Protein AF-0000000084346342 (afdb_homodimer)

Secondary structure (DSSP, 8-state):
------HHHHHHTTTTEEEEEHHHHS-TTTTTSSPPPPP-EE-GGGTSSSSSEEEE---HHHHTSSSS-SBTTBEEEEEEE-TT-EEEE--S-S-EEEEEEE-EEEEEETTEEEEEETT-EEEE-SSS-EEEEESS-EEEEEEE-HHHHHHHTEEE-S-SS--EEE-HHHHHHHHHHHHH-GGGGGSS-EEEEEEETT-TTTT-SSSS-EEEEEEE-TTEEEEEEE-SS-EEEEEEE--TTEEEEEES-B-TTSPBSSPEEEE--TT-EEEE-TT-EEEEEE-SSS-EEEEEEESHHHHHHTT----EE-/------HHHHHHTTTTEEEEEHHHHS-TTTTTSSPPPPP-EE-GGGTSSSSSEEEE---HHHHTSSSS-SBTTBEEEEEEE-TT-EEEE--S-S-EEEEEEE-EEEEEETTEEEEEETT-EEEE-SSS-EEEEESS-EEEEEEE-HHHHHHHTEEE-S-SS--EEE-HHHHHHHHHHHHH-GGGGGSS-EEEEEEETT-TTTT-SSSS-EEEEEEE-TTEEEEEEE-SS-EEEEEEE--TTEEEEEES-B-TTSPBSSPEEEE--TT-EEEE-TT-EEEEEE-SSS-EEEEEEESHHHHHHTT----EE-

Organism: NCBI:txid76758

pLDDT: mean 93.98, std 11.62, range [25.22, 98.94]

Structure (mmCIF, N/CA/C/O backbone):
data_AF-0000000084346342-model_v1
#
loop_
_entity.id
_entity.type
_entity.pdbx_description
1 polymer 'Gentisate 1,2-dioxygenase'
#
loop_
_atom_site.group_PDB
_atom_site.id
_atom_site.type_symbol
_atom_site.label_atom_id
_atom_site.label_alt_id
_atom_site.label_comp_id
_atom_site.label_asym_id
_atom_site.label_entity_id
_atom_site.label_seq_id
_atom_site.pdbx_PDB_ins_code
_atom_site.Cartn_x
_atom_site.Cartn_y
_atom_site.Cartn_z
_atom_site.occupancy
_atom_site.B_iso_or_equiv
_atom_site.auth_seq_id
_atom_site.auth_comp_id
_atom_site.auth_asym_id
_atom_site.auth_atom_id
_atom_site.pdbx_PDB_model_num
ATOM 1 N N . MET A 1 1 ? -26.484 33.062 28.266 1 26.25 1 MET A N 1
ATOM 2 C CA . MET A 1 1 ? -26.156 31.969 29.141 1 26.25 1 MET A CA 1
ATOM 3 C C . MET A 1 1 ? -25 31.141 28.578 1 26.25 1 MET A C 1
ATOM 5 O O . MET A 1 1 ? -25.156 30.516 27.516 1 26.25 1 MET A O 1
ATOM 9 N N . ASN A 1 2 ? -23.688 31.438 28.781 1 27.3 2 ASN A N 1
ATOM 10 C CA . ASN A 1 2 ? -22.391 31.016 28.234 1 27.3 2 ASN A CA 1
ATOM 11 C C . ASN A 1 2 ? -22.172 29.516 28.406 1 27.3 2 ASN A C 1
ATOM 13 O O . ASN A 1 2 ? -22.078 29.016 29.531 1 27.3 2 ASN A O 1
ATOM 17 N N . ARG A 1 3 ? -22.797 28.734 27.641 1 37.28 3 ARG A N 1
ATOM 18 C CA . ARG A 1 3 ? -22.719 27.281 27.812 1 37.28 3 ARG A CA 1
ATOM 19 C C . ARG A 1 3 ? -21.297 26.859 28.188 1 37.28 3 ARG A C 1
ATOM 21 O O . ARG A 1 3 ? -20.344 27.141 27.453 1 37.28 3 ARG A O 1
ATOM 28 N N . GLU A 1 4 ? -20.922 26.578 29.344 1 35.78 4 GLU A N 1
ATOM 29 C CA . GLU A 1 4 ? -19.734 26.141 30.062 1 35.78 4 GLU A CA 1
ATOM 30 C C . GLU A 1 4 ? -19.047 24.984 29.344 1 35.78 4 GLU A C 1
ATOM 32 O O . GLU A 1 4 ? -19.703 24.047 28.875 1 35.78 4 GLU A O 1
ATOM 37 N N . PHE A 1 5 ? -17.906 25.188 28.672 1 37.59 5 PHE A N 1
ATOM 38 C CA . PHE A 1 5 ? -16.922 24.234 28.188 1 37.59 5 PHE A CA 1
ATOM 39 C C . PHE A 1 5 ? -16.828 23.016 29.109 1 37.59 5 PHE A C 1
ATOM 41 O O . PHE A 1 5 ? -16.469 23.141 30.281 1 37.59 5 PHE A O 1
ATOM 48 N N . ASP A 1 6 ? -17.797 22.141 29.031 1 40.56 6 ASP A N 1
ATOM 49 C CA . ASP A 1 6 ? -17.703 20.953 29.891 1 40.56 6 ASP A CA 1
ATOM 50 C C . ASP A 1 6 ? -16.375 20.234 29.688 1 40.56 6 ASP A C 1
ATOM 52 O O . ASP A 1 6 ? -16.172 19.594 28.641 1 40.56 6 ASP A O 1
ATOM 56 N N . PRO A 1 7 ? -15.344 20.562 30.344 1 44.69 7 PRO A N 1
ATOM 57 C CA . PRO A 1 7 ? -14.031 19.922 30.266 1 44.69 7 PRO A CA 1
ATOM 58 C C . PRO A 1 7 ? -14.125 18.406 30.125 1 44.69 7 PRO A C 1
ATOM 60 O O . PRO A 1 7 ? -13.164 17.75 29.703 1 44.69 7 PRO A O 1
ATOM 63 N N . ALA A 1 8 ? -15.203 17.891 30.688 1 45.03 8 ALA A N 1
ATOM 64 C CA . ALA A 1 8 ? -15.391 16.438 30.703 1 45.03 8 ALA A CA 1
ATOM 65 C C . ALA A 1 8 ? -15.586 15.898 29.281 1 45.03 8 ALA A C 1
ATOM 67 O O . ALA A 1 8 ? -15.156 14.781 28.969 1 45.03 8 ALA A O 1
ATOM 68 N N . LEU A 1 9 ? -16.406 16.438 28.438 1 46.78 9 LEU A N 1
ATOM 69 C CA . LEU A 1 9 ? -16.703 16.031 27.062 1 46.78 9 LEU A CA 1
ATOM 70 C C . LEU A 1 9 ? -15.469 16.141 26.188 1 46.78 9 LEU A C 1
ATOM 72 O O . LEU A 1 9 ? -15.281 15.328 25.266 1 46.78 9 LEU A O 1
ATOM 76 N N . SER A 1 10 ? -14.648 17.297 26.375 1 51.69 10 SER A N 1
ATOM 77 C CA . SER A 1 10 ? -13.375 17.422 25.672 1 51.69 10 SER A CA 1
ATOM 78 C C . SER A 1 10 ? -12.453 16.25 25.969 1 51.69 10 SER A C 1
ATOM 80 O O . SER A 1 10 ? -11.703 15.805 25.094 1 51.69 10 SER A O 1
ATOM 82 N N . ALA A 1 11 ? -12.664 15.711 27.219 1 60.53 11 ALA A N 1
ATOM 83 C CA . ALA A 1 11 ? -11.805 14.633 27.688 1 60.53 11 ALA A CA 1
ATOM 84 C C . ALA A 1 11 ? -12.094 13.328 26.953 1 60.53 11 ALA A C 1
ATOM 86 O O . ALA A 1 11 ? -11.18 12.562 26.641 1 60.53 11 ALA A O 1
ATOM 87 N N . VAL A 1 12 ? -13.398 13.258 26.484 1 69.31 12 VAL A N 1
ATOM 88 C CA . VAL A 1 12 ? -13.789 11.977 25.906 1 69.31 12 VAL A CA 1
ATOM 89 C C . VAL A 1 12 ? -13.195 11.836 24.5 1 69.31 12 VAL A C 1
ATOM 91 O O . VAL A 1 12 ? -12.82 10.742 24.094 1 69.31 12 VAL A O 1
ATOM 94 N N . ASN A 1 13 ? -12.969 12.898 23.812 1 82.94 13 ASN A N 1
ATOM 95 C CA . ASN A 1 13 ? -12.461 12.836 22.438 1 82.94 13 ASN A CA 1
ATOM 96 C C . ASN A 1 13 ? -10.938 12.828 22.406 1 82.94 13 ASN A C 1
ATOM 98 O O . ASN A 1 13 ? -10.336 12.883 21.328 1 82.94 13 ASN A O 1
ATOM 102 N N . GLN A 1 14 ? -10.398 12.711 23.547 1 87.62 14 GLN A N 1
ATOM 103 C CA . GLN A 1 14 ? -8.938 12.734 23.594 1 87.62 14 GLN A CA 1
ATOM 104 C C . GLN A 1 14 ? -8.391 11.414 24.141 1 87.62 14 GLN A C 1
ATOM 106 O O . GLN A 1 14 ? -7.176 11.18 24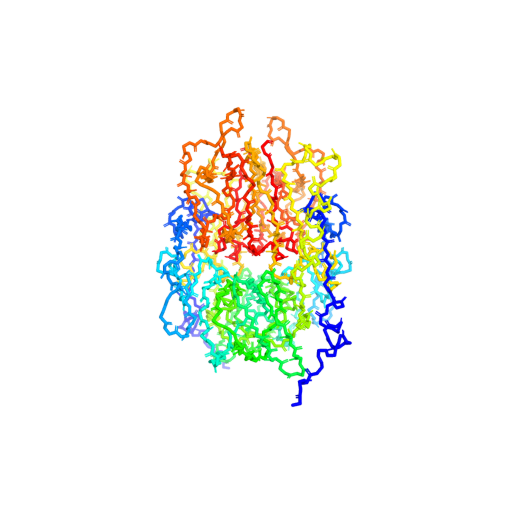.109 1 87.62 14 GLN A O 1
ATOM 111 N N . VAL A 1 15 ? -9.242 10.539 24.531 1 85.31 15 VAL A N 1
ATOM 112 C CA . VAL A 1 15 ? -8.836 9.359 25.281 1 85.31 15 VAL A CA 1
ATOM 113 C C . VAL A 1 15 ? -8 8.438 24.391 1 85.31 15 VAL A C 1
ATOM 115 O O . VAL A 1 15 ? -7.102 7.746 24.875 1 85.31 15 VAL A O 1
ATOM 118 N N . ASP A 1 16 ? -8.242 8.531 23.109 1 94.19 16 ASP A N 1
ATOM 119 C CA . ASP A 1 16 ? -7.559 7.605 22.219 1 94.19 16 ASP A CA 1
ATOM 120 C C . ASP A 1 16 ? -6.281 8.234 21.656 1 94.19 16 ASP A C 1
ATOM 122 O O . ASP A 1 16 ? -5.488 7.559 21 1 94.19 16 ASP A O 1
ATOM 126 N N . ALA A 1 17 ? -6.043 9.523 21.938 1 96.94 17 ALA A N 1
ATOM 127 C CA . ALA A 1 17 ? -4.895 10.227 21.375 1 96.94 17 ALA A CA 1
ATOM 128 C C . ALA A 1 17 ? -3.6 9.805 22.062 1 96.94 17 ALA A C 1
ATOM 130 O O . ALA A 1 17 ? -3.543 9.727 23.297 1 96.94 17 ALA A O 1
ATOM 131 N N . GLU A 1 18 ? -2.582 9.492 21.328 1 95.69 18 GLU A N 1
ATOM 132 C CA . GLU A 1 18 ? -1.242 9.188 21.812 1 95.69 18 GLU A CA 1
ATOM 133 C C . GLU A 1 18 ? -0.186 10.016 21.094 1 95.69 18 GLU A C 1
ATOM 135 O O . GLU A 1 18 ? -0.422 10.492 19.984 1 95.69 18 GLU A O 1
ATOM 140 N N . TYR A 1 19 ? 0.912 10.227 21.766 1 95.19 19 TYR A N 1
ATOM 141 C CA . TYR A 1 19 ? 2.039 10.977 21.219 1 95.19 19 TYR A CA 1
ATOM 142 C C . TYR A 1 19 ? 3.34 10.195 21.375 1 95.19 19 TYR A C 1
ATOM 144 O O . TYR A 1 19 ? 3.639 9.688 22.453 1 95.19 19 TYR A O 1
ATOM 152 N N . PHE A 1 20 ? 4.055 10.094 20.281 1 92.62 20 PHE A N 1
ATOM 153 C CA . PHE A 1 20 ? 5.32 9.367 20.328 1 92.62 20 PHE A CA 1
ATOM 154 C C . PHE A 1 20 ? 6.465 10.242 19.828 1 92.62 20 PHE A C 1
ATOM 156 O O . PHE A 1 20 ? 6.316 10.945 18.828 1 92.62 20 PHE A O 1
ATOM 163 N N . GLU A 1 21 ? 7.582 10.125 20.484 1 88 21 GLU A N 1
ATOM 164 C CA . GLU A 1 21 ? 8.789 10.703 19.906 1 88 21 GLU A CA 1
ATOM 165 C C . GLU A 1 21 ? 9.219 9.938 18.656 1 88 21 GLU A C 1
ATOM 167 O O . GLU A 1 21 ? 9.18 8.703 18.641 1 88 21 GLU A O 1
ATOM 172 N N . TYR A 1 22 ? 9.523 10.617 17.656 1 85.44 22 TYR A N 1
ATOM 173 C CA . TYR A 1 22 ? 9.695 10.102 16.297 1 85.44 22 TYR A CA 1
ATOM 174 C C . TYR A 1 22 ? 10.672 8.922 16.281 1 85.44 22 TYR A C 1
ATOM 176 O O . TYR A 1 22 ? 10.367 7.871 15.719 1 85.44 22 TYR A O 1
ATOM 184 N N . SER A 1 23 ? 11.82 9.031 16.859 1 79 23 SER A N 1
ATOM 185 C CA . SER A 1 23 ? 12.852 8 16.766 1 79 23 SER A CA 1
ATOM 186 C C . SER A 1 23 ? 12.383 6.68 17.359 1 79 23 SER A C 1
ATOM 188 O O . SER A 1 23 ? 12.891 5.617 17 1 79 23 SER A O 1
ATOM 190 N N . LYS A 1 24 ? 11.344 6.742 18.156 1 76.69 24 LYS A N 1
ATOM 191 C CA . LYS A 1 24 ? 10.844 5.547 18.812 1 76.69 24 LYS A CA 1
ATOM 192 C C . LYS A 1 24 ? 9.734 4.883 18 1 76.69 24 LYS A C 1
ATOM 194 O O . LYS A 1 24 ? 9.375 3.732 18.25 1 76.69 24 LYS A O 1
ATOM 199 N N . ALA A 1 25 ? 9.359 5.645 16.969 1 78.75 25 ALA A N 1
ATOM 200 C CA . ALA A 1 25 ? 8.125 5.156 16.359 1 78.75 25 ALA A CA 1
ATOM 201 C C . ALA A 1 25 ? 8.234 5.125 14.836 1 78.75 25 ALA A C 1
ATOM 203 O O . ALA A 1 25 ? 7.391 4.547 14.156 1 78.75 25 ALA A O 1
ATOM 204 N N . ALA A 1 26 ? 9.281 5.59 14.305 1 77.5 26 ALA A N 1
ATOM 205 C CA . ALA A 1 26 ? 9.359 5.805 12.859 1 77.5 26 ALA A CA 1
ATOM 206 C C . ALA A 1 26 ? 9.516 4.484 12.117 1 77.5 26 ALA A C 1
ATOM 208 O O . ALA A 1 26 ? 9.172 4.387 10.938 1 77.5 26 ALA A O 1
ATOM 209 N N . ASN A 1 27 ? 10.039 3.486 12.773 1 83.81 27 ASN A N 1
ATOM 210 C CA . ASN A 1 27 ? 10.211 2.162 12.188 1 83.81 27 ASN A CA 1
ATOM 211 C C . ASN A 1 27 ? 9.656 1.069 13.094 1 83.81 27 ASN A C 1
ATOM 213 O O . ASN A 1 27 ? 10.406 0.433 13.836 1 83.81 27 ASN A O 1
ATOM 217 N N . PRO A 1 28 ? 8.453 0.8 12.969 1 84.94 28 PRO A N 1
ATOM 218 C CA . PRO A 1 28 ? 7.809 -0.138 13.891 1 84.94 28 PRO A CA 1
ATOM 219 C C . PRO A 1 28 ? 8.367 -1.556 13.773 1 84.94 28 PRO A C 1
ATOM 221 O O . PRO A 1 28 ? 8.336 -2.314 14.742 1 84.94 28 PRO A O 1
ATOM 224 N N . ILE A 1 29 ? 8.836 -1.933 12.648 1 82.88 29 ILE A N 1
ATOM 225 C CA . ILE A 1 29 ? 9.398 -3.27 12.492 1 82.88 29 ILE A CA 1
ATOM 226 C C . ILE A 1 29 ? 10.688 -3.389 13.297 1 82.88 29 ILE A C 1
ATOM 228 O O . ILE A 1 29 ? 10.859 -4.344 14.062 1 82.88 29 ILE A O 1
ATOM 232 N N . SER A 1 30 ? 11.523 -2.389 13.133 1 81.94 30 SER A N 1
ATOM 233 C CA . SER A 1 30 ? 12.789 -2.393 13.859 1 81.94 30 SER A CA 1
ATOM 234 C C . SER A 1 30 ? 12.555 -2.312 15.367 1 81.94 30 SER A C 1
ATOM 236 O O . SER A 1 30 ? 13.328 -2.871 16.156 1 81.94 30 SER A O 1
ATOM 238 N N . ALA A 1 31 ? 11.469 -1.659 15.773 1 85.62 31 ALA A N 1
ATOM 239 C CA . ALA A 1 31 ? 11.148 -1.475 17.188 1 85.62 31 ALA A CA 1
ATOM 240 C C . ALA A 1 31 ? 10.367 -2.662 17.734 1 85.62 31 ALA A C 1
ATOM 242 O O . ALA A 1 31 ? 9.938 -2.654 18.891 1 85.62 31 ALA A O 1
ATOM 243 N N . ASN A 1 32 ? 10.102 -3.672 16.859 1 87.44 32 ASN A N 1
ATOM 244 C CA . ASN A 1 32 ? 9.367 -4.883 17.203 1 87.44 32 ASN A CA 1
ATOM 245 C C . ASN A 1 32 ? 7.953 -4.566 17.672 1 87.44 32 ASN A C 1
ATOM 247 O O . ASN A 1 32 ? 7.434 -5.219 18.578 1 87.44 32 ASN A O 1
ATOM 251 N N . LEU A 1 33 ? 7.445 -3.449 17.219 1 91.31 33 LEU A N 1
ATOM 252 C CA . LEU A 1 33 ? 6.07 -3.074 17.531 1 91.31 33 LEU A CA 1
ATOM 253 C C . LEU A 1 33 ? 5.09 -3.832 16.641 1 91.31 33 LEU A C 1
ATOM 255 O O . LEU A 1 33 ? 3.945 -4.07 17.047 1 91.31 33 LEU A O 1
ATOM 259 N N . ILE A 1 34 ? 5.508 -4.117 15.453 1 94.5 34 ILE A N 1
ATOM 260 C CA . ILE A 1 34 ? 4.727 -4.914 14.516 1 94.5 34 ILE A CA 1
ATOM 261 C C . ILE A 1 34 ? 5.539 -6.121 14.062 1 94.5 34 ILE A C 1
ATOM 263 O O . ILE A 1 34 ? 6.727 -6 13.75 1 94.5 34 ILE A O 1
ATOM 267 N N . PRO A 1 35 ? 4.93 -7.297 14.023 1 94.94 35 PRO A N 1
ATOM 268 C CA . PRO A 1 35 ? 5.703 -8.5 13.703 1 94.94 35 PRO A CA 1
ATOM 269 C C . PRO A 1 35 ? 6.133 -8.539 12.234 1 94.94 35 PRO A C 1
ATOM 271 O O . PRO A 1 35 ? 5.402 -8.07 11.359 1 94.94 35 PRO A O 1
ATOM 274 N N . ARG A 1 36 ? 7.254 -9.156 12.047 1 94.69 36 ARG A N 1
ATOM 275 C CA . ARG A 1 36 ? 7.676 -9.484 10.688 1 94.69 36 ARG A CA 1
ATOM 276 C C . ARG A 1 36 ? 6.809 -10.586 10.094 1 94.69 36 ARG A C 1
ATOM 278 O O . ARG A 1 36 ? 6.227 -11.391 10.828 1 94.69 36 ARG A O 1
ATOM 285 N N . ILE A 1 37 ? 6.703 -10.578 8.805 1 95.56 37 ILE A N 1
ATOM 286 C CA . ILE A 1 37 ? 6.027 -11.68 8.141 1 95.56 37 ILE A CA 1
ATOM 287 C C . ILE A 1 37 ? 6.906 -12.93 8.188 1 95.56 37 ILE A C 1
ATOM 289 O O . ILE A 1 37 ? 8.062 -12.898 7.758 1 95.56 37 ILE A O 1
ATOM 293 N N . PRO A 1 38 ? 6.43 -13.984 8.664 1 93.62 38 PRO A N 1
ATOM 294 C CA . PRO A 1 38 ? 7.262 -15.18 8.812 1 93.62 38 PRO A CA 1
ATOM 295 C C . PRO A 1 38 ? 7.52 -15.891 7.484 1 93.62 38 PRO A C 1
ATOM 297 O O . PRO A 1 38 ? 6.676 -15.852 6.586 1 93.62 38 PRO A O 1
ATOM 300 N N . TYR A 1 39 ? 8.656 -16.516 7.5 1 91.19 39 TYR A N 1
ATOM 301 C CA . TYR A 1 39 ? 8.844 -17.516 6.465 1 91.19 39 TYR A CA 1
ATOM 302 C C . TYR A 1 39 ? 7.98 -18.75 6.734 1 91.19 39 TYR A C 1
ATOM 304 O O . TYR A 1 39 ? 7.91 -19.234 7.867 1 91.19 39 TYR A O 1
ATOM 312 N N . HIS A 1 40 ? 7.289 -19.125 5.793 1 93.5 40 HIS A N 1
ATOM 313 C CA . HIS A 1 40 ? 6.457 -20.312 5.977 1 93.5 40 HIS A CA 1
ATOM 314 C C . HIS A 1 40 ? 6.18 -21 4.645 1 93.5 40 HIS A C 1
ATOM 316 O O . HIS A 1 40 ? 6.043 -20.344 3.615 1 93.5 40 HIS A O 1
ATOM 322 N N . SER A 1 41 ? 6.133 -22.312 4.719 1 97 41 SER A N 1
ATOM 323 C CA . SER A 1 41 ? 5.77 -23.109 3.559 1 97 41 SER A CA 1
ATOM 324 C C . SER A 1 41 ? 4.508 -23.922 3.824 1 97 41 SER A C 1
ATOM 326 O O . SER A 1 41 ? 4.27 -24.359 4.949 1 97 41 SER A O 1
ATOM 328 N N . PHE A 1 42 ? 3.748 -24.125 2.834 1 98.56 42 PHE A N 1
ATOM 329 C CA . PHE A 1 42 ? 2.52 -24.906 2.865 1 98.56 42 PHE A CA 1
ATOM 330 C C . PHE A 1 42 ? 2.584 -26.047 1.861 1 98.56 42 PHE A C 1
ATOM 332 O O . PHE A 1 42 ? 2.594 -25.828 0.65 1 98.56 42 PHE A O 1
ATOM 339 N N . PRO A 1 43 ? 2.578 -27.281 2.312 1 98.31 43 PRO A N 1
ATOM 340 C CA . PRO A 1 43 ? 2.781 -28.422 1.413 1 98.31 43 PRO A CA 1
ATOM 341 C C . PRO A 1 43 ? 1.504 -28.828 0.687 1 98.31 43 PRO A C 1
ATOM 343 O O . PRO A 1 43 ? 0.403 -28.469 1.111 1 98.31 43 PRO A O 1
ATOM 346 N N . ALA A 1 44 ? 1.681 -29.625 -0.367 1 98 44 ALA A N 1
ATOM 347 C CA . ALA A 1 44 ? 0.578 -30.109 -1.191 1 98 44 ALA A CA 1
ATOM 348 C C . ALA A 1 44 ? -0.343 -31.016 -0.389 1 98 44 ALA A C 1
ATOM 350 O O . ALA A 1 44 ? -1.503 -31.219 -0.758 1 98 44 ALA A O 1
ATOM 351 N N . SER A 1 45 ? 0.101 -31.578 0.699 1 98.19 45 SER A N 1
ATOM 352 C CA . SER A 1 45 ? -0.694 -32.5 1.511 1 98.19 45 SER A CA 1
ATOM 353 C C . SER A 1 45 ? -1.919 -31.797 2.092 1 98.19 45 SER A C 1
ATOM 355 O O . SER A 1 45 ? -2.879 -32.438 2.502 1 98.19 45 SER A O 1
ATOM 357 N N . LEU A 1 46 ? -1.922 -30.516 2.133 1 97.94 46 LEU A N 1
ATOM 358 C CA . LEU A 1 46 ? -3.031 -29.75 2.684 1 97.94 46 LEU A CA 1
ATOM 359 C C . LEU A 1 46 ? -4.273 -29.875 1.809 1 97.94 46 LEU A C 1
ATOM 361 O O . LEU A 1 46 ? -5.391 -29.625 2.266 1 97.94 46 LEU A O 1
ATOM 365 N N . TYR A 1 47 ? -4.105 -30.312 0.518 1 97.88 47 TYR A N 1
ATOM 366 C CA . TYR A 1 47 ? -5.266 -30.266 -0.369 1 97.88 47 TYR A CA 1
ATOM 367 C C . TYR A 1 47 ? -5.289 -31.453 -1.313 1 97.88 47 TYR A C 1
ATOM 369 O O . TYR A 1 47 ? -6.184 -31.562 -2.154 1 97.88 47 TYR A O 1
ATOM 377 N N . ASP A 1 48 ? -4.359 -32.344 -1.279 1 96.31 48 ASP A N 1
ATOM 378 C CA . ASP A 1 48 ? -4.211 -33.438 -2.242 1 96.31 48 ASP A CA 1
ATOM 379 C C . ASP A 1 48 ? -5.289 -34.5 -2.037 1 96.31 48 ASP A C 1
ATOM 381 O O . ASP A 1 48 ? -5.551 -35.281 -2.932 1 96.31 48 ASP A O 1
ATOM 385 N N . SER A 1 49 ? -5.883 -34.531 -0.82 1 96.38 49 SER A N 1
ATOM 386 C CA . SER A 1 49 ? -6.914 -35.531 -0.532 1 96.38 49 SER A CA 1
ATOM 387 C C . SER A 1 49 ? -8 -34.969 0.371 1 96.38 49 SER A C 1
ATOM 389 O O . SER A 1 49 ? -7.902 -33.812 0.816 1 96.38 49 SER A O 1
ATOM 391 N N . GLY A 1 50 ? -9.078 -35.75 0.461 1 97.5 50 GLY A N 1
ATOM 392 C CA . GLY A 1 50 ? -10.141 -35.344 1.364 1 97.5 50 GLY A CA 1
ATOM 393 C C . GLY A 1 50 ? -11.32 -34.719 0.649 1 97.5 50 GLY A C 1
ATOM 394 O O . GLY A 1 50 ? -11.422 -34.781 -0.578 1 97.5 50 GLY A O 1
ATOM 395 N N . PRO A 1 51 ? -12.242 -34.156 1.404 1 98.38 51 PRO A N 1
ATOM 396 C CA . PRO A 1 51 ? -13.461 -33.594 0.822 1 98.38 51 PRO A CA 1
ATOM 397 C C . PRO A 1 51 ? -13.219 -32.25 0.15 1 98.38 51 PRO A C 1
ATOM 399 O O . PRO A 1 51 ? -12.18 -31.625 0.371 1 98.38 51 PRO A O 1
ATOM 402 N N . SER A 1 52 ? -14.156 -31.859 -0.678 1 98.81 52 SER A N 1
ATOM 403 C CA . SER A 1 52 ? -14.133 -30.531 -1.274 1 98.81 52 SER A CA 1
ATOM 404 C C . SER A 1 52 ? -14.117 -29.438 -0.203 1 98.81 52 SER A C 1
ATOM 406 O O . SER A 1 52 ? -14.914 -29.469 0.733 1 98.81 52 SER A O 1
ATOM 408 N N . ARG A 1 53 ? -13.156 -28.5 -0.34 1 98.62 53 ARG A N 1
ATOM 409 C CA . ARG A 1 53 ? -13 -27.438 0.647 1 98.62 53 ARG A CA 1
ATOM 410 C C . ARG A 1 53 ? -12.016 -26.375 0.161 1 98.62 53 ARG A C 1
ATOM 412 O O . ARG A 1 53 ? -11.258 -26.609 -0.786 1 98.62 53 ARG A O 1
ATOM 419 N N . VAL A 1 54 ? -12.125 -25.297 0.757 1 98.62 54 VAL A N 1
ATOM 420 C CA . VAL A 1 54 ? -11.094 -24.266 0.652 1 98.62 54 VAL A CA 1
ATOM 421 C C . VAL A 1 54 ? -10.203 -24.297 1.895 1 98.62 54 VAL A C 1
ATOM 423 O O . VAL A 1 54 ? -10.703 -24.328 3.021 1 98.62 54 VAL A O 1
ATOM 426 N N . VAL A 1 55 ? -8.914 -24.344 1.724 1 98.69 55 VAL A N 1
ATOM 427 C CA . VAL A 1 55 ? -7.945 -24.359 2.816 1 98.69 55 VAL A CA 1
ATOM 428 C C . VAL A 1 55 ? -7.16 -23.047 2.83 1 98.69 55 VAL A C 1
ATOM 430 O O . VAL A 1 55 ? -6.188 -22.891 2.088 1 98.69 55 VAL A O 1
ATOM 433 N N . PRO A 1 56 ? -7.516 -22.094 3.75 1 98.81 56 PRO A N 1
ATOM 434 C CA . PRO A 1 56 ? -6.719 -20.875 3.836 1 98.81 56 PRO A CA 1
ATOM 435 C C . PRO A 1 56 ? -5.301 -21.125 4.344 1 98.81 56 PRO A C 1
ATOM 437 O O . PRO A 1 56 ? -5.105 -21.922 5.266 1 98.81 56 PRO A O 1
ATOM 440 N N . LEU A 1 57 ? -4.375 -20.562 3.693 1 98.81 57 LEU A N 1
ATOM 441 C CA . LEU A 1 57 ? -3 -20.578 4.184 1 98.81 57 LEU A CA 1
ATOM 442 C C . LEU A 1 57 ? -2.787 -19.484 5.234 1 98.81 57 LEU A C 1
ATOM 444 O O . LEU A 1 57 ? -2.115 -18.484 4.977 1 98.81 57 LEU A O 1
ATOM 448 N N . ASP A 1 58 ? -3.283 -19.75 6.441 1 98.69 58 ASP A N 1
ATOM 449 C CA . ASP A 1 58 ? -3.523 -18.734 7.457 1 98.69 58 ASP A CA 1
ATOM 450 C C . ASP A 1 58 ? -2.289 -18.516 8.328 1 98.69 58 ASP A C 1
ATOM 452 O O . ASP A 1 58 ? -1.822 -19.453 8.992 1 98.69 58 ASP A O 1
ATOM 456 N N . LEU A 1 59 ? -1.78 -17.328 8.312 1 98.56 59 LEU A N 1
ATOM 457 C CA . LEU A 1 59 ? -0.68 -16.906 9.18 1 98.56 59 LEU A CA 1
ATOM 458 C C . LEU A 1 59 ? -1.093 -15.727 10.047 1 98.56 59 LEU A C 1
ATOM 460 O O . LEU A 1 59 ? -0.24 -14.969 10.523 1 98.56 59 LEU A O 1
ATOM 464 N N . SER A 1 60 ? -2.389 -15.492 10.242 1 98.19 60 SER A N 1
ATOM 465 C CA . SER A 1 60 ? -2.912 -14.297 10.906 1 98.19 60 SER A CA 1
ATOM 466 C C . SER A 1 60 ? -2.424 -14.211 12.344 1 98.19 60 SER A C 1
ATOM 468 O O . SER A 1 60 ? -2.154 -13.125 12.852 1 98.19 60 SER A O 1
ATOM 470 N N . ASP A 1 61 ? -2.242 -15.367 13.031 1 97.88 61 ASP A N 1
ATOM 471 C CA . ASP A 1 61 ? -1.744 -15.359 14.398 1 97.88 61 ASP A CA 1
ATOM 472 C C . ASP A 1 61 ? -0.331 -14.781 14.469 1 97.88 61 ASP A C 1
ATOM 474 O O . ASP A 1 61 ? -0.047 -13.914 15.297 1 97.88 61 ASP A O 1
ATOM 478 N N . ALA A 1 62 ? 0.494 -15.219 13.625 1 97 62 ALA A N 1
ATOM 479 C CA . ALA A 1 62 ? 1.875 -14.742 13.594 1 97 62 ALA A CA 1
ATOM 480 C C . ALA A 1 62 ? 1.943 -13.281 13.172 1 97 62 ALA A C 1
ATOM 482 O O . ALA A 1 62 ? 2.82 -12.539 13.617 1 97 62 ALA A O 1
ATOM 483 N N . LEU A 1 63 ? 1.014 -12.844 12.367 1 97.19 63 LEU A N 1
ATOM 484 C CA . LEU A 1 63 ? 0.987 -11.484 11.828 1 97.19 63 LEU A CA 1
ATOM 485 C C . LEU A 1 63 ? 0.373 -10.523 12.836 1 97.19 63 LEU A C 1
ATOM 487 O O . LEU A 1 63 ? 0.507 -9.305 12.695 1 97.19 63 LEU A O 1
ATOM 491 N N . GLY A 1 64 ? -0.31 -11.055 13.844 1 96.06 64 GLY A N 1
ATOM 492 C CA . GLY A 1 64 ? -1.009 -10.203 14.789 1 96.06 64 GLY A CA 1
ATOM 493 C C . GLY A 1 64 ? -2.199 -9.484 14.188 1 96.06 64 GLY A C 1
ATOM 494 O O . GLY A 1 64 ? -2.402 -8.297 14.43 1 96.06 64 GLY A O 1
ATOM 495 N N . CYS A 1 65 ? -2.943 -10.141 13.336 1 95.94 65 CYS A N 1
ATOM 496 C CA . CYS A 1 65 ? -4.129 -9.547 12.734 1 95.94 65 CYS A CA 1
ATOM 497 C C . CYS A 1 65 ? -5.285 -10.539 12.711 1 95.94 65 CYS A C 1
ATOM 499 O O . CYS A 1 65 ? -5.105 -11.719 13.023 1 95.94 65 CYS A O 1
ATOM 501 N N . GLU A 1 66 ? -6.496 -10.008 12.352 1 95.69 66 GLU A N 1
ATOM 502 C CA . GLU A 1 66 ? -7.645 -10.883 12.148 1 95.69 66 GLU A CA 1
ATOM 503 C C . GLU A 1 66 ? -7.469 -11.734 10.898 1 95.69 66 GLU A C 1
ATOM 505 O O . GLU A 1 66 ? -6.957 -11.258 9.883 1 95.69 66 GLU A O 1
ATOM 510 N N . GLY A 1 67 ? -7.914 -13 10.953 1 94.25 67 GLY A N 1
ATOM 511 C CA . GLY A 1 67 ? -7.676 -13.914 9.844 1 94.25 67 GLY A CA 1
ATOM 512 C C . GLY A 1 67 ? -8.953 -14.453 9.227 1 94.25 67 GLY A C 1
ATOM 513 O O . GLY A 1 67 ? -10.055 -14.125 9.68 1 94.25 67 GLY A O 1
ATOM 514 N N . PRO A 1 68 ? -8.766 -15.258 8.195 1 98.44 68 PRO A N 1
ATOM 515 C CA . PRO A 1 68 ? -7.496 -15.797 7.715 1 98.44 68 PRO A CA 1
ATOM 516 C C . PRO A 1 68 ? -6.715 -14.797 6.859 1 98.44 68 PRO A C 1
ATOM 518 O O . PRO A 1 68 ? -7.316 -13.953 6.188 1 98.44 68 PRO A O 1
ATOM 521 N N . ALA A 1 69 ? -5.387 -14.789 6.949 1 98.81 69 ALA A N 1
ATOM 522 C CA . ALA A 1 69 ? -4.465 -13.977 6.16 1 98.81 69 ALA A CA 1
ATOM 523 C C . ALA A 1 69 ? -3.119 -14.672 5.996 1 98.81 69 ALA A C 1
ATOM 525 O O . ALA A 1 69 ? -2.564 -15.203 6.961 1 98.81 69 ALA A O 1
ATOM 526 N N . THR A 1 70 ? -2.609 -14.766 4.754 1 98.81 70 THR A N 1
ATOM 527 C CA . THR A 1 70 ? -1.26 -15.258 4.508 1 98.81 70 THR A CA 1
ATOM 528 C C . THR A 1 70 ? -0.238 -14.133 4.641 1 98.81 70 THR A C 1
ATOM 530 O O . THR A 1 70 ? 0.893 -14.367 5.074 1 98.81 70 THR A O 1
ATOM 533 N N . GLY A 1 71 ? -0.537 -13 4.156 1 98.12 71 GLY A N 1
ATOM 534 C CA . GLY A 1 71 ? 0.089 -11.703 4.371 1 98.12 71 GLY A CA 1
ATOM 535 C C . GLY A 1 71 ? -0.889 -10.641 4.824 1 98.12 71 GLY A C 1
ATOM 536 O O . GLY A 1 71 ? -2.102 -10.859 4.82 1 98.12 71 GLY A O 1
ATOM 537 N N . PRO A 1 72 ? -0.364 -9.477 5.184 1 97.44 72 PRO A N 1
ATOM 538 C CA . PRO A 1 72 ? -1.268 -8.484 5.766 1 97.44 72 PRO A CA 1
ATOM 539 C C . PRO A 1 72 ? -2.379 -8.062 4.805 1 97.44 72 PRO A C 1
ATOM 541 O O . PRO A 1 72 ? -3.471 -7.691 5.246 1 97.44 72 PRO A O 1
ATOM 544 N N . GLY A 1 73 ? -2.133 -8.109 3.527 1 98.62 73 GLY A N 1
ATOM 545 C CA . GLY A 1 73 ? -3.135 -7.645 2.584 1 98.62 73 GLY A CA 1
ATOM 546 C C . GLY A 1 73 ? -3.709 -8.75 1.723 1 98.62 73 GLY A C 1
ATOM 547 O O . GLY A 1 73 ? -4.598 -8.508 0.902 1 98.62 73 GLY A O 1
ATOM 548 N N . LEU A 1 74 ? -3.234 -10.008 1.891 1 98.88 74 LEU A N 1
ATOM 549 C CA . LEU A 1 74 ? -3.637 -11.086 0.99 1 98.88 74 LEU A CA 1
ATOM 550 C C . LEU A 1 74 ? -3.904 -12.375 1.764 1 98.88 74 LEU A C 1
ATOM 552 O O . LEU A 1 74 ? -3.326 -12.594 2.83 1 98.88 74 LEU A O 1
ATOM 556 N N . CYS A 1 75 ? -4.711 -13.18 1.165 1 98.94 75 CYS A N 1
ATOM 557 C CA . CYS A 1 75 ? -4.926 -14.539 1.637 1 98.94 75 CYS A CA 1
ATOM 558 C C . CYS A 1 75 ? -4.82 -15.539 0.489 1 98.94 75 CYS A C 1
ATOM 560 O O . CYS A 1 75 ? -5.613 -15.492 -0.453 1 98.94 75 CYS A O 1
ATOM 562 N N . ALA A 1 76 ? -3.857 -16.328 0.548 1 98.94 76 ALA A N 1
ATOM 563 C CA . ALA A 1 76 ? -3.736 -17.469 -0.363 1 98.94 76 ALA A CA 1
ATOM 564 C C . ALA A 1 76 ? -4.48 -18.688 0.177 1 98.94 76 ALA A C 1
ATOM 566 O O . ALA A 1 76 ? -4.605 -18.844 1.392 1 98.94 76 ALA A O 1
ATOM 567 N N . ASN A 1 77 ? -4.957 -19.469 -0.745 1 98.88 77 ASN A N 1
ATOM 568 C CA . ASN A 1 77 ? -5.727 -20.672 -0.424 1 98.88 77 ASN A CA 1
ATOM 569 C C . ASN A 1 77 ? -5.41 -21.812 -1.378 1 98.88 77 ASN A C 1
ATOM 571 O O . ASN A 1 77 ? -5.051 -21.594 -2.535 1 98.88 77 ASN A O 1
ATOM 575 N N . PHE A 1 78 ? -5.555 -22.984 -0.799 1 98.88 78 PHE A N 1
ATOM 576 C CA . PHE A 1 78 ? -5.762 -24.141 -1.662 1 98.88 78 PHE A CA 1
ATOM 577 C C . PHE A 1 78 ? -7.238 -24.516 -1.723 1 98.88 78 PHE A C 1
ATOM 579 O O . PHE A 1 78 ? -7.988 -24.266 -0.775 1 98.88 78 PHE A O 1
ATOM 586 N N . MET A 1 79 ? -7.629 -25.031 -2.867 1 98.69 79 MET A N 1
ATOM 587 C CA . MET A 1 79 ? -8.992 -25.516 -3.057 1 98.69 79 MET A CA 1
ATOM 588 C C . MET A 1 79 ? -8.992 -26.969 -3.549 1 98.69 79 MET A C 1
ATOM 590 O O . MET A 1 79 ? -8.32 -27.281 -4.527 1 98.69 79 MET A O 1
ATOM 594 N N . ARG A 1 80 ? -9.609 -27.766 -2.854 1 98.75 80 ARG A N 1
ATOM 595 C CA . ARG A 1 80 ? -9.953 -29.094 -3.361 1 98.75 80 ARG A CA 1
ATOM 596 C C . ARG A 1 80 ? -11.414 -29.172 -3.77 1 98.75 80 ARG A C 1
ATOM 598 O O . ARG A 1 80 ? -12.297 -28.766 -3.01 1 98.75 80 ARG A O 1
ATOM 605 N N . LEU A 1 81 ? -11.656 -29.578 -4.926 1 98.75 81 LEU A N 1
ATOM 606 C CA . LEU A 1 81 ? -13.008 -29.719 -5.457 1 98.75 81 LEU A CA 1
ATOM 607 C C . LEU A 1 81 ? -13.195 -31.062 -6.141 1 98.75 81 LEU A C 1
ATOM 609 O O . LEU A 1 81 ? -12.727 -31.266 -7.262 1 98.75 81 LEU A O 1
ATOM 613 N N . ASN A 1 82 ? -13.867 -31.969 -5.496 1 98.75 82 ASN A N 1
ATOM 614 C CA . ASN A 1 82 ? -14.055 -33.312 -6.023 1 98.75 82 ASN A CA 1
ATOM 615 C C . ASN A 1 82 ? -15.055 -33.344 -7.176 1 98.75 82 ASN A C 1
ATOM 617 O O . ASN A 1 82 ? -15.945 -32.5 -7.25 1 98.75 82 ASN A O 1
ATOM 621 N N . ARG A 1 83 ? -14.859 -34.375 -8.023 1 98.62 83 ARG A N 1
ATOM 622 C CA . ARG A 1 83 ? -15.758 -34.531 -9.156 1 98.62 83 ARG A CA 1
ATOM 623 C C . ARG A 1 83 ? -17.219 -34.5 -8.711 1 98.62 83 ARG A C 1
ATOM 625 O O . ARG A 1 83 ? -17.594 -35.219 -7.773 1 98.62 83 ARG A O 1
ATOM 632 N N . GLY A 1 84 ? -17.969 -33.656 -9.383 1 98.56 84 GLY A N 1
ATOM 633 C CA . GLY A 1 84 ? -19.406 -33.594 -9.117 1 98.56 84 GLY A CA 1
ATOM 634 C C . GLY A 1 84 ? -19.766 -32.594 -8.023 1 98.56 84 GLY A C 1
ATOM 635 O O . GLY A 1 84 ? -20.938 -32.219 -7.875 1 98.56 84 GLY A O 1
ATOM 636 N N . ASP A 1 85 ? -18.797 -32.125 -7.254 1 98.75 85 ASP A N 1
ATOM 637 C CA . ASP A 1 85 ? -19.062 -31.188 -6.156 1 98.75 85 ASP A CA 1
ATOM 638 C C . ASP A 1 85 ? -19.094 -29.75 -6.652 1 98.75 85 ASP A C 1
ATOM 640 O O . ASP A 1 85 ? -18.703 -29.469 -7.785 1 98.75 85 ASP A O 1
ATOM 644 N N . THR A 1 86 ? -19.656 -28.906 -5.82 1 98.56 86 THR A N 1
ATOM 645 C CA . THR A 1 86 ? -19.703 -27.453 -6.035 1 98.56 86 THR A CA 1
ATOM 646 C C . THR A 1 86 ? -19.203 -26.719 -4.801 1 98.56 86 THR A C 1
ATOM 648 O O . THR A 1 86 ? -19.438 -27.141 -3.67 1 98.56 86 THR A O 1
ATOM 651 N N . LEU A 1 87 ? -18.469 -25.672 -4.984 1 98.56 87 LEU A N 1
ATOM 652 C CA . LEU A 1 87 ? -18.062 -24.75 -3.922 1 98.56 87 LEU A CA 1
ATOM 653 C C . LEU A 1 87 ? -18.469 -23.312 -4.262 1 98.56 87 LEU A C 1
ATOM 655 O O . LEU A 1 87 ? -18.297 -22.875 -5.398 1 98.56 87 LEU A O 1
ATOM 659 N N . ASN A 1 88 ? -19.031 -22.641 -3.316 1 98.25 88 ASN A N 1
ATOM 660 C CA . ASN A 1 88 ? -19.391 -21.234 -3.445 1 98.25 88 ASN A CA 1
ATOM 661 C C . ASN A 1 88 ? -18.406 -20.328 -2.705 1 98.25 88 ASN A C 1
ATOM 663 O O . ASN A 1 88 ? -18.172 -20.516 -1.51 1 98.25 88 ASN A O 1
ATOM 667 N N . LEU A 1 89 ? -17.828 -19.406 -3.449 1 98.19 89 LEU A N 1
ATOM 668 C CA . LEU A 1 89 ? -16.906 -18.438 -2.869 1 98.19 89 LEU A CA 1
ATOM 669 C C . LEU A 1 89 ? -17.516 -17.031 -2.857 1 98.19 89 LEU A C 1
ATOM 671 O O . LEU A 1 89 ? -18.062 -16.578 -3.865 1 98.19 89 LEU A O 1
ATOM 675 N N . ARG A 1 90 ? -17.438 -16.297 -1.738 1 96.62 90 ARG A N 1
ATOM 676 C CA . ARG A 1 90 ? -17.891 -14.906 -1.652 1 96.62 90 ARG A CA 1
ATOM 677 C C . ARG A 1 90 ? -17.047 -14.117 -0.647 1 96.62 90 ARG A C 1
ATOM 679 O O . ARG A 1 90 ? -17.594 -13.523 0.287 1 96.62 90 ARG A O 1
ATOM 686 N N . PRO A 1 91 ? -15.781 -14.102 -0.884 1 98.12 91 PRO A N 1
ATOM 687 C CA . PRO A 1 91 ? -14.977 -13.242 -0.009 1 98.12 91 PRO A CA 1
ATOM 688 C C . PRO A 1 91 ? -15.281 -11.766 -0.194 1 98.12 91 PRO A C 1
ATOM 690 O O . PRO A 1 91 ? -15.703 -11.344 -1.276 1 98.12 91 PRO A O 1
ATOM 693 N N . ASN A 1 92 ? -15.18 -10.938 0.873 1 98.5 92 ASN A N 1
ATOM 694 C CA . ASN A 1 92 ? -15.148 -9.492 0.683 1 98.5 92 ASN A CA 1
ATOM 695 C C . ASN A 1 92 ? -13.82 -9.031 0.085 1 98.5 92 ASN A C 1
ATOM 697 O O . ASN A 1 92 ? -12.969 -8.5 0.797 1 98.5 92 ASN A O 1
ATOM 701 N N . ALA A 1 93 ? -13.664 -9.242 -1.226 1 98.75 93 ALA A N 1
ATOM 702 C CA . ALA A 1 93 ? -12.445 -8.953 -1.976 1 98.75 93 ALA A CA 1
ATOM 703 C C . ALA A 1 93 ? -12.758 -8.156 -3.242 1 98.75 93 ALA A C 1
ATOM 705 O O . ALA A 1 93 ? -13.914 -8.102 -3.676 1 98.75 93 ALA A O 1
ATOM 706 N N . THR A 1 94 ? -11.781 -7.488 -3.744 1 98.81 94 THR A N 1
ATOM 707 C CA . THR A 1 94 ? -11.922 -6.816 -5.031 1 98.81 94 THR A CA 1
ATOM 708 C C . THR A 1 94 ? -11.203 -7.598 -6.129 1 98.81 94 THR A C 1
ATOM 710 O O . THR A 1 94 ? -11.469 -7.398 -7.316 1 98.81 94 THR A O 1
ATOM 713 N N . SER A 1 95 ? -10.273 -8.453 -5.711 1 98.69 95 SER A N 1
ATOM 714 C CA . SER A 1 95 ? -9.391 -9.164 -6.625 1 98.69 95 SER A CA 1
ATOM 715 C C . SER A 1 95 ? -9.219 -10.617 -6.207 1 98.69 95 SER A C 1
ATOM 717 O O . SER A 1 95 ? -8.891 -10.906 -5.055 1 98.69 95 SER A O 1
ATOM 719 N N . GLN A 1 96 ? -9.438 -11.5 -7.133 1 98.81 96 GLN A N 1
ATOM 720 C CA . GLN A 1 96 ? -9.203 -12.93 -6.957 1 98.81 96 GLN A CA 1
ATOM 721 C C . GLN A 1 96 ? -8.484 -13.523 -8.156 1 98.81 96 GLN A C 1
ATOM 723 O O . GLN A 1 96 ? -8.836 -13.242 -9.305 1 98.81 96 GLN A O 1
ATOM 728 N N . VAL A 1 97 ? -7.477 -14.297 -7.914 1 98.94 97 VAL A N 1
ATOM 729 C CA . VAL A 1 97 ? -6.758 -14.984 -8.984 1 98.94 97 VAL A CA 1
ATOM 730 C C . VAL A 1 97 ? -6.629 -16.469 -8.648 1 98.94 97 VAL A C 1
ATOM 732 O O . VAL A 1 97 ? -6.301 -16.828 -7.516 1 98.94 97 VAL A O 1
ATOM 735 N N . PHE A 1 98 ? -6.93 -17.281 -9.648 1 98.88 98 PHE A N 1
ATOM 736 C CA . PHE A 1 98 ? -6.875 -18.734 -9.5 1 98.88 98 PHE A CA 1
ATOM 737 C C . PHE A 1 98 ? -5.906 -19.344 -10.5 1 98.88 98 PHE A C 1
ATOM 739 O O . PHE A 1 98 ? -5.816 -18.891 -11.648 1 98.88 98 PHE A O 1
ATOM 746 N N . TYR A 1 99 ? -5.227 -20.312 -10.078 1 98.94 99 TYR A N 1
ATOM 747 C CA . TYR A 1 99 ? -4.516 -21.234 -10.945 1 98.94 99 TYR A CA 1
ATOM 748 C C . TYR A 1 99 ? -5.055 -22.656 -10.789 1 98.94 99 TYR A C 1
ATOM 750 O O . TYR A 1 99 ? -5.133 -23.172 -9.672 1 98.94 99 TYR A O 1
ATOM 758 N N . VAL A 1 100 ? -5.387 -23.281 -11.891 1 98.88 100 VAL A N 1
ATOM 759 C CA . VAL A 1 100 ? -5.91 -24.641 -11.836 1 98.88 100 VAL A CA 1
ATOM 760 C C . VAL A 1 100 ? -4.754 -25.641 -11.875 1 98.88 100 VAL A C 1
ATOM 762 O O . VAL A 1 100 ? -4.152 -25.859 -12.93 1 98.88 100 VAL A O 1
ATOM 765 N N . ILE A 1 101 ? -4.547 -26.25 -10.766 1 98.88 101 ILE A N 1
ATOM 766 C CA . ILE A 1 101 ? -3.432 -27.188 -10.625 1 98.88 101 ILE A CA 1
ATOM 767 C C . ILE A 1 101 ? -3.744 -28.469 -11.367 1 98.88 101 ILE A C 1
ATOM 769 O O . ILE A 1 101 ? -2.887 -29.016 -12.07 1 98.88 101 ILE A O 1
ATOM 773 N N . ALA A 1 102 ? -4.93 -28.953 -11.211 1 98.62 102 ALA A N 1
ATOM 774 C CA . ALA A 1 102 ? -5.418 -30.172 -11.828 1 98.62 102 ALA A CA 1
ATOM 775 C C . ALA A 1 102 ? -6.938 -30.156 -11.953 1 98.62 102 ALA A C 1
ATOM 777 O O . ALA A 1 102 ? -7.625 -29.5 -11.18 1 98.62 102 ALA A O 1
ATOM 778 N N . GLY A 1 103 ? -7.395 -30.875 -12.961 1 98.5 103 GLY A N 1
ATOM 779 C CA . GLY A 1 103 ? -8.828 -31.078 -13.109 1 98.5 103 GLY A CA 1
ATOM 780 C C . GLY A 1 103 ? -9.461 -30.141 -14.102 1 98.5 103 GLY A C 1
ATOM 781 O O . GLY A 1 103 ? -8.766 -29.484 -14.883 1 98.5 103 GLY A O 1
ATOM 782 N N . GLU A 1 104 ? -10.789 -30.234 -14.172 1 98.44 104 GLU A N 1
ATOM 783 C CA . GLU A 1 104 ? -11.617 -29.453 -15.086 1 98.44 104 GLU A CA 1
ATOM 784 C C . GLU A 1 104 ? -12.977 -29.141 -14.469 1 98.44 104 GLU A C 1
ATOM 786 O O . GLU A 1 104 ? -13.469 -29.875 -13.617 1 98.44 104 GLU A O 1
ATOM 791 N N . GLY A 1 105 ? -13.523 -27.984 -14.922 1 98.44 105 GLY A N 1
ATOM 792 C CA . GLY A 1 105 ? -14.836 -27.594 -14.422 1 98.44 105 GLY A CA 1
ATOM 793 C C . GLY A 1 105 ? -15.328 -26.281 -14.977 1 98.44 105 GLY A C 1
ATOM 794 O O . GLY A 1 105 ? -15.055 -25.953 -16.141 1 98.44 105 GLY A O 1
ATOM 795 N N . ARG A 1 106 ? -16.188 -25.719 -14.188 1 98.62 106 ARG A N 1
ATOM 796 C CA . ARG A 1 106 ? -16.812 -24.453 -14.586 1 98.62 106 ARG A CA 1
ATOM 797 C C . ARG A 1 106 ? -17 -23.547 -13.383 1 98.62 106 ARG A C 1
ATOM 799 O O . ARG A 1 106 ? -17.281 -24 -12.281 1 98.62 106 ARG A O 1
ATOM 806 N N . VAL A 1 107 ? -16.859 -22.266 -13.641 1 98.69 107 VAL A N 1
ATOM 807 C CA . VAL A 1 107 ? -17.219 -21.281 -12.617 1 98.69 107 VAL A CA 1
ATOM 808 C C . VAL A 1 107 ? -18.234 -20.281 -13.18 1 98.69 107 VAL A C 1
ATOM 810 O O . VAL A 1 107 ? -18.125 -19.859 -14.336 1 98.69 107 VAL A O 1
ATOM 813 N N . VAL A 1 108 ? -19.219 -20 -12.391 1 98.56 108 VAL A N 1
ATOM 814 C CA . VAL A 1 108 ? -20.25 -19.031 -12.742 1 98.56 108 VAL A CA 1
ATOM 815 C C . VAL A 1 108 ? -20.219 -17.859 -11.758 1 98.56 108 VAL A C 1
ATOM 817 O O . VAL A 1 108 ? -20.219 -18.062 -10.539 1 98.56 108 VAL A O 1
ATOM 820 N N . GLN A 1 109 ? -20.141 -16.688 -12.297 1 97.81 109 GLN A N 1
ATOM 821 C CA . GLN A 1 109 ? -20.25 -15.461 -11.523 1 97.81 109 GLN A CA 1
ATOM 822 C C . GLN A 1 109 ? -21.172 -14.461 -12.219 1 97.81 109 GLN A C 1
ATOM 824 O O . GLN A 1 109 ? -20.797 -13.852 -13.219 1 97.81 109 GLN A O 1
ATOM 829 N N . GLY A 1 110 ? -22.344 -14.281 -11.617 1 95.94 110 GLY A N 1
ATOM 830 C CA . GLY A 1 110 ? -23.344 -13.477 -12.305 1 95.94 110 GLY A CA 1
ATOM 831 C C . GLY A 1 110 ? -23.688 -14 -13.688 1 95.94 110 GLY A C 1
ATOM 832 O O . GLY A 1 110 ? -24.062 -15.164 -13.844 1 95.94 110 GLY A O 1
ATOM 833 N N . GLN A 1 111 ? -23.438 -13.148 -14.727 1 95.75 111 GLN A N 1
ATOM 834 C CA . GLN A 1 111 ? -23.766 -13.523 -16.094 1 95.75 111 GLN A CA 1
ATOM 835 C C . GLN A 1 111 ? -22.609 -14.234 -16.781 1 95.75 111 GLN A C 1
ATOM 837 O O . GLN A 1 111 ? -22.734 -14.703 -17.906 1 95.75 111 GLN A O 1
ATOM 842 N N . PHE A 1 112 ? -21.547 -14.328 -16.109 1 96.31 112 PHE A N 1
ATOM 843 C CA . PHE A 1 112 ? -20.359 -14.891 -16.734 1 96.31 112 PHE A CA 1
ATOM 844 C C . PHE A 1 112 ? -20.219 -16.359 -16.375 1 96.31 112 PHE A C 1
ATOM 846 O O . PHE A 1 112 ? -20.5 -16.766 -15.242 1 96.31 112 PHE A O 1
ATOM 853 N N . SER A 1 113 ? -19.797 -17.125 -17.312 1 97.75 113 SER A N 1
ATOM 854 C CA . SER A 1 113 ? -19.484 -18.547 -17.156 1 97.75 113 SER A CA 1
ATOM 855 C C . SER A 1 113 ? -18.156 -18.891 -17.828 1 97.75 113 SER A C 1
ATOM 857 O O . SER A 1 113 ? -17.984 -18.641 -19.016 1 97.75 113 SER A O 1
ATOM 859 N N . ILE A 1 114 ? -17.219 -19.469 -17.078 1 97.88 114 ILE A N 1
ATOM 860 C CA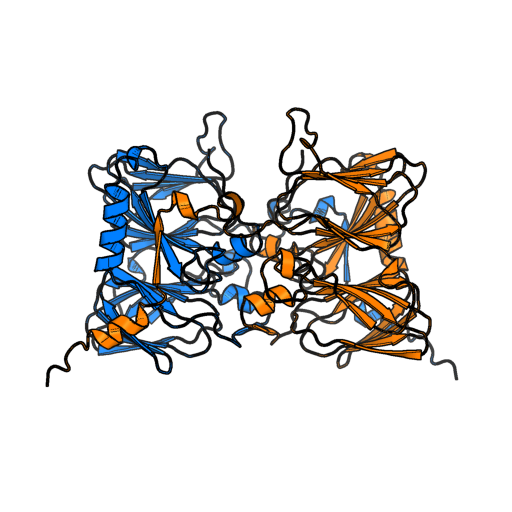 . ILE A 1 114 ? -15.906 -19.812 -17.609 1 97.88 114 ILE A CA 1
ATOM 861 C C . ILE A 1 114 ? -15.641 -21.297 -17.422 1 97.88 114 ILE A C 1
ATOM 863 O O . ILE A 1 114 ? -15.703 -21.812 -16.297 1 97.88 114 ILE A O 1
ATOM 867 N N . GLU A 1 115 ? -15.375 -21.969 -18.516 1 98 115 GLU A N 1
ATOM 868 C CA . GLU A 1 115 ? -14.844 -23.312 -18.422 1 98 115 GLU A CA 1
ATOM 869 C C . GLU A 1 115 ? -13.336 -23.297 -18.156 1 98 115 GLU A C 1
ATOM 871 O O . GLU A 1 115 ? -12.594 -22.562 -18.812 1 98 115 GLU A O 1
ATOM 876 N N . TRP A 1 116 ? -12.969 -24.062 -17.156 1 97.81 116 TRP A N 1
ATOM 877 C CA . TRP A 1 116 ? -11.555 -24.047 -16.797 1 97.81 116 TRP A CA 1
ATOM 878 C C . TRP A 1 116 ? -10.984 -25.469 -16.797 1 97.81 116 TRP A C 1
ATOM 880 O O . TRP A 1 116 ? -11.719 -26.438 -16.641 1 97.81 116 TRP A O 1
ATOM 890 N N . SER A 1 117 ? -9.703 -25.594 -17.031 1 98.19 117 SER A N 1
ATOM 891 C CA . SER A 1 117 ? -8.969 -26.859 -17.016 1 98.19 117 SER A CA 1
ATOM 892 C C . SER A 1 117 ? -7.547 -26.656 -16.5 1 98.19 117 SER A C 1
ATOM 894 O O . SER A 1 117 ? -7.105 -25.516 -16.297 1 98.19 117 SER A O 1
ATOM 896 N N . LYS A 1 118 ? -6.91 -27.75 -16.281 1 98.62 118 LYS A N 1
ATOM 897 C CA . LYS A 1 118 ? -5.555 -27.75 -15.727 1 98.62 118 LYS A CA 1
ATOM 898 C C . LYS A 1 118 ? -4.676 -26.719 -16.453 1 98.62 118 LYS A C 1
ATOM 900 O O . LYS A 1 118 ? -4.629 -26.703 -17.672 1 98.62 118 LYS A O 1
ATOM 905 N N . GLY A 1 119 ? -4.078 -25.891 -15.648 1 98.62 119 GLY A N 1
ATOM 906 C CA . GLY A 1 119 ? -3.041 -25.016 -16.172 1 98.62 119 GLY A CA 1
ATOM 907 C C . GLY A 1 119 ? -3.543 -23.609 -16.484 1 98.62 119 GLY A C 1
ATOM 908 O O . GLY A 1 119 ? -2.748 -22.703 -16.719 1 98.62 119 GLY A O 1
ATOM 909 N N . CYS A 1 120 ? -4.82 -23.422 -16.562 1 98.31 120 CYS A N 1
ATOM 910 C CA . CYS A 1 120 ? -5.309 -22.094 -16.875 1 98.31 120 CYS A CA 1
ATOM 911 C C . CYS A 1 120 ? -5.312 -21.203 -15.633 1 98.31 120 CYS A C 1
ATOM 913 O O . CYS A 1 120 ? -5.172 -21.688 -14.516 1 98.31 120 CYS A O 1
ATOM 915 N N . PHE A 1 121 ? -5.391 -19.891 -15.844 1 98.81 121 PHE A N 1
ATOM 916 C CA . PHE A 1 121 ? -5.598 -18.891 -14.805 1 98.81 121 PHE A CA 1
ATOM 917 C C . PHE A 1 121 ? -6.965 -18.234 -14.953 1 98.81 121 PHE A C 1
ATOM 919 O O . PHE A 1 121 ? -7.496 -18.141 -16.062 1 98.81 121 PHE A O 1
ATOM 926 N N . ILE A 1 122 ? -7.512 -17.844 -13.836 1 98.81 122 ILE A N 1
ATOM 927 C CA . ILE A 1 122 ? -8.773 -17.109 -13.812 1 98.81 122 ILE A CA 1
ATOM 928 C C . ILE A 1 122 ? -8.656 -15.914 -12.883 1 98.81 122 ILE A C 1
ATOM 930 O O . ILE A 1 122 ? -8.141 -16.031 -11.766 1 98.81 122 ILE A O 1
ATOM 934 N N . ALA A 1 123 ? -9.031 -14.797 -13.344 1 98.81 123 ALA A N 1
ATOM 935 C CA . ALA A 1 123 ? -9.203 -13.617 -12.492 1 98.81 123 ALA A CA 1
ATOM 936 C C . ALA A 1 123 ? -10.68 -13.281 -12.305 1 98.81 123 ALA A C 1
ATOM 938 O O . ALA A 1 123 ? -11.43 -13.195 -13.273 1 98.81 123 ALA A O 1
ATOM 939 N N . LEU A 1 124 ? -11.125 -13.148 -11.062 1 98.75 124 LEU A N 1
ATOM 940 C CA . LEU A 1 124 ? -12.5 -12.789 -10.758 1 98.75 124 LEU A CA 1
ATOM 941 C C . LEU A 1 124 ? -12.555 -11.531 -9.898 1 98.75 124 LEU A C 1
ATOM 943 O O . LEU A 1 124 ? -11.758 -11.367 -8.969 1 98.75 124 LEU A O 1
ATOM 947 N N . PRO A 1 125 ? -13.523 -10.633 -10.195 1 98.19 125 PRO A N 1
ATOM 948 C CA . PRO A 1 125 ? -13.789 -9.523 -9.266 1 98.19 125 PRO A CA 1
ATOM 949 C C . PRO A 1 125 ? -14.547 -9.969 -8.023 1 98.19 125 PRO A C 1
ATOM 951 O O . PRO A 1 125 ? -14.695 -11.172 -7.777 1 98.19 125 PRO A O 1
ATOM 954 N N . GLY A 1 126 ? -14.984 -9.023 -7.148 1 96.44 126 GLY A N 1
ATOM 955 C CA . GLY A 1 126 ? -15.391 -9.445 -5.816 1 96.44 126 GLY A CA 1
ATOM 956 C C . GLY A 1 126 ? -16.859 -9.18 -5.523 1 96.44 126 GLY A C 1
ATOM 957 O O . GLY A 1 126 ? -17.375 -9.648 -4.516 1 96.44 126 GLY A O 1
ATOM 958 N N . LEU A 1 127 ? -17.609 -8.539 -6.383 1 96.56 127 LEU A N 1
ATOM 959 C CA . LEU A 1 127 ? -18.953 -8.094 -6.031 1 96.56 127 LEU A CA 1
ATOM 960 C C . LEU A 1 127 ? -19.906 -9.273 -5.918 1 96.56 127 LEU A C 1
ATOM 962 O O . LEU A 1 127 ? -20.766 -9.305 -5.031 1 96.56 127 LEU A O 1
ATOM 966 N N . GLN A 1 128 ? -19.766 -10.211 -6.805 1 97.25 128 GLN A N 1
ATOM 967 C CA . GLN A 1 128 ? -20.688 -11.344 -6.832 1 97.25 128 GLN A CA 1
ATOM 968 C C . GLN A 1 128 ? -19.984 -12.633 -6.395 1 97.25 128 GLN A C 1
ATOM 970 O O . GLN A 1 128 ? -18.781 -12.789 -6.586 1 97.25 128 GLN A O 1
ATOM 975 N N . ALA A 1 129 ? -20.781 -13.492 -5.895 1 98.12 129 ALA A N 1
ATOM 976 C CA . ALA A 1 129 ? -20.266 -14.812 -5.539 1 98.12 129 ALA A CA 1
ATOM 977 C C . ALA A 1 129 ? -19.891 -15.609 -6.785 1 98.12 129 ALA A C 1
ATOM 979 O O . ALA A 1 129 ? -20.453 -15.383 -7.863 1 98.12 129 ALA A O 1
ATOM 980 N N . ALA A 1 130 ? -18.969 -16.422 -6.613 1 98.62 130 ALA A N 1
ATOM 981 C CA . ALA A 1 130 ? -18.578 -17.344 -7.68 1 98.62 130 ALA A CA 1
ATOM 982 C C . ALA A 1 130 ? -18.859 -18.797 -7.301 1 98.62 130 ALA A C 1
ATOM 984 O O . ALA A 1 130 ? -18.547 -19.234 -6.195 1 98.62 130 ALA A O 1
ATOM 985 N N . GLN A 1 131 ? -19.484 -19.484 -8.156 1 98.81 131 GLN A N 1
ATOM 986 C CA . GLN A 1 131 ? -19.766 -20.891 -7.938 1 98.81 131 GLN A CA 1
ATOM 987 C C . GLN A 1 131 ? -18.906 -21.781 -8.82 1 98.81 131 GLN A C 1
ATOM 989 O O . GLN A 1 131 ? -19.031 -21.75 -10.047 1 98.81 131 GLN A O 1
ATOM 994 N N . PHE A 1 132 ? -18.047 -22.562 -8.211 1 98.88 132 PHE A N 1
ATOM 995 C CA . PHE A 1 132 ? -17.188 -23.5 -8.922 1 98.88 132 PHE A CA 1
ATOM 996 C C . PHE A 1 132 ? -17.812 -24.906 -8.938 1 98.88 132 PHE A C 1
ATOM 998 O O . PHE A 1 132 ? -18.328 -25.359 -7.922 1 98.88 132 PHE A O 1
ATOM 1005 N N . SER A 1 133 ? -17.781 -25.531 -10.031 1 98.81 133 SER A N 1
ATOM 1006 C CA . SER A 1 133 ? -18.156 -26.922 -10.188 1 98.81 133 SER A CA 1
ATOM 1007 C C . SER A 1 133 ? -17.062 -27.703 -10.922 1 98.81 133 SER A C 1
ATOM 1009 O O . SER A 1 133 ? -16.406 -27.172 -11.805 1 98.81 133 SER A O 1
ATOM 1011 N N . ALA A 1 134 ? -16.922 -28.969 -10.531 1 98.62 134 ALA A N 1
ATOM 1012 C CA . ALA A 1 134 ? -15.836 -29.766 -11.109 1 98.62 134 ALA A CA 1
ATOM 1013 C C . ALA A 1 134 ? -16.391 -30.969 -11.867 1 98.62 134 ALA A C 1
ATOM 1015 O O . ALA A 1 134 ? -17.266 -31.672 -11.367 1 98.62 134 ALA A O 1
ATOM 1016 N N . SER A 1 135 ? -15.945 -31.203 -13.055 1 98.56 135 SER A N 1
ATOM 1017 C CA . SER A 1 135 ? -16.266 -32.406 -13.812 1 98.56 135 SER A CA 1
ATOM 1018 C C . SER A 1 135 ? -15.234 -33.5 -13.562 1 98.56 135 SER A C 1
ATOM 1020 O O . SER A 1 135 ? -15.469 -34.656 -13.883 1 98.56 135 SER A O 1
ATOM 1022 N N . GLU A 1 136 ? -14.094 -33.156 -13.055 1 98.38 136 GLU A N 1
ATOM 1023 C CA . GLU A 1 136 ? -13.023 -34 -12.555 1 98.38 136 GLU A CA 1
ATOM 1024 C C . GLU A 1 136 ? -12.531 -33.531 -11.188 1 98.38 136 GLU A C 1
ATOM 1026 O O . GLU A 1 136 ? -12.695 -32.344 -10.836 1 98.38 136 GLU A O 1
ATOM 1031 N N . ASP A 1 137 ? -11.922 -34.5 -10.422 1 98.56 137 ASP A N 1
ATOM 1032 C CA . ASP A 1 137 ? -11.273 -34.031 -9.203 1 98.56 137 ASP A CA 1
ATOM 1033 C C . ASP A 1 137 ? -10.281 -32.906 -9.508 1 98.56 137 ASP A C 1
ATOM 1035 O O . ASP A 1 137 ? -9.445 -33.031 -10.398 1 98.56 137 ASP A O 1
ATOM 1039 N N . ALA A 1 138 ? -10.477 -31.844 -8.742 1 98.75 138 ALA A N 1
ATOM 1040 C CA . ALA A 1 138 ? -9.703 -30.656 -9.094 1 98.75 138 ALA A CA 1
ATOM 1041 C C . ALA A 1 138 ? -9 -30.078 -7.871 1 98.75 138 ALA A C 1
ATOM 1043 O O . ALA A 1 138 ? -9.422 -30.312 -6.734 1 98.75 138 ALA A O 1
ATOM 1044 N N . ARG A 1 139 ? -7.93 -29.438 -8.109 1 98.81 139 ARG A N 1
ATOM 1045 C CA . ARG A 1 139 ? -7.152 -28.656 -7.152 1 98.81 139 ARG A CA 1
ATOM 1046 C C . ARG A 1 139 ? -6.781 -27.297 -7.73 1 98.81 139 ARG A C 1
ATOM 1048 O O . ARG A 1 139 ? -6.379 -27.203 -8.891 1 98.81 139 ARG A O 1
ATOM 1055 N N . LEU A 1 140 ? -6.992 -26.234 -6.957 1 98.88 140 LEU A N 1
ATOM 1056 C CA . LEU A 1 140 ? -6.66 -24.891 -7.395 1 98.88 140 LEU A CA 1
ATOM 1057 C C . LEU A 1 140 ? -5.844 -24.156 -6.332 1 98.88 140 LEU A C 1
ATOM 1059 O O . LEU A 1 140 ? -5.969 -24.453 -5.137 1 98.88 140 LEU A O 1
ATOM 1063 N N . TYR A 1 141 ? -4.949 -23.312 -6.777 1 98.94 141 TYR A N 1
ATOM 1064 C CA . TYR A 1 141 ? -4.328 -22.281 -5.961 1 98.94 141 TYR A CA 1
ATOM 1065 C C . TYR A 1 141 ? -5.027 -20.938 -6.152 1 98.94 141 TYR A C 1
ATOM 1067 O O . TYR A 1 141 ? -5.277 -20.516 -7.285 1 98.94 141 TYR A O 1
ATOM 1075 N N . TYR A 1 142 ? -5.352 -20.266 -5.098 1 97.56 142 TYR A N 1
ATOM 1076 C CA . TYR A 1 142 ? -6.305 -19.172 -5.094 1 97.56 142 TYR A CA 1
ATOM 1077 C C . TYR A 1 142 ? -5.855 -18.062 -4.148 1 97.56 142 TYR A C 1
ATOM 1079 O O . TYR A 1 142 ? -5.551 -18.312 -2.98 1 97.56 142 TYR A O 1
ATOM 1087 N N . VAL A 1 143 ? -5.707 -16.781 -4.652 1 98.94 143 VAL A N 1
ATOM 1088 C CA . VAL A 1 143 ? -5.293 -15.656 -3.822 1 98.94 143 VAL A CA 1
ATOM 1089 C C . VAL A 1 143 ? -6.305 -14.523 -3.953 1 98.94 143 VAL A C 1
ATOM 1091 O O . VAL A 1 143 ? -6.766 -14.219 -5.055 1 98.94 143 VAL A O 1
ATOM 1094 N N . HIS A 1 144 ? -6.668 -13.898 -2.824 1 98.94 144 HIS A N 1
ATOM 1095 C CA . HIS A 1 144 ? -7.539 -12.727 -2.867 1 98.94 144 HIS A CA 1
ATOM 1096 C C . HIS A 1 144 ? -7.098 -11.68 -1.856 1 98.94 144 HIS A C 1
ATOM 1098 O O . HIS A 1 144 ? -6.223 -11.938 -1.027 1 98.94 144 HIS A O 1
ATOM 1104 N N . ASP A 1 145 ? -7.688 -10.477 -1.921 1 98.94 145 ASP A N 1
ATOM 1105 C CA . ASP A 1 145 ? -7.219 -9.344 -1.129 1 98.94 145 ASP A CA 1
ATOM 1106 C C . ASP A 1 145 ? -8.18 -9.031 0.016 1 98.94 145 ASP A C 1
ATOM 1108 O O . ASP A 1 145 ? -8.227 -7.906 0.509 1 98.94 145 ASP A O 1
ATOM 1112 N N . GLU A 1 146 ? -8.93 -9.977 0.514 1 98.88 146 GLU A N 1
ATOM 1113 C CA . GLU A 1 146 ? -9.875 -9.758 1.604 1 98.88 146 GLU A CA 1
ATOM 1114 C C . GLU A 1 146 ? -9.172 -9.211 2.844 1 98.88 146 GLU A C 1
ATOM 1116 O O . GLU A 1 146 ? -9.703 -8.328 3.523 1 98.88 146 GLU A O 1
ATOM 1121 N N . PRO A 1 147 ? -7.992 -9.719 3.26 1 98.94 147 PRO A N 1
ATOM 1122 C CA . PRO A 1 147 ? -7.355 -9.164 4.457 1 98.94 147 PRO A CA 1
ATOM 1123 C C . PRO A 1 147 ? -7.152 -7.656 4.375 1 98.94 147 PRO A C 1
ATOM 1125 O O . PRO A 1 147 ? -7.262 -6.957 5.383 1 98.94 147 PRO A O 1
ATOM 1128 N N . LEU A 1 148 ? -6.848 -7.16 3.178 1 98.88 148 LEU A N 1
ATOM 1129 C CA . LEU A 1 148 ? -6.684 -5.719 2.996 1 98.88 148 LEU A CA 1
ATOM 1130 C C . LEU A 1 148 ? -7.992 -4.984 3.277 1 98.88 148 LEU A C 1
ATOM 1132 O O . LEU A 1 148 ? -8 -3.98 3.99 1 98.88 148 LEU A O 1
ATOM 1136 N N . LEU A 1 149 ? -9.086 -5.492 2.709 1 98.88 149 LEU A N 1
ATOM 1137 C CA . LEU A 1 149 ? -10.383 -4.852 2.906 1 98.88 149 LEU A CA 1
ATOM 1138 C C . LEU A 1 149 ? -10.797 -4.906 4.375 1 98.88 149 LEU A C 1
ATOM 1140 O O . LEU A 1 149 ? -11.344 -3.938 4.906 1 98.88 149 LEU A O 1
ATOM 1144 N N . ARG A 1 150 ? -10.516 -6.027 4.98 1 98.75 150 ARG A N 1
ATOM 1145 C CA . ARG A 1 150 ? -10.805 -6.172 6.402 1 98.75 150 ARG A CA 1
ATOM 1146 C C . ARG A 1 150 ? -10.039 -5.148 7.227 1 98.75 150 ARG A C 1
ATOM 1148 O O . ARG A 1 150 ? -10.609 -4.48 8.094 1 98.75 150 ARG A O 1
ATOM 1155 N N . TYR A 1 151 ? -8.805 -4.977 6.98 1 98.75 151 TYR A N 1
ATOM 1156 C CA . TYR A 1 151 ? -7.98 -4.012 7.703 1 98.75 151 TYR A CA 1
ATOM 1157 C C . TYR A 1 151 ? -8.531 -2.6 7.539 1 98.75 151 TYR A C 1
ATOM 1159 O O . TYR A 1 151 ? -8.641 -1.854 8.516 1 98.75 151 TYR A O 1
ATOM 1167 N N . LEU A 1 152 ? -8.938 -2.248 6.301 1 98.75 152 LEU A N 1
ATOM 1168 C CA . LEU A 1 152 ? -9.383 -0.894 5.988 1 98.75 152 LEU A CA 1
ATOM 1169 C C . LEU A 1 152 ? -10.781 -0.639 6.551 1 98.75 152 LEU A C 1
ATOM 1171 O O . LEU A 1 152 ? -11.148 0.508 6.812 1 98.75 152 LEU A O 1
ATOM 1175 N N . GLY A 1 153 ? -11.562 -1.67 6.781 1 98.62 153 GLY A N 1
ATOM 1176 C CA . GLY A 1 153 ? -12.961 -1.511 7.148 1 98.62 153 GLY A CA 1
ATOM 1177 C C . GLY A 1 153 ? -13.844 -1.137 5.977 1 98.62 153 GLY A C 1
ATOM 1178 O O . GLY A 1 153 ? -14.68 -0.234 6.082 1 98.62 153 GLY A O 1
ATOM 1179 N N . VAL A 1 154 ? -13.648 -1.849 4.832 1 98.81 154 VAL A N 1
ATOM 1180 C CA . VAL A 1 154 ? -14.375 -1.481 3.617 1 98.81 154 VAL A CA 1
ATOM 1181 C C . VAL A 1 154 ? -15.031 -2.719 3.014 1 98.81 154 VAL A C 1
ATOM 1183 O O . VAL A 1 154 ? -14.672 -3.85 3.354 1 98.81 154 VAL A O 1
ATOM 1186 N N . THR A 1 155 ? -15.992 -2.514 2.125 1 98.75 155 THR A N 1
ATOM 1187 C CA . THR A 1 155 ? -16.672 -3.559 1.364 1 98.75 155 THR A CA 1
ATOM 1188 C C . THR A 1 155 ? -16.609 -3.268 -0.132 1 98.75 155 THR A C 1
ATOM 1190 O O . THR A 1 155 ? -16.766 -2.121 -0.555 1 98.75 155 THR A O 1
ATOM 1193 N N . ALA A 1 156 ? -16.359 -4.305 -0.869 1 98.69 156 ALA A N 1
ATOM 1194 C CA . ALA A 1 156 ? -16.359 -4.148 -2.32 1 98.69 156 ALA A CA 1
ATOM 1195 C C . ALA A 1 156 ? -17.703 -3.588 -2.801 1 98.69 156 ALA A C 1
ATOM 1197 O O . ALA A 1 156 ? -18.766 -4.078 -2.41 1 98.69 156 ALA A O 1
ATOM 1198 N N . SER A 1 157 ? -17.656 -2.562 -3.686 1 98.5 157 SER A N 1
ATOM 1199 C CA . SER A 1 157 ? -18.891 -1.908 -4.098 1 98.5 157 SER A CA 1
ATOM 1200 C C . SER A 1 157 ? -18.922 -1.699 -5.609 1 98.5 157 SER A C 1
ATOM 1202 O O . SER A 1 157 ? -19.984 -1.401 -6.176 1 98.5 157 SER A O 1
ATOM 1204 N N . ALA A 1 158 ? -17.797 -1.85 -6.289 1 98.12 158 ALA A N 1
ATOM 1205 C CA . ALA A 1 158 ? -17.719 -1.751 -7.742 1 98.12 158 ALA A CA 1
ATOM 1206 C C . ALA A 1 158 ? -16.625 -2.658 -8.297 1 98.12 158 ALA A C 1
ATOM 1208 O O . ALA A 1 158 ? -15.492 -2.645 -7.809 1 98.12 158 ALA A O 1
ATOM 1209 N N . ASP A 1 159 ? -16.953 -3.418 -9.32 1 98.19 159 ASP A N 1
ATOM 1210 C CA . ASP A 1 159 ? -15.945 -4.234 -9.992 1 98.19 159 ASP A CA 1
ATOM 1211 C C . ASP A 1 159 ? -15.07 -3.381 -10.906 1 98.19 159 ASP A C 1
ATOM 1213 O O . ASP A 1 159 ? -15.57 -2.494 -11.602 1 98.19 159 ASP A O 1
ATOM 1217 N N . ARG A 1 160 ? -13.805 -3.656 -10.898 1 98.12 160 ARG A N 1
ATOM 1218 C CA . ARG A 1 160 ? -12.883 -2.902 -11.742 1 98.12 160 ARG A CA 1
ATOM 1219 C C . ARG A 1 160 ? -12.578 -3.652 -13.031 1 98.12 160 ARG A C 1
ATOM 1221 O O . ARG A 1 160 ? -11.898 -3.131 -13.914 1 98.12 160 ARG A O 1
ATOM 1228 N N . PHE A 1 161 ? -13.016 -4.844 -13.148 1 98.12 161 PHE A N 1
ATOM 1229 C CA . PHE A 1 161 ? -12.836 -5.695 -14.312 1 98.12 161 PHE A CA 1
ATOM 1230 C C . PHE A 1 161 ? -13.883 -6.805 -14.344 1 98.12 161 PHE A C 1
ATOM 1232 O O . PHE A 1 161 ? -14.703 -6.914 -13.43 1 98.12 161 PHE A O 1
ATOM 1239 N N . THR A 1 162 ? -13.906 -7.633 -15.398 1 97.5 162 THR A N 1
ATOM 1240 C CA . THR A 1 162 ? -14.828 -8.75 -15.539 1 97.5 162 THR A CA 1
ATOM 1241 C C . THR A 1 162 ? -14.086 -10.078 -15.445 1 97.5 162 THR A C 1
ATOM 1243 O O . THR A 1 162 ? -12.867 -10.133 -15.617 1 97.5 162 THR A O 1
ATOM 1246 N N . PRO A 1 163 ? -14.836 -11.109 -15.078 1 98.38 163 PRO A N 1
ATOM 1247 C CA . PRO A 1 163 ? -14.18 -12.414 -15.062 1 98.38 163 PRO A CA 1
ATOM 1248 C C . PRO A 1 163 ? -13.375 -12.688 -16.344 1 98.38 163 PRO A C 1
ATOM 1250 O O . PRO A 1 163 ? -13.883 -12.5 -17.438 1 98.38 163 PRO A O 1
ATOM 1253 N N . THR A 1 164 ? -12.117 -13.102 -16.125 1 98.56 164 THR A N 1
ATOM 1254 C CA . THR A 1 164 ? -11.195 -13.227 -17.25 1 98.56 164 THR A CA 1
ATOM 1255 C C . THR A 1 164 ? -10.461 -14.562 -17.203 1 98.56 164 THR A C 1
ATOM 1257 O O . THR A 1 164 ? -9.891 -14.922 -16.156 1 98.56 164 THR A O 1
ATOM 1260 N N . LEU A 1 165 ? -10.469 -15.273 -18.297 1 98.56 165 LEU A N 1
ATOM 1261 C CA . LEU A 1 165 ? -9.773 -16.547 -18.438 1 98.56 165 LEU A CA 1
ATOM 1262 C C . LEU A 1 165 ? -8.445 -16.375 -19.172 1 98.56 165 LEU A C 1
ATOM 1264 O O . LEU A 1 165 ? -8.383 -15.656 -20.172 1 98.56 165 LEU A O 1
ATOM 1268 N N . TYR A 1 166 ? -7.43 -16.906 -18.656 1 98.62 166 TYR A N 1
ATOM 1269 C CA . TYR A 1 166 ? -6.152 -17.109 -19.328 1 98.62 166 TYR A CA 1
ATOM 1270 C C . TYR A 1 166 ? -5.926 -18.578 -19.641 1 98.62 166 TYR A C 1
ATOM 1272 O O . TYR A 1 166 ? -5.43 -19.328 -18.781 1 98.62 166 TYR A O 1
ATOM 1280 N N . PRO A 1 167 ? -6.238 -18.984 -20.812 1 97.88 167 PRO A N 1
ATOM 1281 C CA . PRO A 1 167 ? -6.195 -20.422 -21.125 1 97.88 167 PRO A CA 1
ATOM 1282 C C . PRO A 1 167 ? -4.797 -21.016 -20.984 1 97.88 167 PRO A C 1
ATOM 1284 O O . PRO A 1 167 ? -3.809 -20.359 -21.328 1 97.88 167 PRO A O 1
ATOM 1287 N N . ALA A 1 168 ? -4.773 -22.266 -20.594 1 97.75 168 ALA A N 1
ATOM 1288 C CA . ALA A 1 168 ? -3.508 -22.969 -20.375 1 97.75 168 ALA A CA 1
ATOM 1289 C C . ALA A 1 168 ? -2.664 -22.969 -21.641 1 97.75 168 ALA A C 1
ATOM 1291 O O . ALA A 1 168 ? -1.467 -22.672 -21.609 1 97.75 168 ALA A O 1
ATOM 1292 N N . ALA A 1 169 ? -3.268 -23.281 -22.703 1 97.12 169 ALA A N 1
ATOM 1293 C CA . ALA A 1 169 ? -2.541 -23.406 -23.969 1 97.12 169 ALA A CA 1
ATOM 1294 C C . ALA A 1 169 ? -1.884 -22.094 -24.359 1 97.12 169 ALA A C 1
ATOM 1296 O O . ALA A 1 169 ? -0.719 -22.062 -24.766 1 97.12 169 ALA A O 1
ATOM 1297 N N . LEU A 1 170 ? -2.643 -21 -24.25 1 96.81 170 LEU A N 1
ATOM 1298 C CA . LEU A 1 170 ? -2.117 -19.703 -24.641 1 96.81 170 LEU A CA 1
ATOM 1299 C C . LEU A 1 170 ? -1.037 -19.234 -23.656 1 96.81 170 LEU A C 1
ATOM 1301 O O . LEU A 1 170 ? 0.001 -18.719 -24.078 1 96.81 170 LEU A O 1
ATOM 1305 N N . ALA A 1 171 ? -1.254 -19.391 -22.391 1 97.06 171 ALA A N 1
ATOM 1306 C CA . ALA A 1 171 ? -0.247 -19.031 -21.391 1 97.06 171 ALA A CA 1
ATOM 1307 C C . ALA A 1 171 ? 1.056 -19.797 -21.641 1 97.06 171 ALA A C 1
ATOM 1309 O O . ALA A 1 171 ? 2.139 -19.203 -21.594 1 97.06 171 ALA A O 1
ATOM 1310 N N . ASN A 1 172 ? 0.926 -21.094 -21.875 1 97.19 172 ASN A N 1
ATOM 1311 C CA . ASN A 1 172 ? 2.105 -21.906 -22.141 1 97.19 172 ASN A CA 1
ATOM 1312 C C . ASN A 1 172 ? 2.82 -21.453 -23.406 1 97.19 172 ASN A C 1
ATOM 1314 O O . ASN A 1 172 ? 4.051 -21.422 -23.453 1 97.19 172 ASN A O 1
ATOM 1318 N N . ALA A 1 173 ? 2.02 -21.172 -24.406 1 97.12 173 ALA A N 1
ATOM 1319 C CA . ALA A 1 173 ? 2.619 -20.734 -25.656 1 97.12 173 ALA A CA 1
ATOM 1320 C C . ALA A 1 173 ? 3.404 -19.438 -25.453 1 97.12 173 ALA A C 1
ATOM 1322 O O . ALA A 1 173 ? 4.516 -19.281 -25.969 1 97.12 173 ALA A O 1
ATOM 1323 N N . LYS A 1 174 ? 2.826 -18.453 -24.75 1 96.06 174 LYS A N 1
ATOM 1324 C CA . LYS A 1 174 ? 3.494 -17.188 -24.484 1 96.06 174 LYS A CA 1
ATOM 1325 C C . LYS A 1 174 ? 4.754 -17.391 -23.641 1 96.06 174 LYS A C 1
ATOM 1327 O O . LYS A 1 174 ? 5.766 -16.719 -23.859 1 96.06 174 LYS A O 1
ATOM 1332 N N . LEU A 1 175 ? 4.691 -18.297 -22.703 1 96.06 175 LEU A N 1
ATOM 1333 C CA . LEU A 1 175 ? 5.852 -18.609 -21.875 1 96.06 175 LEU A CA 1
ATOM 1334 C C . LEU A 1 175 ? 6.977 -19.203 -22.703 1 96.06 175 LEU A C 1
ATOM 1336 O O . LEU A 1 175 ? 8.141 -18.828 -22.562 1 96.06 175 LEU A O 1
ATOM 1340 N N . ARG A 1 176 ? 6.641 -20.125 -23.578 1 95.5 176 ARG A N 1
ATOM 1341 C CA . ARG A 1 176 ? 7.637 -20.75 -24.438 1 95.5 176 ARG A CA 1
ATOM 1342 C C . ARG A 1 176 ? 8.242 -19.734 -25.391 1 95.5 176 ARG A C 1
ATOM 1344 O O . ARG A 1 176 ? 9.438 -19.797 -25.703 1 95.5 176 ARG A O 1
ATOM 1351 N N . GLU A 1 177 ? 7.395 -18.828 -25.875 1 93.81 177 GLU A N 1
ATOM 1352 C CA . GLU A 1 177 ? 7.918 -17.734 -26.688 1 93.81 177 GLU A CA 1
ATOM 1353 C C . GLU A 1 177 ? 8.977 -16.938 -25.938 1 93.81 177 GLU A C 1
ATOM 1355 O O . GLU A 1 177 ? 10.008 -16.578 -26.5 1 93.81 177 GLU A O 1
ATOM 1360 N N . ALA A 1 178 ? 8.727 -16.672 -24.719 1 91.12 178 ALA A N 1
ATOM 1361 C CA . ALA A 1 178 ? 9.68 -15.938 -23.875 1 91.12 178 ALA A CA 1
ATOM 1362 C C . ALA A 1 178 ? 10.953 -16.734 -23.672 1 91.12 178 ALA A C 1
ATOM 1364 O O . ALA A 1 178 ? 12.055 -16.188 -23.672 1 91.12 178 ALA A O 1
ATOM 1365 N N . ALA A 1 179 ? 10.805 -18.047 -23.516 1 90.69 179 ALA A N 1
ATOM 1366 C CA . ALA A 1 179 ? 11.938 -18.922 -23.266 1 90.69 179 ALA A CA 1
ATOM 1367 C C . ALA A 1 179 ? 12.805 -19.078 -24.516 1 90.69 179 ALA A C 1
ATOM 1369 O O . ALA A 1 179 ? 14.023 -19.266 -24.406 1 90.69 179 ALA A O 1
ATOM 1370 N N . ASP A 1 180 ? 12.164 -18.969 -25.641 1 90.38 180 ASP A N 1
ATOM 1371 C CA . ASP A 1 180 ? 12.859 -19.219 -26.891 1 90.38 180 ASP A CA 1
ATOM 1372 C C . ASP A 1 180 ? 13.453 -17.938 -27.453 1 90.38 180 ASP A C 1
ATOM 1374 O O . ASP A 1 180 ? 14.18 -17.969 -28.453 1 90.38 180 ASP A O 1
ATOM 1378 N N . ASP A 1 181 ? 13.07 -16.859 -26.828 1 86.44 181 ASP A N 1
ATOM 1379 C CA . ASP A 1 181 ? 13.68 -15.609 -27.25 1 86.44 181 ASP A CA 1
ATOM 1380 C C . ASP A 1 181 ? 15.203 -15.68 -27.156 1 86.44 181 ASP A C 1
ATOM 1382 O O . ASP A 1 181 ? 15.75 -16.094 -26.125 1 86.44 181 ASP A O 1
ATOM 1386 N N . PRO A 1 182 ? 15.938 -15.305 -28.188 1 79.75 182 PRO A N 1
ATOM 1387 C CA . PRO A 1 182 ? 17.406 -15.367 -28.188 1 79.75 182 PRO A CA 1
ATOM 1388 C C . PRO A 1 182 ? 18.016 -14.562 -27.047 1 79.75 182 PRO A C 1
ATOM 1390 O O . PRO A 1 182 ? 19.141 -14.859 -26.609 1 79.75 182 PRO A O 1
ATOM 1393 N N . ARG A 1 183 ? 17.344 -13.617 -26.625 1 78.69 183 ARG A N 1
ATOM 1394 C CA . ARG A 1 183 ? 17.891 -12.773 -25.562 1 78.69 183 ARG A CA 1
ATOM 1395 C C . ARG A 1 183 ? 17.5 -13.305 -24.188 1 78.69 183 ARG A C 1
ATOM 1397 O O . ARG A 1 183 ? 17.766 -12.672 -23.172 1 78.69 183 ARG A O 1
ATOM 1404 N N . ALA A 1 184 ? 16.891 -14.367 -24.141 1 75.44 184 ALA A N 1
ATOM 1405 C CA . ALA A 1 184 ? 16.375 -14.93 -22.891 1 75.44 184 ALA A CA 1
ATOM 1406 C C . ALA A 1 184 ? 17.516 -15.273 -21.938 1 75.44 184 ALA A C 1
ATOM 1408 O O . ALA A 1 184 ? 17.375 -15.148 -20.719 1 75.44 184 ALA A O 1
ATOM 1409 N N . GLN A 1 185 ? 18.609 -15.695 -22.453 1 67.38 185 GLN A N 1
ATOM 1410 C CA . GLN A 1 185 ? 19.75 -16.094 -21.641 1 67.38 185 GLN A CA 1
ATOM 1411 C C . GLN A 1 185 ? 20.297 -14.914 -20.844 1 67.38 185 GLN A C 1
ATOM 1413 O O . GLN A 1 185 ? 20.938 -15.102 -19.812 1 67.38 185 GLN A O 1
ATOM 1418 N N . ASP A 1 186 ? 19.969 -13.75 -21.328 1 69.5 186 ASP A N 1
ATOM 1419 C CA . ASP A 1 186 ? 20.5 -12.539 -20.703 1 69.5 186 ASP A CA 1
ATOM 1420 C C . ASP A 1 186 ? 19.516 -12 -19.656 1 69.5 186 ASP A C 1
ATOM 1422 O O . ASP A 1 186 ? 19.844 -11.062 -18.922 1 69.5 186 ASP A O 1
ATOM 1426 N N . ARG A 1 187 ? 18.453 -12.664 -19.672 1 73.69 187 ARG A N 1
ATOM 1427 C CA . ARG A 1 187 ? 17.438 -12.156 -18.75 1 73.69 187 ARG A CA 1
ATOM 1428 C C . ARG A 1 187 ? 17.562 -12.797 -17.375 1 73.69 187 ARG A C 1
ATOM 1430 O O . ARG A 1 187 ? 18.031 -13.93 -17.25 1 73.69 187 ARG A O 1
ATOM 1437 N N . SER A 1 188 ? 17.219 -11.992 -16.406 1 69.69 188 SER A N 1
ATOM 1438 C CA . SER A 1 188 ? 17.266 -12.461 -15.023 1 69.69 188 SER A CA 1
ATOM 1439 C C . SER A 1 188 ? 16.219 -13.539 -14.773 1 69.69 188 SER A C 1
ATOM 1441 O O . SER A 1 188 ? 16.375 -14.344 -13.852 1 69.69 188 SER A O 1
ATOM 1443 N N . ARG A 1 189 ? 15.188 -13.484 -15.594 1 81.56 189 ARG A N 1
ATOM 1444 C CA . ARG A 1 189 ? 14.117 -14.461 -15.406 1 81.56 189 ARG A CA 1
ATOM 1445 C C . ARG A 1 189 ? 13.375 -14.727 -16.703 1 81.56 189 ARG A C 1
ATOM 1447 O O . ARG A 1 189 ? 13.258 -13.836 -17.562 1 81.56 189 ARG A O 1
ATOM 1454 N N . ILE A 1 190 ? 12.969 -15.93 -16.906 1 90.62 190 ILE A N 1
ATOM 1455 C CA . ILE A 1 190 ? 12.102 -16.312 -18.016 1 90.62 190 ILE A CA 1
ATOM 1456 C C . ILE A 1 190 ? 10.664 -16.469 -17.516 1 90.62 190 ILE A C 1
ATOM 1458 O O . ILE A 1 190 ? 10.312 -17.484 -16.922 1 90.62 190 ILE A O 1
ATOM 1462 N N . SER A 1 191 ? 9.867 -15.453 -17.766 1 94.31 191 SER A N 1
ATOM 1463 C CA . SER A 1 191 ? 8.492 -15.461 -17.266 1 94.31 191 SER A CA 1
ATOM 1464 C C . SER A 1 191 ? 7.594 -14.555 -18.094 1 94.31 191 SER A C 1
ATOM 1466 O O . SER A 1 191 ? 8.086 -13.727 -18.875 1 94.31 191 SER A O 1
ATOM 1468 N N . ILE A 1 192 ? 6.359 -14.758 -17.969 1 96 192 ILE A N 1
ATOM 1469 C CA . ILE A 1 192 ? 5.359 -13.828 -18.5 1 96 192 ILE A CA 1
ATOM 1470 C C . ILE A 1 192 ? 4.508 -13.289 -17.359 1 96 192 ILE A C 1
ATOM 1472 O O . ILE A 1 192 ? 4.254 -13.992 -16.375 1 96 192 ILE A O 1
ATOM 1476 N N . LEU A 1 193 ? 4.129 -12.062 -17.547 1 96.62 193 LEU A N 1
ATOM 1477 C CA . LEU A 1 193 ? 3.168 -11.43 -16.656 1 96.62 193 LEU A CA 1
ATOM 1478 C C . LEU A 1 193 ? 1.762 -11.484 -17.234 1 96.62 193 LEU A C 1
ATOM 1480 O O . LEU A 1 193 ? 1.56 -11.164 -18.406 1 96.62 193 LEU A O 1
ATOM 1484 N N . LEU A 1 194 ? 0.837 -12.039 -16.438 1 97.94 194 LEU A N 1
ATOM 1485 C CA . LEU A 1 194 ? -0.563 -11.945 -16.828 1 97.94 194 LEU A CA 1
ATOM 1486 C C . LEU A 1 194 ? -1.092 -10.531 -16.609 1 97.94 194 LEU A C 1
ATOM 1488 O O . LEU A 1 194 ? -0.936 -9.961 -15.531 1 97.94 194 LEU A O 1
ATOM 1492 N N . GLY A 1 195 ? -1.647 -9.945 -17.688 1 97.5 195 GLY A N 1
ATOM 1493 C CA . GLY A 1 195 ? -2.203 -8.602 -17.625 1 97.5 195 GLY A CA 1
ATOM 1494 C C . GLY A 1 195 ? -3.686 -8.555 -17.953 1 97.5 195 GLY A C 1
ATOM 1495 O O . GLY A 1 195 ? -4.273 -9.562 -18.344 1 97.5 195 GLY A O 1
ATOM 1496 N N . ASN A 1 196 ? -4.293 -7.508 -17.75 1 97.94 196 ASN A N 1
ATOM 1497 C CA . ASN A 1 196 ? -5.672 -7.18 -18.078 1 97.94 196 ASN A CA 1
ATOM 1498 C C . ASN A 1 196 ? -5.777 -5.812 -18.75 1 97.94 196 ASN A C 1
ATOM 1500 O O . ASN A 1 196 ? -5.168 -4.844 -18.281 1 97.94 196 ASN A O 1
ATOM 1504 N N . ARG A 1 197 ? -6.496 -5.688 -19.766 1 96.94 197 ARG A N 1
ATOM 1505 C CA . ARG A 1 197 ? -6.582 -4.473 -20.578 1 96.94 197 ARG A CA 1
ATOM 1506 C C . ARG A 1 197 ? -7.062 -3.293 -19.75 1 96.94 197 ARG A C 1
ATOM 1508 O O . ARG A 1 197 ? -6.793 -2.137 -20.078 1 96.94 197 ARG A O 1
ATOM 1515 N N . HIS A 1 198 ? -7.723 -3.525 -18.703 1 97.25 198 HIS A N 1
ATOM 1516 C CA . HIS A 1 198 ? -8.258 -2.473 -17.859 1 97.25 198 HIS A CA 1
ATOM 1517 C C . HIS A 1 198 ? -7.172 -1.865 -16.969 1 97.25 198 HIS A C 1
ATOM 1519 O O . HIS A 1 198 ? -7.398 -0.853 -16.312 1 97.25 198 HIS A O 1
ATOM 1525 N N . PHE A 1 199 ? -6.023 -2.441 -16.984 1 97.19 199 PHE A N 1
ATOM 1526 C CA . PHE A 1 199 ? -4.965 -1.95 -16.109 1 97.19 199 PHE A CA 1
ATOM 1527 C C . PHE A 1 199 ? -3.684 -1.703 -16.906 1 97.19 199 PHE A C 1
ATOM 1529 O O . PHE A 1 199 ? -2.631 -2.256 -16.578 1 97.19 199 PHE A O 1
ATOM 1536 N N . PRO A 1 200 ? -3.721 -0.811 -17.844 1 95.25 200 PRO A N 1
ATOM 1537 C CA . PRO A 1 200 ? -2.57 -0.563 -18.719 1 95.25 200 PRO A CA 1
ATOM 1538 C C . PRO A 1 200 ? -1.408 0.105 -17.984 1 95.25 200 PRO A C 1
ATOM 1540 O O . PRO A 1 200 ? -0.25 -0.056 -18.391 1 95.25 200 PRO A O 1
ATOM 1543 N N . GLN A 1 201 ? -1.642 0.815 -16.938 1 95.75 201 GLN A N 1
ATOM 1544 C CA . GLN A 1 201 ? -0.593 1.545 -16.219 1 95.75 201 GLN A CA 1
ATOM 1545 C C . GLN A 1 201 ? 0.298 0.596 -15.43 1 95.75 201 GLN A C 1
ATOM 1547 O O . GLN A 1 201 ? 1.511 0.799 -15.344 1 95.75 201 GLN A O 1
ATOM 1552 N N . THR A 1 202 ? -0.362 -0.453 -14.844 1 96.31 202 THR A N 1
ATOM 1553 C CA . THR A 1 202 ? 0.403 -1.356 -13.992 1 96.31 202 THR A CA 1
ATOM 1554 C C . THR A 1 202 ? 0.734 -2.648 -14.727 1 96.31 202 THR A C 1
ATOM 1556 O O . THR A 1 202 ? 1.628 -3.393 -14.32 1 96.31 202 THR A O 1
ATOM 1559 N N . ARG A 1 203 ? -0.006 -2.992 -15.773 1 96.62 203 ARG A N 1
ATOM 1560 C CA . ARG A 1 203 ? 0.124 -4.215 -16.562 1 96.62 203 ARG A CA 1
ATOM 1561 C C . ARG A 1 203 ? 0.005 -5.449 -15.672 1 96.62 203 ARG A C 1
ATOM 1563 O O . ARG A 1 203 ? 0.802 -6.383 -15.781 1 96.62 203 ARG A O 1
ATOM 1570 N N . THR A 1 204 ? -0.947 -5.406 -14.781 1 97.75 204 THR A N 1
ATOM 1571 C CA . THR A 1 204 ? -1.15 -6.484 -13.82 1 97.75 204 THR A CA 1
ATOM 1572 C C . THR A 1 204 ? -2.443 -7.238 -14.117 1 97.75 204 THR A C 1
ATOM 1574 O O . THR A 1 204 ? -3.285 -6.758 -14.883 1 97.75 204 THR A O 1
ATOM 1577 N N . VAL A 1 205 ? -2.562 -8.43 -13.562 1 98.44 205 VAL A N 1
ATOM 1578 C CA . VAL A 1 205 ? -3.703 -9.305 -13.812 1 98.44 205 VAL A CA 1
ATOM 1579 C C . VAL A 1 205 ? -4.969 -8.68 -13.234 1 98.44 205 VAL A C 1
ATOM 1581 O O . VAL A 1 205 ? -6.059 -8.836 -13.797 1 98.44 205 VAL A O 1
ATOM 1584 N N . THR A 1 206 ? -4.895 -8.047 -12.078 1 98.75 206 THR A N 1
ATOM 1585 C CA . THR A 1 206 ? -5.922 -7.188 -11.5 1 98.75 206 THR A CA 1
ATOM 1586 C C . THR A 1 206 ? -5.312 -5.887 -10.984 1 98.75 206 THR A C 1
ATOM 1588 O O . THR A 1 206 ? -4.094 -5.707 -11.031 1 98.75 206 THR A O 1
ATOM 1591 N N . HIS A 1 207 ? -6.148 -4.992 -10.492 1 98.56 207 HIS A N 1
ATOM 1592 C CA . HIS A 1 207 ? -5.648 -3.713 -10.008 1 98.56 207 HIS A CA 1
ATOM 1593 C C . HIS A 1 207 ? -4.871 -3.889 -8.703 1 98.56 207 HIS A C 1
ATOM 1595 O O . HIS A 1 207 ? -4.113 -3 -8.305 1 98.56 207 HIS A O 1
ATOM 1601 N N . VAL A 1 208 ? -4.984 -5.082 -8.062 1 98.81 208 VAL A N 1
ATOM 1602 C CA . VAL A 1 208 ? -4.281 -5.301 -6.805 1 98.81 208 VAL A CA 1
ATOM 1603 C C . VAL A 1 208 ? -3.199 -6.363 -6.996 1 98.81 208 VAL A C 1
ATOM 1605 O O . VAL A 1 208 ? -2.107 -6.25 -6.434 1 98.81 208 VAL A O 1
ATOM 1608 N N . LEU A 1 209 ? -3.465 -7.332 -7.832 1 98.81 209 LEU A N 1
ATOM 1609 C CA . LEU A 1 209 ? -2.623 -8.523 -7.863 1 98.81 209 LEU A CA 1
ATOM 1610 C C . LEU A 1 209 ? -1.784 -8.562 -9.133 1 98.81 209 LEU A C 1
ATOM 1612 O O . LEU A 1 209 ? -2.277 -8.25 -10.219 1 98.81 209 LEU A O 1
ATOM 1616 N N . TRP A 1 210 ? -0.582 -8.914 -8.898 1 97.94 210 TRP A N 1
ATOM 1617 C CA . TRP A 1 210 ? 0.361 -9.328 -9.938 1 97.94 210 TRP A CA 1
ATOM 1618 C C . TRP A 1 210 ? 0.511 -10.844 -9.961 1 97.94 210 TRP A C 1
ATOM 1620 O O . TRP A 1 210 ? 0.6 -11.484 -8.906 1 97.94 210 TRP A O 1
ATOM 1630 N N . ALA A 1 211 ? 0.424 -11.438 -11.125 1 98.25 211 ALA A N 1
ATOM 1631 C CA . ALA A 1 211 ? 0.658 -12.867 -11.297 1 98.25 211 ALA A CA 1
ATOM 1632 C C . ALA A 1 211 ? 1.651 -13.125 -12.43 1 98.25 211 ALA A C 1
ATOM 1634 O O . ALA A 1 211 ? 1.465 -12.648 -13.547 1 98.25 211 ALA A O 1
ATOM 1635 N N . MET A 1 212 ? 2.637 -13.82 -12.117 1 97.19 212 MET A N 1
ATOM 1636 C CA . MET A 1 212 ? 3.67 -14.188 -13.086 1 97.19 212 MET A CA 1
ATOM 1637 C C . MET A 1 212 ? 3.73 -15.695 -13.273 1 97.19 212 MET A C 1
ATOM 1639 O O . MET A 1 212 ? 3.537 -16.453 -12.32 1 97.19 212 MET A O 1
ATOM 1643 N N . TYR A 1 213 ? 3.879 -16.141 -14.484 1 97.88 213 TYR A N 1
ATOM 1644 C CA . TYR A 1 213 ? 4.137 -17.531 -14.852 1 97.88 213 TYR A CA 1
ATOM 1645 C C . TYR A 1 213 ? 5.559 -17.703 -15.367 1 97.88 213 TYR A C 1
ATOM 1647 O O . TYR A 1 213 ? 5.922 -17.156 -16.406 1 97.88 213 TYR A O 1
ATOM 1655 N N . GLY A 1 214 ? 6.344 -18.547 -14.633 1 96.44 214 GLY A N 1
ATOM 1656 C CA . GLY A 1 214 ? 7.762 -18.531 -14.945 1 96.44 214 GLY A CA 1
ATOM 1657 C C . GLY A 1 214 ? 8.375 -19.906 -15.023 1 96.44 214 GLY A C 1
ATOM 1658 O O . GLY A 1 214 ? 7.84 -20.875 -14.461 1 96.44 214 GLY A O 1
ATOM 1659 N N . ILE A 1 215 ? 9.492 -19.922 -15.758 1 96.31 215 ILE A N 1
ATOM 1660 C CA . ILE A 1 215 ? 10.359 -21.094 -15.867 1 96.31 215 ILE A CA 1
ATOM 1661 C C . ILE A 1 215 ? 11.695 -20.812 -15.188 1 96.31 215 ILE A C 1
ATOM 1663 O O . ILE A 1 215 ? 12.273 -19.734 -15.359 1 96.31 215 ILE A O 1
ATOM 1667 N N . LEU A 1 216 ? 12.078 -21.688 -14.344 1 96.19 216 LEU A N 1
ATOM 1668 C CA . LEU A 1 216 ? 13.469 -21.734 -13.898 1 96.19 216 LEU A CA 1
ATOM 1669 C C . LEU A 1 216 ? 14.242 -22.828 -14.625 1 96.19 216 LEU A C 1
ATOM 1671 O O . LEU A 1 216 ? 14.086 -24.016 -14.312 1 96.19 216 LEU A O 1
ATOM 1675 N N . PRO A 1 217 ? 15.07 -22.438 -15.578 1 94.88 217 PRO A N 1
ATOM 1676 C CA . PRO A 1 217 ? 15.734 -23.438 -16.422 1 94.88 217 PRO A CA 1
ATOM 1677 C C . PRO A 1 217 ? 16.688 -24.328 -15.625 1 94.88 217 PRO A C 1
ATOM 1679 O O . PRO A 1 217 ? 17.109 -23.969 -14.523 1 94.88 217 PRO A O 1
ATOM 1682 N N . ALA A 1 218 ? 17.062 -25.484 -16.328 1 95 218 ALA A N 1
ATOM 1683 C CA . ALA A 1 218 ? 18.031 -26.406 -15.75 1 95 218 ALA A CA 1
ATOM 1684 C C . ALA A 1 218 ? 19.359 -25.703 -15.484 1 95 218 ALA A C 1
ATOM 1686 O O . ALA A 1 218 ? 19.859 -24.969 -16.328 1 95 218 ALA A O 1
ATOM 1687 N N . GLY A 1 219 ? 19.875 -25.906 -14.242 1 94.88 219 GLY A N 1
ATOM 1688 C CA . GLY A 1 219 ? 21.188 -25.391 -13.898 1 94.88 219 GLY A CA 1
ATOM 1689 C C . GLY A 1 219 ? 21.25 -23.891 -13.82 1 94.88 219 GLY A C 1
ATOM 1690 O O . GLY A 1 219 ? 22.328 -23.281 -13.977 1 94.88 219 GLY A O 1
ATOM 1691 N N . SER A 1 220 ? 20.141 -23.25 -13.555 1 93.88 220 SER A N 1
ATOM 1692 C CA . SER A 1 220 ? 20.125 -21.781 -13.625 1 93.88 220 SER A CA 1
ATOM 1693 C C . SER A 1 220 ? 19.891 -21.172 -12.25 1 93.88 220 SER A C 1
ATOM 1695 O O . SER A 1 220 ? 19.453 -21.844 -11.32 1 93.88 220 SER A O 1
ATOM 1697 N N . VAL A 1 221 ? 20.312 -19.922 -12.133 1 94.12 221 VAL A N 1
ATOM 1698 C CA . VAL A 1 221 ? 20.094 -19.094 -10.945 1 94.12 221 VAL A CA 1
ATOM 1699 C C . VAL A 1 221 ? 19.406 -17.797 -11.344 1 94.12 221 VAL A C 1
ATOM 1701 O O . VAL A 1 221 ? 19.891 -17.078 -12.234 1 94.12 221 VAL A O 1
ATOM 1704 N N . GLN A 1 222 ? 18.266 -17.594 -10.805 1 94.25 222 GLN A N 1
ATOM 1705 C CA . GLN A 1 222 ? 17.75 -16.234 -10.828 1 94.25 222 GLN A CA 1
ATOM 1706 C C . GLN A 1 222 ? 18.359 -15.383 -9.711 1 94.25 222 GLN A C 1
ATOM 1708 O O . GLN A 1 222 ? 18.062 -15.594 -8.531 1 94.25 222 GLN A O 1
ATOM 1713 N N . LYS A 1 223 ? 19.094 -14.391 -10.031 1 93.81 223 LYS A N 1
ATOM 1714 C CA . LYS A 1 223 ? 19.891 -13.602 -9.094 1 93.81 223 LYS A CA 1
ATOM 1715 C C . LYS A 1 223 ? 19 -12.875 -8.094 1 93.81 223 LYS A C 1
ATOM 1717 O O . LYS A 1 223 ? 17.828 -12.641 -8.359 1 93.81 223 LYS A O 1
ATOM 1722 N N . PRO A 1 224 ? 19.672 -12.484 -6.965 1 96.38 224 PRO A N 1
ATOM 1723 C CA . PRO A 1 224 ? 18.891 -11.82 -5.922 1 96.38 224 PRO A CA 1
ATOM 1724 C C . PRO A 1 224 ? 18.219 -10.539 -6.41 1 96.38 224 PRO A C 1
ATOM 1726 O O . PRO A 1 224 ? 18.844 -9.742 -7.117 1 96.38 224 PRO A O 1
ATOM 1729 N N . HIS A 1 225 ? 17 -10.352 -6.074 1 95.5 225 HIS A N 1
ATOM 1730 C CA . HIS A 1 225 ? 16.219 -9.141 -6.301 1 95.5 225 HIS A CA 1
ATOM 1731 C C . HIS A 1 225 ? 15.234 -8.898 -5.164 1 95.5 225 HIS A C 1
ATOM 1733 O O . HIS A 1 225 ? 14.961 -9.805 -4.371 1 95.5 225 HIS A O 1
ATOM 1739 N N . ARG A 1 226 ? 14.766 -7.684 -5.035 1 96.25 226 ARG A N 1
ATOM 1740 C CA . ARG A 1 226 ? 13.812 -7.363 -3.975 1 96.25 226 ARG A CA 1
ATOM 1741 C C . ARG A 1 226 ? 12.734 -6.402 -4.473 1 96.25 226 ARG A C 1
ATOM 1743 O O . ARG A 1 226 ? 12.93 -5.715 -5.48 1 96.25 226 ARG A O 1
ATOM 1750 N N . HIS A 1 227 ? 11.664 -6.359 -3.896 1 96.19 227 HIS A N 1
ATOM 1751 C CA . HIS A 1 227 ? 10.523 -5.48 -4.133 1 96.19 227 HIS A CA 1
ATOM 1752 C C . HIS A 1 227 ? 9.664 -5.352 -2.881 1 96.19 227 HIS A C 1
ATOM 1754 O O . HIS A 1 227 ? 9.734 -6.188 -1.98 1 96.19 227 HIS A O 1
ATOM 1760 N N . GLN A 1 228 ? 8.836 -4.344 -2.814 1 97.31 228 GLN A N 1
ATOM 1761 C CA . GLN A 1 228 ? 8.094 -4.051 -1.592 1 97.31 228 GLN A CA 1
ATOM 1762 C C . GLN A 1 228 ? 6.73 -4.738 -1.597 1 97.31 228 GLN A C 1
ATOM 1764 O O . GLN A 1 228 ? 5.957 -4.598 -0.65 1 97.31 228 GLN A O 1
ATOM 1769 N N . SER A 1 229 ? 6.395 -5.457 -2.625 1 97.81 229 SER A N 1
ATOM 1770 C CA . SER A 1 229 ? 5.223 -6.328 -2.6 1 97.81 229 SER A CA 1
ATOM 1771 C C . SER A 1 229 ? 5.543 -7.668 -1.945 1 97.81 229 SER A C 1
ATOM 1773 O O . SER A 1 229 ? 6.68 -8.141 -2.012 1 97.81 229 SER A O 1
ATOM 1775 N N . ILE A 1 230 ? 4.594 -8.219 -1.295 1 98.25 230 ILE A N 1
ATOM 1776 C CA . ILE A 1 230 ? 4.719 -9.594 -0.825 1 98.25 230 ILE A CA 1
ATOM 1777 C C . ILE A 1 230 ? 4.648 -10.555 -2.01 1 98.25 230 ILE A C 1
ATOM 1779 O O . ILE A 1 230 ? 3.98 -10.273 -3.008 1 98.25 230 ILE A O 1
ATOM 1783 N N . ALA A 1 231 ? 5.324 -11.641 -1.95 1 98.12 231 ALA A N 1
ATOM 1784 C CA . ALA A 1 231 ? 5.195 -12.68 -2.965 1 98.12 231 ALA A CA 1
ATOM 1785 C C . ALA A 1 231 ? 4.695 -13.984 -2.35 1 98.12 231 ALA A C 1
ATOM 1787 O O . ALA A 1 231 ? 5.324 -14.531 -1.442 1 98.12 231 ALA A O 1
ATOM 1788 N N . LEU A 1 232 ? 3.57 -14.359 -2.754 1 98.75 232 LEU A N 1
ATOM 1789 C CA . LEU A 1 232 ? 3.033 -15.68 -2.455 1 98.75 232 LEU A CA 1
ATOM 1790 C C . LEU A 1 232 ? 3.312 -16.656 -3.6 1 98.75 232 LEU A C 1
ATOM 1792 O O . LEU A 1 232 ? 2.562 -16.688 -4.578 1 98.75 232 LEU A O 1
ATOM 1796 N N . ASP A 1 233 ? 4.363 -17.422 -3.439 1 98.44 233 ASP A N 1
ATOM 1797 C CA . ASP A 1 233 ? 4.898 -18.234 -4.52 1 98.44 233 ASP A CA 1
ATOM 1798 C C . ASP A 1 233 ? 4.266 -19.625 -4.512 1 98.44 233 ASP A C 1
ATOM 1800 O O . ASP A 1 233 ? 4.176 -20.266 -3.463 1 98.44 233 ASP A O 1
ATOM 1804 N N . PHE A 1 234 ? 3.826 -20.047 -5.617 1 98.88 234 PHE A N 1
ATOM 1805 C CA . PHE A 1 234 ? 3.334 -21.406 -5.805 1 98.88 234 PHE A CA 1
ATOM 1806 C C . PHE A 1 234 ? 4.23 -22.188 -6.77 1 98.88 234 PHE A C 1
ATOM 1808 O O . PHE A 1 234 ? 4.465 -21.734 -7.895 1 98.88 234 PHE A O 1
ATOM 1815 N N . ILE A 1 235 ? 4.719 -23.328 -6.324 1 98.88 235 ILE A N 1
ATOM 1816 C CA . ILE A 1 235 ? 5.547 -24.188 -7.168 1 98.88 235 ILE A CA 1
ATOM 1817 C C . ILE A 1 235 ? 4.664 -25.172 -7.934 1 98.88 235 ILE A C 1
ATOM 1819 O O . ILE A 1 235 ? 4.109 -26.094 -7.348 1 98.88 235 ILE A O 1
ATOM 1823 N N . ILE A 1 236 ? 4.578 -24.969 -9.219 1 98.62 236 ILE A N 1
ATOM 1824 C CA . ILE A 1 236 ? 3.762 -25.844 -10.047 1 98.62 236 ILE A CA 1
ATOM 1825 C C . ILE A 1 236 ? 4.402 -27.234 -10.109 1 98.62 236 ILE A C 1
ATOM 1827 O O . ILE A 1 236 ? 3.76 -28.234 -9.805 1 98.62 236 ILE A O 1
ATOM 1831 N N . ASP A 1 237 ? 5.605 -27.234 -10.547 1 98.06 237 ASP A N 1
ATOM 1832 C CA . ASP A 1 237 ? 6.402 -28.453 -10.68 1 98.06 237 ASP A CA 1
ATOM 1833 C C . ASP A 1 237 ? 7.895 -28.141 -10.609 1 98.06 237 ASP A C 1
ATOM 1835 O O . ASP A 1 237 ? 8.336 -27.078 -11.055 1 98.06 237 ASP A O 1
ATOM 1839 N N . CYS A 1 238 ? 8.609 -29.078 -10.016 1 98.19 238 CYS A N 1
ATOM 1840 C CA . CYS A 1 238 ? 10.055 -28.938 -9.953 1 98.19 238 CYS A CA 1
ATOM 1841 C C . CYS A 1 238 ? 10.719 -30.297 -9.688 1 98.19 238 CYS A C 1
ATOM 1843 O O . CYS A 1 238 ? 10.133 -31.156 -9.039 1 98.19 238 CYS A O 1
ATOM 1845 N N . PRO A 1 239 ? 11.883 -30.469 -10.211 1 97.25 239 PRO A N 1
ATOM 1846 C CA . PRO A 1 239 ? 12.703 -31.609 -9.773 1 97.25 239 PRO A CA 1
ATOM 1847 C C . PRO A 1 239 ? 13.367 -31.375 -8.422 1 97.25 239 PRO A C 1
ATOM 1849 O O . PRO A 1 239 ? 13.344 -30.25 -7.91 1 97.25 239 PRO A O 1
ATOM 1852 N N . PRO A 1 240 ? 13.852 -32.469 -7.805 1 97.06 240 PRO A N 1
ATOM 1853 C CA . PRO A 1 240 ? 14.711 -32.219 -6.648 1 97.06 240 PRO A CA 1
ATOM 1854 C C . PRO A 1 240 ? 15.883 -31.297 -6.973 1 97.06 240 PRO A C 1
ATOM 1856 O O . PRO A 1 240 ? 16.453 -31.375 -8.062 1 97.06 240 PRO A O 1
ATOM 1859 N N . GLY A 1 241 ? 16.188 -30.406 -6.02 1 97.94 241 GLY A N 1
ATOM 1860 C CA . GLY A 1 241 ? 17.328 -29.531 -6.219 1 97.94 241 GLY A CA 1
ATOM 1861 C C . GLY A 1 241 ? 16.938 -28.094 -6.492 1 97.94 241 GLY A C 1
ATOM 1862 O O . GLY A 1 241 ? 17.797 -27.25 -6.754 1 97.94 241 GLY A O 1
ATOM 1863 N N . CYS A 1 242 ? 15.688 -27.797 -6.461 1 98.5 242 CYS A N 1
ATOM 1864 C CA . CYS A 1 242 ? 15.219 -26.438 -6.613 1 98.5 242 CYS A CA 1
ATOM 1865 C C . CYS A 1 242 ? 14.945 -25.797 -5.258 1 98.5 242 CYS A C 1
ATOM 1867 O O . CYS A 1 242 ? 14.398 -26.438 -4.363 1 98.5 242 CYS A O 1
ATOM 1869 N N . TYR A 1 243 ? 15.391 -24.562 -5.086 1 98.69 243 TYR A N 1
ATOM 1870 C CA . TYR A 1 243 ? 15.18 -23.875 -3.812 1 98.69 243 TYR A CA 1
ATOM 1871 C C . TYR A 1 243 ? 15.289 -22.375 -3.973 1 98.69 243 TYR A C 1
ATOM 1873 O O . TYR A 1 243 ? 15.711 -21.875 -5.023 1 98.69 243 TYR A O 1
ATOM 1881 N N . SER A 1 244 ? 14.875 -21.656 -2.955 1 98.5 244 SER A N 1
ATOM 1882 C CA . SER A 1 244 ? 15.047 -20.203 -2.855 1 98.5 244 SER A CA 1
ATOM 1883 C C . SER A 1 244 ? 15.883 -19.828 -1.636 1 98.5 244 SER A C 1
ATOM 1885 O O . SER A 1 244 ? 15.828 -20.516 -0.608 1 98.5 244 SER A O 1
ATOM 1887 N N . LEU A 1 245 ? 16.672 -18.828 -1.765 1 98.5 245 LEU A N 1
ATOM 1888 C CA . LEU A 1 245 ? 17.312 -18.172 -0.637 1 98.5 245 LEU A CA 1
ATOM 1889 C C . LEU A 1 245 ? 16.703 -16.797 -0.399 1 98.5 245 LEU A C 1
ATOM 1891 O O . LEU A 1 245 ? 16.5 -16.031 -1.345 1 98.5 245 LEU A O 1
ATOM 1895 N N . VAL A 1 246 ? 16.328 -16.531 0.871 1 98.06 246 VAL A N 1
ATOM 1896 C CA . VAL A 1 246 ? 15.656 -15.273 1.227 1 98.06 246 VAL A CA 1
ATOM 1897 C C . VAL A 1 246 ? 16.391 -14.617 2.395 1 98.06 246 VAL A C 1
ATOM 1899 O O . VAL A 1 246 ? 16.797 -15.289 3.338 1 98.06 246 VAL A O 1
ATOM 1902 N N . GLY A 1 247 ? 16.578 -13.289 2.324 1 97.44 247 GLY A N 1
ATOM 1903 C CA . GLY A 1 247 ? 17.219 -12.547 3.395 1 97.44 247 GLY A CA 1
ATOM 1904 C C . GLY A 1 247 ? 17.016 -11.047 3.291 1 97.44 247 GLY A C 1
ATOM 1905 O O . GLY A 1 247 ? 16.375 -10.562 2.352 1 97.44 247 GLY A O 1
ATOM 1906 N N . THR A 1 248 ? 17.625 -10.258 4.203 1 95.38 248 THR A N 1
ATOM 1907 C CA . THR A 1 248 ? 17.297 -8.844 4.305 1 95.38 248 THR A CA 1
ATOM 1908 C C . THR A 1 248 ? 18.453 -7.984 3.797 1 95.38 248 THR A C 1
ATOM 1910 O O . THR A 1 248 ? 18.297 -6.781 3.584 1 95.38 248 THR A O 1
ATOM 1913 N N . GLU A 1 249 ? 19.609 -8.695 3.613 1 96.44 249 GLU A N 1
ATOM 1914 C CA . GLU A 1 249 ? 20.797 -7.938 3.232 1 96.44 249 GLU A CA 1
ATOM 1915 C C . GLU A 1 249 ? 21.609 -8.68 2.174 1 96.44 249 GLU A C 1
ATOM 1917 O O . GLU A 1 249 ? 21.469 -9.898 2.027 1 96.44 249 GLU A O 1
ATOM 1922 N N . LEU A 1 250 ? 22.406 -7.941 1.49 1 97.44 250 LEU A N 1
ATOM 1923 C CA . LEU A 1 250 ? 23.328 -8.516 0.519 1 97.44 250 LEU A CA 1
ATOM 1924 C C . LEU A 1 250 ? 24.766 -8.383 1.001 1 97.44 250 LEU A C 1
ATOM 1926 O O . LEU A 1 250 ? 25.125 -7.41 1.668 1 97.44 250 LEU A O 1
ATOM 1930 N N . GLU A 1 251 ? 25.578 -9.32 0.677 1 97.12 251 GLU A N 1
ATOM 1931 C CA . GLU A 1 251 ? 27.031 -9.203 0.77 1 97.12 251 GLU A CA 1
ATOM 1932 C C . GLU A 1 251 ? 27.578 -8.344 -0.367 1 97.12 251 GLU A C 1
ATOM 1934 O O . GLU A 1 251 ? 26.906 -8.125 -1.371 1 97.12 251 GLU A O 1
ATOM 1939 N N . PRO A 1 252 ? 28.766 -7.844 -0.204 1 94.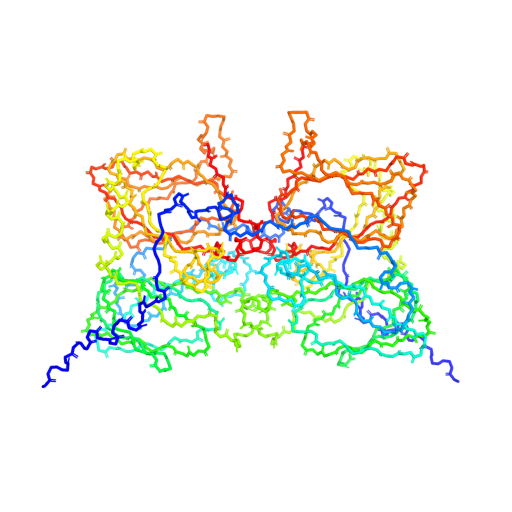62 252 PRO A N 1
ATOM 1940 C CA . PRO A 1 252 ? 29.359 -7.016 -1.255 1 94.62 252 PRO A CA 1
ATOM 1941 C C . PRO A 1 252 ? 29.406 -7.715 -2.609 1 94.62 252 PRO A C 1
ATOM 1943 O O . PRO A 1 252 ? 29.359 -7.059 -3.652 1 94.62 252 PRO A O 1
ATOM 1946 N N . ASP A 1 253 ? 29.391 -8.984 -2.633 1 95.31 253 ASP A N 1
ATOM 1947 C CA . ASP A 1 253 ? 29.484 -9.719 -3.893 1 95.31 253 ASP A CA 1
ATOM 1948 C C . ASP A 1 253 ? 28.094 -9.953 -4.492 1 95.31 253 ASP A C 1
ATOM 1950 O O . ASP A 1 253 ? 27.953 -10.656 -5.492 1 95.31 253 ASP A O 1
ATOM 1954 N N . GLY A 1 254 ? 27.062 -9.492 -3.789 1 95.44 254 GLY A N 1
ATOM 1955 C CA . GLY A 1 254 ? 25.719 -9.531 -4.344 1 95.44 254 GLY A CA 1
ATOM 1956 C C . GLY A 1 254 ? 24.906 -10.719 -3.861 1 95.44 254 GLY A C 1
ATOM 1957 O O . GLY A 1 254 ? 23.734 -10.852 -4.207 1 95.44 254 GLY A O 1
ATOM 1958 N N . GLN A 1 255 ? 25.547 -11.539 -3.031 1 96.56 255 GLN A N 1
ATOM 1959 C CA . GLN A 1 255 ? 24.812 -12.688 -2.498 1 96.56 255 GLN A CA 1
ATOM 1960 C C . GLN A 1 255 ? 24.062 -12.32 -1.22 1 96.56 255 GLN A C 1
ATOM 1962 O O . GLN A 1 255 ? 24.438 -11.375 -0.527 1 96.56 255 GLN A O 1
ATOM 1967 N N . ILE A 1 256 ? 23.062 -13.086 -0.957 1 98 256 ILE A N 1
ATOM 1968 C CA . ILE A 1 256 ? 22.25 -12.797 0.224 1 98 256 ILE A CA 1
ATOM 1969 C C . ILE A 1 256 ? 23.016 -13.211 1.482 1 98 256 ILE A C 1
ATOM 1971 O O . ILE A 1 256 ? 23.516 -14.328 1.573 1 98 256 ILE A O 1
ATOM 1975 N N . ARG A 1 257 ? 23.062 -12.258 2.395 1 98 257 ARG A N 1
ATOM 1976 C CA . ARG A 1 257 ? 23.734 -12.5 3.66 1 98 257 ARG A CA 1
ATOM 1977 C C . ARG A 1 257 ? 22.875 -13.344 4.594 1 98 257 ARG A C 1
ATOM 1979 O O . ARG A 1 257 ? 21.719 -13.016 4.848 1 98 257 ARG A O 1
ATOM 1986 N N . ASN A 1 258 ? 23.406 -14.5 5.148 1 97.25 258 ASN A N 1
ATOM 1987 C CA . ASN A 1 258 ? 22.75 -15.391 6.094 1 97.25 258 ASN A CA 1
ATOM 1988 C C . ASN A 1 258 ? 21.328 -15.727 5.656 1 97.25 258 ASN A C 1
ATOM 1990 O O . ASN A 1 258 ? 20.375 -15.5 6.402 1 97.25 258 ASN A O 1
ATOM 1994 N N . PRO A 1 259 ? 21.219 -16.266 4.527 1 97.88 259 PRO A N 1
ATOM 1995 C CA . PRO A 1 259 ? 19.875 -16.484 3.969 1 97.88 259 PRO A CA 1
ATOM 1996 C C . PRO A 1 259 ? 19.125 -17.625 4.652 1 97.88 259 PRO A C 1
ATOM 1998 O O . PRO A 1 259 ? 19.75 -18.531 5.207 1 97.88 259 PRO A O 1
ATOM 2001 N N . VAL A 1 260 ? 17.844 -17.609 4.656 1 97.69 260 VAL A N 1
ATOM 2002 C CA . VAL A 1 260 ? 16.969 -18.734 4.93 1 97.69 260 VAL A CA 1
ATOM 2003 C C . VAL A 1 260 ? 16.656 -19.469 3.633 1 97.69 260 VAL A C 1
ATOM 2005 O O . VAL A 1 260 ? 16.312 -18.859 2.621 1 97.69 260 VAL A O 1
ATOM 2008 N N . ARG A 1 261 ? 16.781 -20.766 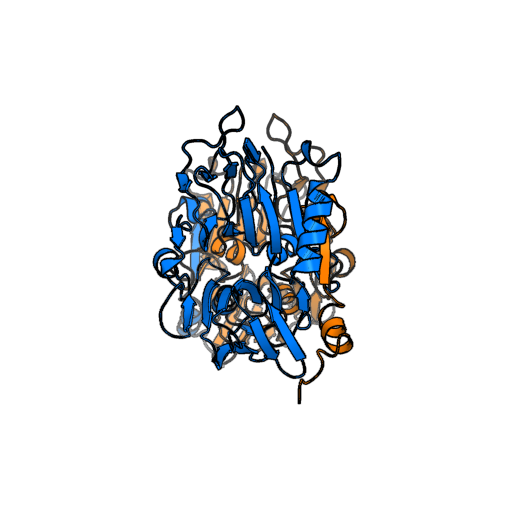3.707 1 98 261 ARG A N 1
ATOM 2009 C CA . ARG A 1 261 ? 16.547 -21.562 2.516 1 98 261 ARG A CA 1
ATOM 2010 C C . ARG A 1 261 ? 15.141 -22.156 2.531 1 98 261 ARG A C 1
ATOM 2012 O O . ARG A 1 261 ? 14.656 -22.594 3.576 1 98 261 ARG A O 1
ATOM 2019 N N . VAL A 1 262 ? 14.461 -22.125 1.421 1 98.06 262 VAL A N 1
ATOM 2020 C CA . VAL A 1 262 ? 13.18 -22.781 1.192 1 98.06 262 VAL A CA 1
ATOM 2021 C C . VAL A 1 262 ? 13.328 -23.828 0.088 1 98.06 262 VAL A C 1
ATOM 2023 O O . VAL A 1 262 ? 13.453 -23.484 -1.089 1 98.06 262 VAL A O 1
ATOM 2026 N N . ASP A 1 263 ? 13.227 -25.078 0.43 1 98.44 263 ASP A N 1
ATOM 2027 C CA . ASP A 1 263 ? 13.258 -26.141 -0.571 1 98.44 263 ASP A CA 1
ATOM 2028 C C . ASP A 1 263 ? 11.906 -26.281 -1.275 1 98.44 263 ASP A C 1
ATOM 2030 O O . ASP A 1 263 ? 10.859 -26.297 -0.625 1 98.44 263 ASP A O 1
ATOM 2034 N N . TRP A 1 264 ? 12.016 -26.375 -2.582 1 98.5 264 TRP A N 1
ATOM 2035 C CA . TRP A 1 264 ? 10.797 -26.469 -3.371 1 98.5 264 TRP A CA 1
ATOM 2036 C C . TRP A 1 264 ? 10.281 -27.906 -3.406 1 98.5 264 TRP A C 1
ATOM 2038 O O . TRP A 1 264 ? 11.055 -28.859 -3.256 1 98.5 264 TRP A O 1
ATOM 2048 N N . ALA A 1 265 ? 9.055 -28.078 -3.506 1 98.38 265 ALA A N 1
ATOM 2049 C CA . ALA A 1 265 ? 8.336 -29.297 -3.842 1 98.38 265 ALA A CA 1
ATOM 2050 C C . ALA A 1 265 ? 7.113 -29.016 -4.707 1 98.38 265 ALA A C 1
ATOM 2052 O O . ALA A 1 265 ? 6.473 -27.969 -4.551 1 98.38 265 ALA A O 1
ATOM 2053 N N . PRO A 1 266 ? 6.844 -29.922 -5.68 1 98.38 266 PRO A N 1
ATOM 2054 C CA . PRO A 1 266 ? 5.641 -29.672 -6.477 1 98.38 266 PRO A CA 1
ATOM 2055 C C . PRO A 1 266 ? 4.402 -29.438 -5.617 1 98.38 266 PRO A C 1
ATOM 2057 O O . PRO A 1 266 ? 4.113 -30.219 -4.707 1 98.38 266 PRO A O 1
ATOM 2060 N N . GLY A 1 267 ? 3.715 -28.344 -5.918 1 98.56 267 GLY A N 1
ATOM 2061 C CA . GLY A 1 267 ? 2.475 -28.047 -5.223 1 98.56 267 GLY A CA 1
ATOM 2062 C C . GLY A 1 267 ? 2.682 -27.25 -3.949 1 98.56 267 GLY A C 1
ATOM 2063 O O . GLY A 1 267 ? 1.722 -26.938 -3.24 1 98.56 267 GLY A O 1
ATOM 2064 N N . LEU A 1 268 ? 3.871 -26.891 -3.666 1 98.44 268 LEU A N 1
ATOM 2065 C CA . LEU A 1 268 ? 4.211 -26.141 -2.461 1 98.44 268 LEU A CA 1
ATOM 2066 C C . LEU A 1 268 ? 3.982 -24.641 -2.666 1 98.44 268 LEU A C 1
ATOM 2068 O O . LEU A 1 268 ? 4.309 -24.094 -3.727 1 98.44 268 LEU A O 1
ATOM 2072 N N . ALA A 1 269 ? 3.424 -23.969 -1.622 1 98.81 269 ALA A N 1
ATOM 2073 C CA . ALA A 1 269 ? 3.373 -22.516 -1.59 1 98.81 269 ALA A CA 1
ATOM 2074 C C . ALA A 1 269 ? 4.246 -21.953 -0.469 1 98.81 269 ALA A C 1
ATOM 2076 O O . ALA A 1 269 ? 4.391 -22.578 0.584 1 98.81 269 ALA A O 1
ATOM 2077 N N . PHE A 1 270 ? 4.844 -20.797 -0.684 1 98.5 270 PHE A N 1
ATOM 2078 C CA . PHE A 1 270 ? 5.617 -20.172 0.383 1 98.5 270 PHE A CA 1
ATOM 2079 C C . PHE A 1 270 ? 5.586 -18.656 0.253 1 98.5 270 PHE A C 1
ATOM 2081 O O . PHE A 1 270 ? 5.18 -18.125 -0.783 1 98.5 270 PHE A O 1
ATOM 2088 N N . VAL A 1 271 ? 5.992 -17.969 1.339 1 98.19 271 VAL A N 1
ATOM 2089 C CA . VAL A 1 271 ? 5.859 -16.516 1.435 1 98.19 271 VAL A CA 1
ATOM 2090 C C . VAL A 1 271 ? 7.238 -15.859 1.359 1 98.19 271 VAL A C 1
ATOM 2092 O O . VAL A 1 271 ? 8.164 -16.281 2.049 1 98.19 271 VAL A O 1
ATOM 2095 N N . THR A 1 272 ? 7.414 -14.914 0.545 1 97.5 272 THR A N 1
ATOM 2096 C CA . THR A 1 272 ? 8.531 -13.977 0.569 1 97.5 272 THR A CA 1
ATOM 2097 C C . THR A 1 272 ? 8.078 -12.602 1.035 1 97.5 272 THR A C 1
ATOM 2099 O O . THR A 1 272 ? 7.293 -11.938 0.352 1 97.5 272 THR A O 1
ATOM 2102 N N . PRO A 1 273 ? 8.586 -12.117 2.137 1 97.38 273 PRO A N 1
ATOM 2103 C CA . PRO A 1 273 ? 8.102 -10.859 2.707 1 97.38 273 PRO A CA 1
ATOM 2104 C C . PRO A 1 273 ? 8.516 -9.641 1.882 1 97.38 273 PRO A C 1
ATOM 2106 O O . PRO A 1 273 ? 9.508 -9.695 1.155 1 97.38 273 PRO A O 1
ATOM 2109 N N . PRO A 1 274 ? 7.77 -8.539 2.018 1 97.5 274 PRO A N 1
ATOM 2110 C CA . PRO A 1 274 ? 8.141 -7.289 1.348 1 97.5 274 PRO A CA 1
ATOM 2111 C C . PRO A 1 274 ? 9.539 -6.812 1.728 1 97.5 274 PRO A C 1
ATOM 2113 O O . PRO A 1 274 ? 9.898 -6.812 2.908 1 97.5 274 PRO A O 1
ATOM 2116 N N . GLY A 1 275 ? 10.289 -6.488 0.704 1 96.56 275 GLY A N 1
ATOM 2117 C CA . GLY A 1 275 ? 11.586 -5.867 0.922 1 96.56 275 GLY A CA 1
ATOM 2118 C C . GLY A 1 275 ? 12.703 -6.871 1.104 1 96.56 275 GLY A C 1
ATOM 2119 O O . GLY A 1 275 ? 13.875 -6.492 1.221 1 96.56 275 GLY A O 1
ATOM 2120 N N . TYR A 1 276 ? 12.43 -8.141 1.163 1 97.5 276 TYR A N 1
ATOM 2121 C CA . TYR A 1 276 ? 13.477 -9.141 1.345 1 97.5 276 TYR A CA 1
ATOM 2122 C C . TYR A 1 276 ? 14.109 -9.516 0.011 1 97.5 276 TYR A C 1
ATOM 2124 O O . TYR A 1 276 ? 13.414 -9.672 -0.993 1 97.5 276 TYR A O 1
ATOM 2132 N N . TRP A 1 277 ? 15.391 -9.633 0.055 1 97.75 277 TRP A N 1
ATOM 2133 C CA . TRP A 1 277 ? 16.109 -10.18 -1.093 1 97.75 277 TRP A CA 1
ATOM 2134 C C . TRP A 1 277 ? 15.828 -11.664 -1.255 1 97.75 277 TRP A C 1
ATOM 2136 O O . TRP A 1 277 ? 15.789 -12.406 -0.27 1 97.75 277 TRP A O 1
ATOM 2146 N N . HIS A 1 278 ? 15.625 -12.117 -2.479 1 97.88 278 HIS A N 1
ATOM 2147 C CA . HIS A 1 278 ? 15.414 -13.539 -2.719 1 97.88 278 HIS A CA 1
ATOM 2148 C C . HIS A 1 278 ? 15.938 -13.953 -4.09 1 97.88 278 HIS A C 1
ATOM 2150 O O . HIS A 1 278 ? 15.961 -13.141 -5.02 1 97.88 278 HIS A O 1
ATOM 2156 N N . ALA A 1 279 ? 16.375 -15.117 -4.156 1 97.5 279 ALA A N 1
ATOM 2157 C CA . ALA A 1 279 ? 16.938 -15.766 -5.34 1 97.5 279 ALA A CA 1
ATOM 2158 C C . ALA A 1 279 ? 16.391 -17.188 -5.496 1 97.5 279 ALA A C 1
ATOM 2160 O O . ALA A 1 279 ? 16.031 -17.828 -4.508 1 97.5 279 ALA A O 1
ATOM 2161 N N . HIS A 1 280 ? 16.297 -17.656 -6.68 1 97.62 280 HIS A N 1
ATOM 2162 C CA . HIS A 1 280 ? 15.828 -19 -6.965 1 97.62 280 HIS A CA 1
ATOM 2163 C C . HIS A 1 280 ? 16.906 -19.828 -7.66 1 97.62 280 HIS A C 1
ATOM 2165 O O . HIS A 1 280 ? 17.625 -19.312 -8.523 1 97.62 280 HIS A O 1
ATOM 2171 N N . PHE A 1 281 ? 16.984 -21.031 -7.281 1 97.81 281 PHE A N 1
ATOM 2172 C CA . PHE A 1 281 ? 18.031 -21.922 -7.773 1 97.81 281 PHE A CA 1
ATOM 2173 C C . PHE A 1 281 ? 17.422 -23.203 -8.312 1 97.81 281 PHE A C 1
ATOM 2175 O O . PHE A 1 281 ? 16.5 -23.766 -7.719 1 97.81 281 PHE A O 1
ATOM 2182 N N . ASN A 1 282 ? 17.922 -23.656 -9.453 1 97.75 282 ASN A N 1
ATOM 2183 C CA . ASN A 1 282 ? 17.656 -24.969 -10.016 1 97.75 282 ASN A CA 1
ATOM 2184 C C . ASN A 1 282 ? 18.953 -25.719 -10.297 1 97.75 282 ASN A C 1
ATOM 2186 O O . ASN A 1 282 ? 19.562 -25.547 -11.352 1 97.75 282 ASN A O 1
ATOM 2190 N N . GLU A 1 283 ? 19.266 -26.625 -9.477 1 97.94 283 GLU A N 1
ATOM 2191 C CA . GLU A 1 283 ? 20.516 -27.375 -9.609 1 97.94 283 GLU A CA 1
ATOM 2192 C C . GLU A 1 283 ? 20.297 -28.672 -10.359 1 97.94 283 GLU A C 1
ATOM 2194 O O . GLU A 1 283 ? 21.219 -29.5 -10.461 1 97.94 283 GLU A O 1
ATOM 2199 N N . SER A 1 284 ? 19.172 -28.844 -10.852 1 97.38 284 SER A N 1
ATOM 2200 C CA . SER A 1 284 ? 18.828 -30.062 -11.57 1 97.38 284 SER A CA 1
ATOM 2201 C C . SER A 1 284 ? 19.031 -29.906 -13.07 1 97.38 284 SER A C 1
ATOM 2203 O O . SER A 1 284 ? 19.547 -28.891 -13.531 1 97.38 284 SER A O 1
ATOM 2205 N N . ASP A 1 285 ? 18.578 -30.953 -13.875 1 96.94 285 ASP A N 1
ATOM 2206 C CA . ASP A 1 285 ? 18.797 -30.969 -15.32 1 96.94 285 ASP A CA 1
ATOM 2207 C C . ASP A 1 285 ? 17.484 -30.781 -16.062 1 96.94 285 ASP A C 1
ATOM 2209 O O . ASP A 1 285 ? 17.422 -31 -17.281 1 96.94 285 ASP A O 1
ATOM 2213 N N . THR A 1 286 ? 16.484 -30.406 -15.344 1 97.06 286 THR A N 1
ATOM 2214 C CA . THR A 1 286 ? 15.195 -30.172 -15.977 1 97.06 286 THR A CA 1
ATOM 2215 C C . THR A 1 286 ? 14.609 -28.844 -15.516 1 97.06 286 THR A C 1
ATOM 2217 O O . THR A 1 286 ? 15 -28.297 -14.477 1 97.06 286 THR A O 1
ATOM 2220 N N . GLU A 1 287 ? 13.719 -28.281 -16.25 1 96.56 287 GLU A N 1
ATOM 2221 C CA . GLU A 1 287 ? 13.117 -26.984 -15.945 1 96.56 287 GLU A CA 1
ATOM 2222 C C . GLU A 1 287 ? 12.148 -27.094 -14.773 1 96.56 287 GLU A C 1
ATOM 2224 O O . GLU A 1 287 ? 11.539 -28.141 -14.555 1 96.56 287 GLU A O 1
ATOM 2229 N N . ALA A 1 288 ? 12 -26.094 -14.016 1 97.88 288 ALA A N 1
ATOM 2230 C CA . ALA A 1 288 ? 11 -25.938 -12.969 1 97.88 288 ALA A CA 1
ATOM 2231 C C . ALA A 1 288 ? 10.023 -24.812 -13.32 1 97.88 288 ALA A C 1
ATOM 2233 O O . ALA A 1 288 ? 10.344 -23.938 -14.125 1 97.88 288 ALA A O 1
ATOM 2234 N N . PHE A 1 289 ? 8.789 -24.875 -12.766 1 98.19 289 PHE A N 1
ATOM 2235 C CA . PHE A 1 289 ? 7.734 -23.906 -13.047 1 98.19 289 PHE A CA 1
ATOM 2236 C C . PHE A 1 289 ? 7.184 -23.328 -11.75 1 98.19 289 PHE A C 1
ATOM 2238 O O . PHE A 1 289 ? 6.926 -24.062 -10.789 1 98.19 289 PHE A O 1
ATOM 2245 N N . LEU A 1 290 ? 7.035 -22.047 -11.719 1 98.06 290 LEU A N 1
ATOM 2246 C CA . LEU A 1 290 ? 6.523 -21.391 -10.516 1 98.06 290 LEU A CA 1
ATOM 2247 C C . LEU A 1 290 ? 5.594 -20.234 -10.875 1 98.06 290 LEU A C 1
ATOM 2249 O O . LEU A 1 290 ? 5.652 -19.719 -11.992 1 98.06 290 LEU A O 1
ATOM 2253 N N . ILE A 1 291 ? 4.738 -19.828 -9.891 1 98.56 291 ILE A N 1
ATOM 2254 C CA . ILE A 1 291 ? 3.816 -18.703 -10.008 1 98.56 291 ILE A CA 1
ATOM 2255 C C . ILE A 1 291 ? 3.916 -17.828 -8.758 1 98.56 291 ILE A C 1
ATOM 2257 O O . ILE A 1 291 ? 3.299 -18.109 -7.734 1 98.56 291 ILE A O 1
ATOM 2261 N N . PRO A 1 292 ? 4.641 -16.781 -8.797 1 97.88 292 PRO A N 1
ATOM 2262 C CA . PRO A 1 292 ? 4.496 -15.758 -7.746 1 97.88 292 PRO A CA 1
ATOM 2263 C C . PRO A 1 292 ? 3.254 -14.891 -7.934 1 97.88 292 PRO A C 1
ATOM 2265 O O . PRO A 1 292 ? 3.041 -14.336 -9.016 1 97.88 292 PRO A O 1
ATOM 2268 N N . ILE A 1 293 ? 2.396 -14.812 -6.969 1 98.69 293 ILE A N 1
ATOM 2269 C CA . ILE A 1 293 ? 1.302 -13.844 -6.906 1 98.69 293 ILE A CA 1
ATOM 2270 C C . ILE A 1 293 ? 1.601 -12.797 -5.836 1 98.69 293 ILE A C 1
ATOM 2272 O O . ILE A 1 293 ? 1.935 -13.141 -4.699 1 98.69 293 ILE A O 1
ATOM 2276 N N . GLN A 1 294 ? 1.525 -11.547 -6.227 1 98.44 294 GLN A N 1
ATOM 2277 C CA . GLN A 1 294 ? 1.938 -10.438 -5.371 1 98.44 294 GLN A CA 1
ATOM 2278 C C . GLN A 1 294 ? 0.854 -9.367 -5.297 1 98.44 294 GLN A C 1
ATOM 2280 O O . GLN A 1 294 ? -0.026 -9.305 -6.156 1 98.44 294 GLN A O 1
ATOM 2285 N N . ASP A 1 295 ? 0.892 -8.531 -4.234 1 98.69 295 ASP A N 1
ATOM 2286 C CA . ASP A 1 295 ? 0.09 -7.309 -4.23 1 98.69 295 ASP A CA 1
ATOM 2287 C C . ASP A 1 295 ? 0.787 -6.191 -5 1 98.69 295 ASP A C 1
ATOM 2289 O O . ASP A 1 295 ? 0.629 -5.012 -4.676 1 98.69 295 ASP A O 1
ATOM 2293 N N . ALA A 1 296 ? 1.513 -6.523 -5.992 1 97.88 296 ALA A N 1
ATOM 2294 C CA . ALA A 1 296 ? 2.326 -5.582 -6.754 1 97.88 296 ALA A CA 1
ATOM 2295 C C . ALA A 1 296 ? 1.449 -4.664 -7.602 1 97.88 296 ALA A C 1
ATOM 2297 O O . ALA A 1 296 ? 1.878 -3.576 -7.996 1 97.88 296 ALA A O 1
ATOM 2298 N N . GLY A 1 297 ? 0.245 -5.09 -7.988 1 98.06 297 GLY A N 1
ATOM 2299 C CA . GLY A 1 297 ? -0.644 -4.145 -8.648 1 98.06 297 GLY A CA 1
ATOM 2300 C C . GLY A 1 297 ? -0.903 -2.898 -7.824 1 98.06 297 GLY A C 1
ATOM 2301 O O . GLY A 1 297 ? -0.793 -1.78 -8.336 1 98.06 297 GLY A O 1
ATOM 2302 N N . LEU A 1 298 ? -1.201 -3.141 -6.582 1 98.56 298 LEU A N 1
ATOM 2303 C CA . LEU A 1 298 ? -1.452 -2.031 -5.672 1 98.56 298 LEU A CA 1
ATOM 2304 C C . LEU A 1 298 ? -0.181 -1.221 -5.441 1 98.56 298 LEU A C 1
ATOM 2306 O O . LEU A 1 298 ? -0.194 0.008 -5.543 1 98.56 298 LEU A O 1
ATOM 2310 N N . GLN A 1 299 ? 0.907 -1.901 -5.109 1 98.25 299 GLN A N 1
ATOM 2311 C CA . GLN A 1 299 ? 2.16 -1.218 -4.801 1 98.25 299 GLN A CA 1
ATOM 2312 C C . GLN A 1 299 ? 2.639 -0.387 -5.988 1 98.25 299 GLN A C 1
ATOM 2314 O O . GLN A 1 299 ? 3.15 0.72 -5.812 1 98.25 299 GLN A O 1
ATOM 2319 N N . THR A 1 300 ? 2.477 -0.925 -7.199 1 97.56 300 THR A N 1
ATOM 2320 C CA . THR A 1 300 ? 2.857 -0.189 -8.398 1 97.56 300 THR A CA 1
ATOM 2321 C C . THR A 1 300 ? 1.984 1.051 -8.578 1 97.56 300 THR A C 1
ATOM 2323 O O . THR A 1 300 ? 2.488 2.133 -8.883 1 97.56 300 THR A O 1
ATOM 2326 N N . TYR A 1 301 ? 0.703 0.885 -8.391 1 98.19 301 TYR A N 1
ATOM 2327 C CA . TYR A 1 301 ? -0.202 2.021 -8.516 1 98.19 301 TYR A CA 1
ATOM 2328 C C . TYR A 1 301 ? 0.172 3.131 -7.543 1 98.19 301 TYR A C 1
ATOM 2330 O O . TYR A 1 301 ? 0.126 4.312 -7.887 1 98.19 301 TYR A O 1
ATOM 2338 N N . LEU A 1 302 ? 0.624 2.738 -6.371 1 98.19 302 LEU A N 1
ATOM 2339 C CA . LEU A 1 302 ? 0.983 3.693 -5.328 1 98.19 302 LEU A CA 1
ATOM 2340 C C . LEU A 1 302 ? 2.383 4.25 -5.559 1 98.19 302 LEU A C 1
ATOM 2342 O O . LEU A 1 302 ? 2.848 5.105 -4.805 1 98.19 302 LEU A O 1
ATOM 2346 N N . ARG A 1 303 ? 3.092 3.752 -6.582 1 97.5 303 ARG A N 1
ATOM 2347 C CA . ARG A 1 303 ? 4.469 4.105 -6.906 1 97.5 303 ARG A CA 1
ATOM 2348 C C . ARG A 1 303 ? 5.422 3.678 -5.797 1 97.5 303 ARG A C 1
ATOM 2350 O O . ARG A 1 303 ? 6.438 4.336 -5.555 1 97.5 303 ARG A O 1
ATOM 2357 N N . ALA A 1 304 ? 5.062 2.543 -5.145 1 96.94 304 ALA A N 1
ATOM 2358 C CA . ALA A 1 304 ? 5.809 2.15 -3.949 1 96.94 304 ALA A CA 1
ATOM 2359 C C . ALA A 1 304 ? 6.449 0.777 -4.133 1 96.94 304 ALA A C 1
ATOM 2361 O O . ALA A 1 304 ? 6.98 0.203 -3.178 1 96.94 304 ALA A O 1
ATOM 2362 N N . LEU A 1 305 ? 6.445 0.217 -5.305 1 96.44 305 LEU A N 1
ATOM 2363 C CA . LEU A 1 305 ? 6.898 -1.152 -5.516 1 96.44 305 LEU A CA 1
ATOM 2364 C C . LEU A 1 305 ? 8.391 -1.282 -5.223 1 96.44 305 LEU A C 1
ATOM 2366 O O . LEU A 1 305 ? 8.828 -2.275 -4.637 1 96.44 305 LEU A O 1
ATOM 2370 N N . ASP A 1 306 ? 9.227 -0.346 -5.703 1 94.81 306 ASP A N 1
ATOM 2371 C CA . ASP A 1 306 ? 10.664 -0.26 -5.461 1 94.81 306 ASP A CA 1
ATOM 2372 C C . ASP A 1 306 ? 11.359 -1.573 -5.812 1 94.81 306 ASP A C 1
ATOM 2374 O O . ASP A 1 306 ? 12.078 -2.139 -4.988 1 94.81 306 ASP A O 1
ATOM 2378 N N . ILE A 1 307 ? 11.164 -2.066 -6.965 1 92.94 307 ILE A N 1
ATOM 2379 C CA . ILE A 1 307 ? 11.836 -3.287 -7.395 1 92.94 307 ILE A CA 1
ATOM 2380 C C . ILE A 1 307 ? 13.312 -3 -7.66 1 92.94 307 ILE A C 1
ATOM 2382 O O . ILE A 1 307 ? 13.656 -1.993 -8.281 1 92.94 307 ILE A O 1
ATOM 2386 N N . ARG A 1 308 ? 14.188 -3.838 -7.141 1 91.25 308 ARG A N 1
ATOM 2387 C CA . ARG A 1 308 ? 15.633 -3.686 -7.254 1 91.25 308 ARG A CA 1
ATOM 2388 C C . ARG A 1 308 ? 16.297 -5.023 -7.555 1 91.25 308 ARG A C 1
ATOM 2390 O O . ARG A 1 308 ? 15.82 -6.074 -7.129 1 91.25 308 ARG A O 1
ATOM 2397 N N . PHE A 1 309 ? 17.391 -4.973 -8.195 1 90.25 309 PHE A N 1
ATOM 2398 C CA . PHE A 1 309 ? 18.188 -6.145 -8.539 1 90.25 309 PHE A CA 1
ATOM 2399 C C . PHE A 1 309 ? 19.609 -6.012 -8.016 1 90.25 309 PHE A C 1
ATOM 2401 O O . PHE A 1 309 ? 20.125 -4.898 -7.867 1 90.25 309 PHE A O 1
ATOM 2408 N N . SER A 1 310 ? 20.219 -7.086 -7.742 1 88.81 310 SER A N 1
ATOM 2409 C CA . SER A 1 310 ? 21.594 -7.074 -7.246 1 88.81 310 SER A CA 1
ATOM 2410 C C . SER A 1 310 ? 22.578 -6.723 -8.352 1 88.81 310 SER A C 1
ATOM 2412 O O . SER A 1 310 ? 22.297 -6.945 -9.531 1 88.81 310 SER A O 1
ATOM 2414 N N . MET B 1 1 ? -26.828 -35.406 -25.141 1 25.22 1 MET B N 1
ATOM 2415 C CA . MET B 1 1 ? -26.656 -34.219 -25.984 1 25.22 1 MET B CA 1
ATOM 2416 C C . MET B 1 1 ? -25.453 -33.406 -25.547 1 25.22 1 MET B C 1
ATOM 2418 O O . MET B 1 1 ? -25.375 -32.969 -24.391 1 25.22 1 MET B O 1
ATOM 2422 N N . ASN B 1 2 ? -24.203 -33.594 -26.125 1 26.66 2 ASN B N 1
ATOM 2423 C CA . ASN B 1 2 ? -22.859 -33.062 -26.031 1 26.66 2 ASN B CA 1
ATOM 2424 C C . ASN B 1 2 ? -22.828 -31.531 -26.141 1 26.66 2 ASN B C 1
ATOM 2426 O O . ASN B 1 2 ? -23.047 -30.984 -27.219 1 26.66 2 ASN B O 1
ATOM 2430 N N . ARG B 1 3 ? -23.438 -30.844 -25.281 1 35.38 3 ARG B N 1
ATOM 2431 C CA . ARG B 1 3 ? -23.469 -29.391 -25.422 1 35.38 3 ARG B CA 1
ATOM 2432 C C . ARG B 1 3 ? -22.109 -28.859 -25.891 1 35.38 3 ARG B C 1
ATOM 2434 O O . ARG B 1 3 ? -21.094 -29.109 -25.25 1 35.38 3 ARG B O 1
ATOM 2441 N N . GLU B 1 4 ? -21.906 -28.609 -27.109 1 35.38 4 GLU B N 1
ATOM 2442 C CA . GLU B 1 4 ? -20.828 -28.062 -27.938 1 35.38 4 GLU B CA 1
ATOM 2443 C C . GLU B 1 4 ? -20.156 -26.875 -27.266 1 35.38 4 GLU B C 1
ATOM 2445 O O . GLU B 1 4 ? -20.828 -25.984 -26.734 1 35.38 4 GLU B O 1
ATOM 2450 N N . PHE B 1 5 ? -18.969 -27.016 -26.75 1 37.44 5 PHE B N 1
ATOM 2451 C CA . PHE B 1 5 ? -18.016 -25.969 -26.359 1 37.44 5 PHE B CA 1
ATOM 2452 C C . PHE B 1 5 ? -18.125 -24.766 -27.281 1 37.44 5 PHE B C 1
ATOM 2454 O O . PHE B 1 5 ? -17.875 -24.875 -28.484 1 37.44 5 PHE B O 1
ATOM 2461 N N . ASP B 1 6 ? -19.172 -23.984 -27.141 1 40.22 6 ASP B N 1
ATOM 2462 C CA . ASP B 1 6 ? -19.266 -22.812 -28.016 1 40.22 6 ASP B CA 1
ATOM 2463 C C . ASP B 1 6 ? -17.984 -21.984 -27.938 1 40.22 6 ASP B C 1
ATOM 2465 O O . ASP B 1 6 ? -17.719 -21.328 -26.938 1 40.22 6 ASP B O 1
ATOM 2469 N N . PRO B 1 7 ? -17.016 -22.266 -28.719 1 44.69 7 PRO B N 1
ATOM 2470 C CA . PRO B 1 7 ? -15.758 -21.516 -28.797 1 44.69 7 PRO B CA 1
ATOM 2471 C C . PRO B 1 7 ? -15.961 -20 -28.641 1 44.69 7 PRO B C 1
ATOM 2473 O O . PRO B 1 7 ? -15.008 -19.281 -28.328 1 44.69 7 PRO B O 1
ATOM 2476 N N . ALA B 1 8 ? -17.141 -19.594 -29.062 1 44.75 8 ALA B N 1
ATOM 2477 C CA . ALA B 1 8 ? -17.438 -18.172 -29.047 1 44.75 8 ALA B CA 1
ATOM 2478 C C . ALA B 1 8 ? -17.516 -17.641 -27.625 1 44.75 8 ALA B C 1
ATOM 2480 O O . ALA B 1 8 ? -17.156 -16.484 -27.359 1 44.75 8 ALA B O 1
ATOM 2481 N N . LEU B 1 9 ? -18.188 -18.234 -26.688 1 46.66 9 LEU B N 1
ATOM 2482 C CA . LEU B 1 9 ? -18.359 -17.844 -25.297 1 46.66 9 LEU B CA 1
ATOM 2483 C C . LEU B 1 9 ? -17.031 -17.859 -24.562 1 46.66 9 LEU B C 1
ATOM 2485 O O . LEU B 1 9 ? -16.797 -17.047 -23.672 1 46.66 9 LEU B O 1
ATOM 2489 N N . SER B 1 10 ? -16.125 -18.969 -24.859 1 51.84 10 SER B N 1
ATOM 2490 C CA . SER B 1 10 ? -14.781 -19 -24.312 1 51.84 10 SER B CA 1
ATOM 2491 C C . SER B 1 10 ? -13.992 -17.75 -24.719 1 51.84 10 SER B C 1
ATOM 2493 O O . SER B 1 10 ? -13.18 -17.25 -23.938 1 51.84 10 SER B O 1
ATOM 2495 N N . ALA B 1 11 ? -14.398 -17.234 -25.922 1 60.53 11 ALA B N 1
ATOM 2496 C CA . ALA B 1 11 ? -13.695 -16.094 -26.484 1 60.53 11 ALA B CA 1
ATOM 2497 C C . ALA B 1 11 ? -14.008 -14.82 -25.703 1 60.53 11 ALA B C 1
ATOM 2499 O O . ALA B 1 11 ? -13.133 -13.969 -25.516 1 60.53 11 ALA B O 1
ATOM 2500 N N . VAL B 1 12 ? -15.258 -14.852 -25.094 1 69.56 12 VAL B N 1
ATOM 2501 C CA . VAL B 1 12 ? -15.688 -13.602 -24.469 1 69.56 12 VAL B CA 1
ATOM 2502 C C . VAL B 1 12 ? -14.945 -13.406 -23.141 1 69.56 12 VAL B C 1
ATOM 2504 O O . VAL B 1 12 ? -14.625 -12.281 -22.766 1 69.56 12 VAL B O 1
ATOM 2507 N N . ASN B 1 13 ? -14.539 -14.453 -22.484 1 82.94 13 ASN B N 1
ATOM 2508 C CA . ASN B 1 13 ? -13.891 -14.328 -21.188 1 82.94 13 ASN B CA 1
ATOM 2509 C C . ASN B 1 13 ? -12.375 -14.195 -21.328 1 82.94 13 ASN B C 1
ATOM 2511 O O . ASN B 1 13 ? -11.656 -14.18 -20.328 1 82.94 13 ASN B O 1
ATOM 2515 N N . GLN B 1 14 ? -11.992 -14.047 -22.531 1 87.75 14 GLN B N 1
ATOM 2516 C CA . GLN B 1 14 ? -10.547 -13.945 -22.75 1 87.75 14 GLN B CA 1
ATOM 2517 C C . GLN B 1 14 ? -10.18 -12.586 -23.328 1 87.75 14 GLN B C 1
ATOM 2519 O O . GLN B 1 14 ? -8.992 -12.258 -23.453 1 87.75 14 GLN B O 1
ATOM 2524 N N . VAL B 1 15 ? -11.148 -11.781 -23.625 1 85.5 15 VAL B N 1
ATOM 2525 C CA . VAL B 1 15 ? -10.93 -10.578 -24.422 1 85.5 15 VAL B CA 1
ATOM 2526 C C . VAL B 1 15 ? -10.07 -9.586 -23.641 1 85.5 15 VAL B C 1
ATOM 2528 O O . VAL B 1 15 ? -9.297 -8.828 -24.219 1 85.5 15 VAL B O 1
ATOM 2531 N N . ASP B 1 16 ? -10.164 -9.695 -22.328 1 94.38 16 ASP B N 1
ATOM 2532 C CA . ASP B 1 16 ? -9.453 -8.711 -21.516 1 94.38 16 ASP B CA 1
ATOM 2533 C C . ASP B 1 16 ? -8.07 -9.227 -21.109 1 94.38 16 ASP B C 1
ATOM 2535 O O . ASP B 1 16 ? -7.266 -8.484 -20.547 1 94.38 16 ASP B O 1
ATOM 2539 N N . ALA B 1 17 ? -7.754 -10.492 -21.422 1 97.06 17 ALA B N 1
ATOM 2540 C CA . ALA B 1 17 ? -6.492 -11.094 -21 1 97.06 17 ALA B CA 1
ATOM 2541 C C . ALA B 1 17 ? -5.328 -10.57 -21.844 1 97.06 17 ALA B C 1
ATOM 2543 O O . ALA B 1 17 ? -5.426 -10.484 -23.062 1 97.06 17 ALA B O 1
ATOM 2544 N N . GLU B 1 18 ? -4.266 -10.18 -21.234 1 95.81 18 GLU B N 1
ATOM 2545 C CA . GLU B 1 18 ? -3.023 -9.766 -21.875 1 95.81 18 GLU B CA 1
ATOM 2546 C C . GLU B 1 18 ? -1.824 -10.5 -21.281 1 95.81 18 GLU B C 1
ATOM 2548 O O . GLU B 1 18 ? -1.888 -10.992 -20.141 1 95.81 18 GLU B O 1
ATOM 2553 N N . TYR B 1 19 ? -0.802 -10.625 -22.062 1 95.38 19 TYR B N 1
ATOM 2554 C CA . TYR B 1 19 ? 0.44 -11.273 -21.656 1 95.38 19 TYR B CA 1
ATOM 2555 C C . TYR B 1 19 ? 1.643 -10.391 -21.969 1 95.38 19 TYR B C 1
ATOM 2557 O O . TYR B 1 19 ? 1.772 -9.867 -23.078 1 95.38 19 TYR B O 1
ATOM 2565 N N . PHE B 1 20 ? 2.475 -10.219 -20.953 1 92.88 20 PHE B N 1
ATOM 2566 C CA . PHE B 1 20 ? 3.662 -9.391 -21.156 1 92.88 20 PHE B CA 1
ATOM 2567 C C . PHE B 1 20 ? 4.926 -10.164 -20.797 1 92.88 20 PHE B C 1
ATOM 2569 O O . PHE B 1 20 ? 4.953 -10.875 -19.781 1 92.88 20 PHE B O 1
ATOM 2576 N N . GLU B 1 21 ? 5.941 -9.953 -21.578 1 88.38 21 GLU B N 1
ATOM 2577 C CA . GLU B 1 21 ? 7.258 -10.422 -21.156 1 88.38 21 GLU B CA 1
ATOM 2578 C C . GLU B 1 21 ? 7.766 -9.625 -19.953 1 88.38 21 GLU B C 1
ATOM 2580 O O . GLU B 1 21 ? 7.637 -8.398 -19.922 1 88.38 21 GLU B O 1
ATOM 2585 N N . TYR B 1 22 ? 8.242 -10.281 -19 1 85.38 22 TYR B N 1
ATOM 2586 C CA . TYR B 1 22 ? 8.539 -9.742 -17.672 1 85.38 22 TYR B CA 1
ATOM 2587 C C . TYR B 1 22 ? 9.406 -8.492 -17.766 1 85.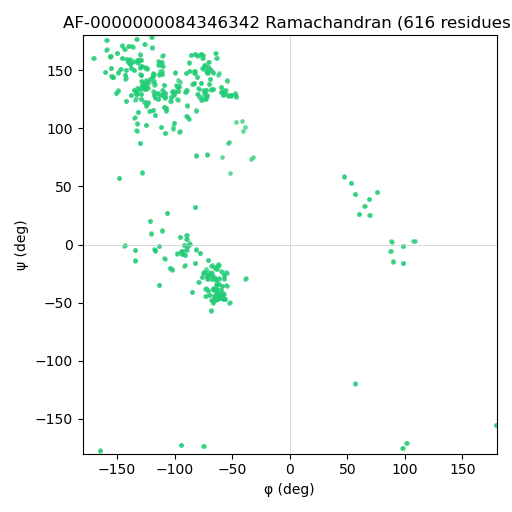38 22 TYR B C 1
ATOM 2589 O O . TYR B 1 22 ? 9.086 -7.461 -17.172 1 85.38 22 TYR B O 1
ATOM 2597 N N . SER B 1 23 ? 10.477 -8.5 -18.484 1 79 23 SER B N 1
ATOM 2598 C CA . SER B 1 23 ? 11.43 -7.387 -18.5 1 79 23 SER B CA 1
ATOM 2599 C C . SER B 1 23 ? 10.781 -6.113 -19.031 1 79 23 SER B C 1
ATOM 2601 O O . SER B 1 23 ? 11.242 -5.008 -18.734 1 79 23 SER B O 1
ATOM 2603 N N . LYS B 1 24 ? 9.664 -6.262 -19.688 1 76.5 24 LYS B N 1
ATOM 2604 C CA . LYS B 1 24 ? 8.984 -5.117 -20.281 1 76.5 24 LYS B CA 1
ATOM 2605 C C . LYS B 1 24 ? 7.93 -4.547 -19.344 1 76.5 24 LYS B C 1
ATOM 2607 O O . LYS B 1 24 ? 7.449 -3.43 -19.531 1 76.5 24 LYS B O 1
ATOM 2612 N N . ALA B 1 25 ? 7.746 -5.344 -18.266 1 78.44 25 ALA B N 1
ATOM 2613 C CA . ALA B 1 25 ? 6.555 -4.953 -17.516 1 78.44 25 ALA B CA 1
ATOM 2614 C C . ALA B 1 25 ? 6.844 -4.91 -16.016 1 78.44 25 ALA B C 1
ATOM 2616 O O . ALA B 1 25 ? 6.031 -4.406 -15.242 1 78.44 25 ALA B O 1
ATOM 2617 N N . ALA B 1 26 ? 7.977 -5.277 -15.617 1 77.62 26 ALA B N 1
ATOM 2618 C CA . ALA B 1 26 ? 8.234 -5.477 -14.195 1 77.62 26 ALA B CA 1
ATOM 2619 C C . ALA B 1 26 ? 8.367 -4.141 -13.469 1 77.62 26 ALA B C 1
ATOM 2621 O O . ALA B 1 26 ? 8.172 -4.066 -12.25 1 77.62 26 ALA B O 1
ATOM 2622 N N . ASN B 1 27 ? 8.727 -3.102 -14.188 1 84 27 ASN B N 1
ATOM 2623 C CA . ASN B 1 27 ? 8.852 -1.763 -13.617 1 84 27 ASN B CA 1
ATOM 2624 C C . ASN B 1 27 ? 8.109 -0.726 -14.453 1 84 27 ASN B C 1
ATOM 2626 O O . ASN B 1 27 ? 8.719 -0.026 -15.266 1 84 27 ASN B O 1
ATOM 2630 N N . PRO B 1 28 ? 6.91 -0.552 -14.195 1 85.44 28 PRO B N 1
ATOM 2631 C CA . PRO B 1 28 ? 6.086 0.325 -15.031 1 85.44 28 PRO B CA 1
ATOM 2632 C C . PRO B 1 28 ? 6.531 1.784 -14.977 1 85.44 28 PRO B C 1
ATOM 2634 O O . PRO B 1 28 ? 6.324 2.535 -15.93 1 85.44 28 PRO B O 1
ATOM 2637 N N . ILE B 1 29 ? 7.102 2.197 -13.914 1 82.88 29 ILE B N 1
ATOM 2638 C CA . ILE B 1 29 ? 7.559 3.578 -13.812 1 82.88 29 ILE B CA 1
ATOM 2639 C C . ILE B 1 29 ? 8.727 3.803 -14.766 1 82.88 29 ILE B C 1
ATOM 2641 O O . ILE B 1 29 ? 8.734 4.766 -15.531 1 82.88 29 ILE B O 1
ATOM 2645 N N . SER B 1 30 ? 9.656 2.881 -14.711 1 82.12 30 SER B N 1
ATOM 2646 C CA . SER B 1 30 ? 10.82 2.988 -15.586 1 82.12 30 SER B CA 1
ATOM 2647 C C . SER B 1 30 ? 10.422 2.885 -17.047 1 82.12 30 SER B C 1
ATOM 2649 O O . SER B 1 30 ? 11.047 3.502 -17.922 1 82.12 30 SER B O 1
ATOM 2651 N N . ALA B 1 31 ? 9.352 2.143 -17.328 1 85.75 31 ALA B N 1
ATOM 2652 C CA . ALA B 1 31 ? 8.891 1.928 -18.688 1 85.75 31 ALA B CA 1
ATOM 2653 C C . ALA B 1 31 ? 7.945 3.043 -19.125 1 85.75 31 ALA B C 1
ATOM 2655 O O . ALA B 1 31 ? 7.387 2.996 -20.234 1 85.75 31 ALA B O 1
ATOM 2656 N N . ASN B 1 32 ? 7.707 4.031 -18.234 1 87.56 32 ASN B N 1
ATOM 2657 C CA . ASN B 1 32 ? 6.836 5.18 -18.484 1 87.56 32 ASN B CA 1
ATOM 2658 C C . ASN B 1 32 ? 5.406 4.738 -18.781 1 87.56 32 ASN B C 1
ATOM 2660 O O . ASN B 1 32 ? 4.73 5.344 -19.625 1 87.56 32 ASN B O 1
ATOM 2664 N N . LEU B 1 33 ? 5.047 3.584 -18.266 1 91.31 33 LEU B N 1
ATOM 2665 C CA . LEU B 1 33 ? 3.684 3.094 -18.422 1 91.31 33 LEU B CA 1
ATOM 2666 C C . LEU B 1 33 ? 2.75 3.766 -17.422 1 91.31 33 LEU B C 1
ATOM 2668 O O . LEU B 1 33 ? 1.553 3.902 -17.672 1 91.31 33 LEU B O 1
ATOM 2672 N N . ILE B 1 34 ? 3.279 4.082 -16.281 1 94.38 34 ILE B N 1
ATOM 2673 C CA . ILE B 1 34 ? 2.553 4.809 -15.25 1 94.38 34 ILE B CA 1
ATOM 2674 C C . ILE B 1 34 ? 3.311 6.082 -14.883 1 94.38 34 ILE B C 1
ATOM 2676 O O . ILE B 1 34 ? 4.531 6.059 -14.719 1 94.38 34 ILE B O 1
ATOM 2680 N N . PRO B 1 35 ? 2.617 7.207 -14.766 1 94.81 35 PRO B N 1
ATOM 2681 C CA . PRO B 1 35 ? 3.324 8.469 -14.531 1 94.81 35 PRO B CA 1
ATOM 2682 C C . PRO B 1 35 ? 3.92 8.555 -13.125 1 94.81 35 PRO B C 1
ATOM 2684 O O . PRO B 1 35 ? 3.34 8.023 -12.172 1 94.81 35 PRO B O 1
ATOM 2687 N N . ARG B 1 36 ? 4.992 9.258 -13.062 1 94.56 36 ARG B N 1
ATOM 2688 C CA . ARG B 1 36 ? 5.543 9.625 -11.766 1 94.56 36 ARG B CA 1
ATOM 2689 C C . ARG B 1 36 ? 4.664 10.656 -11.07 1 94.56 36 ARG B C 1
ATOM 2691 O O . ARG B 1 36 ? 3.941 11.406 -11.727 1 94.56 36 ARG B O 1
ATOM 2698 N N . ILE B 1 37 ? 4.719 10.641 -9.781 1 95.38 37 ILE B N 1
ATOM 2699 C CA . ILE B 1 37 ? 4.035 11.695 -9.039 1 95.38 37 ILE B CA 1
ATOM 2700 C C . ILE B 1 37 ? 4.801 13.008 -9.18 1 95.38 37 ILE B C 1
ATOM 2702 O O . ILE B 1 37 ? 5.996 13.07 -8.867 1 95.38 37 ILE B O 1
ATOM 2706 N N . PRO B 1 38 ? 4.184 14.023 -9.586 1 93.25 38 PRO B N 1
ATOM 2707 C CA . PRO B 1 38 ? 4.898 15.281 -9.82 1 93.25 38 PRO B CA 1
ATOM 2708 C C . PRO B 1 38 ? 5.242 16.016 -8.523 1 93.25 38 PRO B C 1
ATOM 2710 O O . PRO B 1 38 ? 4.508 15.906 -7.535 1 93.25 38 PRO B O 1
ATOM 2713 N N . TYR B 1 39 ? 6.312 16.734 -8.664 1 90.81 39 TYR B N 1
ATOM 2714 C CA . TYR B 1 39 ? 6.535 17.75 -7.652 1 90.81 39 TYR B CA 1
ATOM 2715 C C . TYR B 1 39 ? 5.551 18.906 -7.816 1 90.81 39 TYR B C 1
ATOM 2717 O O . TYR B 1 39 ? 5.316 19.375 -8.93 1 90.81 39 TYR B O 1
ATOM 2725 N N . HIS B 1 40 ? 4.926 19.219 -6.805 1 93.25 40 HIS B N 1
ATOM 2726 C CA . HIS B 1 40 ? 3.99 20.344 -6.887 1 93.25 40 HIS B CA 1
ATOM 2727 C C . HIS B 1 40 ? 3.812 21.016 -5.527 1 93.25 40 HIS B C 1
ATOM 2729 O O . HIS B 1 40 ? 3.85 20.344 -4.492 1 93.25 40 HIS B O 1
ATOM 2735 N N . SER B 1 41 ? 3.662 22.312 -5.586 1 96.88 41 SER B N 1
ATOM 2736 C CA . SER B 1 41 ? 3.371 23.078 -4.387 1 96.88 41 SER B CA 1
ATOM 2737 C C . SER B 1 41 ? 2.023 23.797 -4.5 1 96.88 41 SER B C 1
ATOM 2739 O O . SER B 1 41 ? 1.627 24.203 -5.586 1 96.88 41 SER B O 1
ATOM 2741 N N . PHE B 1 42 ? 1.366 23.922 -3.43 1 98.56 42 PHE B N 1
ATOM 2742 C CA . PHE B 1 42 ? 0.084 24.609 -3.314 1 98.56 42 PHE B CA 1
ATOM 2743 C C . PHE B 1 42 ? 0.171 25.75 -2.316 1 98.56 42 PHE B C 1
ATOM 2745 O O . PHE B 1 42 ? 0.339 25.531 -1.116 1 98.56 42 PHE B O 1
ATOM 2752 N N . PRO B 1 43 ? 0.015 26.984 -2.758 1 98.31 43 PRO B N 1
ATOM 2753 C CA . PRO B 1 43 ? 0.229 28.141 -1.882 1 98.31 43 PRO B CA 1
ATOM 2754 C C . PRO B 1 43 ? -0.986 28.453 -1.012 1 98.31 43 PRO B C 1
ATOM 2756 O O . PRO B 1 43 ? -2.096 28 -1.31 1 98.31 43 PRO B O 1
ATOM 2759 N N . ALA B 1 44 ? -0.747 29.25 0.013 1 97.94 44 ALA B N 1
ATOM 2760 C CA . ALA B 1 44 ? -1.782 29.656 0.961 1 97.94 44 ALA B CA 1
ATOM 2761 C C . ALA B 1 44 ? -2.861 30.484 0.274 1 97.94 44 ALA B C 1
ATOM 2763 O O . ALA B 1 44 ? -3.984 30.594 0.771 1 97.94 44 ALA B O 1
ATOM 2764 N N . SER B 1 45 ? -2.596 31.078 -0.848 1 98.12 45 SER B N 1
ATOM 2765 C CA . SER B 1 45 ? -3.551 31.922 -1.559 1 98.12 45 SER B CA 1
ATOM 2766 C C . SER B 1 45 ? -4.773 31.125 -1.996 1 98.12 45 SER B C 1
ATOM 2768 O O . SER B 1 45 ? -5.828 31.703 -2.281 1 98.12 45 SER B O 1
ATOM 2770 N N . LEU B 1 46 ? -4.684 29.844 -2.049 1 97.88 46 LEU B N 1
ATOM 2771 C CA . LEU B 1 46 ? -5.781 28.984 -2.469 1 97.88 46 LEU B CA 1
ATOM 2772 C C . LEU B 1 46 ? -6.922 29.016 -1.453 1 97.88 46 LEU B C 1
ATOM 2774 O O . LEU B 1 46 ? -8.062 28.672 -1.777 1 97.88 46 LEU B O 1
ATOM 2778 N N . TYR B 1 47 ? -6.645 29.484 -0.188 1 97.88 47 TYR B N 1
ATOM 2779 C CA . TYR B 1 47 ? -7.684 29.328 0.828 1 97.88 47 TYR B CA 1
ATOM 2780 C C . TYR B 1 47 ? -7.699 30.516 1.772 1 97.88 47 TYR B C 1
ATOM 2782 O O . TYR B 1 47 ? -8.508 30.578 2.703 1 97.88 47 TYR B O 1
ATOM 2790 N N . ASP B 1 48 ? -6.855 31.484 1.648 1 96.38 48 ASP B N 1
ATOM 2791 C CA . ASP B 1 48 ? -6.691 32.594 2.588 1 96.38 48 ASP B CA 1
ATOM 2792 C C . ASP B 1 48 ? -7.879 33.531 2.523 1 96.38 48 ASP B C 1
ATOM 2794 O O . ASP B 1 48 ? -8.117 34.312 3.461 1 96.38 48 ASP B O 1
ATOM 2798 N N . SER B 1 49 ? -8.586 33.531 1.382 1 96.31 49 SER B N 1
ATOM 2799 C CA . SER B 1 49 ? -9.719 34.438 1.222 1 96.31 49 SER B CA 1
ATOM 2800 C C . SER B 1 49 ? -10.852 33.781 0.445 1 96.31 49 SER B C 1
ATOM 2802 O O . SER B 1 49 ? -10.711 32.656 -0.023 1 96.31 49 SER B O 1
ATOM 2804 N N . GLY B 1 50 ? -12 34.469 0.488 1 97.44 50 GLY B N 1
ATOM 2805 C CA . GLY B 1 50 ? -13.125 34 -0.286 1 97.44 50 GLY B CA 1
ATOM 2806 C C . GLY B 1 50 ? -14.156 33.25 0.557 1 97.44 50 GLY B C 1
ATOM 2807 O O . GLY B 1 50 ? -14.117 33.312 1.787 1 97.44 50 GLY B O 1
ATOM 2808 N N . PRO B 1 51 ? -15.109 32.625 -0.079 1 98.31 51 PRO B N 1
ATOM 2809 C CA . PRO B 1 51 ? -16.203 31.953 0.636 1 98.31 51 PRO B CA 1
ATOM 2810 C C . PRO B 1 51 ? -15.773 30.641 1.268 1 98.31 51 PRO B C 1
ATOM 2812 O O . PRO B 1 51 ? -14.719 30.094 0.922 1 98.31 51 PRO B O 1
ATOM 2815 N N . SER B 1 52 ? -16.578 30.172 2.191 1 98.75 52 SER B N 1
ATOM 2816 C CA . SER B 1 52 ? -16.375 28.859 2.775 1 98.75 52 SER B CA 1
ATOM 2817 C C . SER B 1 52 ? -16.391 27.766 1.703 1 98.75 52 SER B C 1
ATOM 2819 O O . SER B 1 52 ? -17.297 27.734 0.868 1 98.75 52 SER B O 1
ATOM 2821 N N . ARG B 1 53 ? -15.344 26.906 1.716 1 98.62 53 ARG B N 1
ATOM 2822 C CA . ARG B 1 53 ? -15.219 25.859 0.713 1 98.62 53 ARG B CA 1
ATOM 2823 C C . ARG B 1 53 ? -14.094 24.891 1.075 1 98.62 53 ARG B C 1
ATOM 2825 O O . ARG B 1 53 ? -13.258 25.188 1.928 1 98.62 53 ARG B O 1
ATOM 2832 N N . VAL B 1 54 ? -14.203 23.797 0.489 1 98.62 54 VAL B N 1
ATOM 2833 C CA . VAL B 1 54 ? -13.086 22.859 0.471 1 98.62 54 VAL B CA 1
ATOM 2834 C C . VAL B 1 54 ? -12.352 22.953 -0.868 1 98.62 54 VAL B C 1
ATOM 2836 O O . VAL B 1 54 ? -12.984 22.938 -1.927 1 98.62 54 VAL B O 1
ATOM 2839 N N . VAL B 1 55 ? -11.047 23.109 -0.856 1 98.69 55 VAL B N 1
ATOM 2840 C CA . VAL B 1 55 ? -10.219 23.203 -2.055 1 98.69 55 VAL B CA 1
ATOM 2841 C C . VAL B 1 55 ? -9.336 21.953 -2.166 1 98.69 55 VAL B C 1
ATOM 2843 O O . VAL B 1 55 ? -8.273 21.891 -1.543 1 98.69 55 VAL B O 1
ATOM 2846 N N . PRO B 1 56 ? -9.719 20.969 -3.049 1 98.81 56 PRO B N 1
ATOM 2847 C CA . PRO B 1 56 ? -8.836 19.812 -3.23 1 98.81 56 PRO B CA 1
ATOM 2848 C C . PRO B 1 56 ? -7.512 20.188 -3.898 1 98.81 56 PRO B C 1
ATOM 2850 O O . PRO B 1 56 ? -7.488 20.984 -4.836 1 98.81 56 PRO B O 1
ATOM 2853 N N . LEU B 1 57 ? -6.469 19.703 -3.357 1 98.81 57 LEU B N 1
ATOM 2854 C CA . LEU B 1 57 ? -5.164 19.828 -4.004 1 98.81 57 LEU B CA 1
ATOM 2855 C C . LEU B 1 57 ? -4.984 18.766 -5.074 1 98.81 57 LEU B C 1
ATOM 2857 O O . LEU B 1 57 ? -4.199 17.828 -4.902 1 98.81 57 LEU B O 1
ATOM 2861 N N . ASP B 1 58 ? -5.648 18.984 -6.215 1 98.69 58 ASP B N 1
ATOM 2862 C CA . ASP B 1 58 ? -5.918 17.938 -7.199 1 98.69 58 ASP B CA 1
ATOM 2863 C C . ASP B 1 58 ? -4.777 17.828 -8.211 1 98.69 58 ASP B C 1
ATOM 2865 O O . ASP B 1 58 ? -4.469 18.781 -8.914 1 98.69 58 ASP B O 1
ATOM 2869 N N . LEU B 1 59 ? -4.176 16.672 -8.258 1 98.56 59 LEU B N 1
ATOM 2870 C CA . LEU B 1 59 ? -3.152 16.328 -9.25 1 98.56 59 LEU B CA 1
ATOM 2871 C C . LEU B 1 59 ? -3.566 15.117 -10.07 1 98.56 59 LEU B C 1
ATOM 2873 O O . LEU B 1 59 ? -2.717 14.438 -10.648 1 98.56 59 LEU B O 1
ATOM 2877 N N . SER B 1 60 ? -4.848 14.789 -10.109 1 98.19 60 SER B N 1
ATOM 2878 C CA . SER B 1 60 ? -5.344 13.555 -10.719 1 98.19 60 SER B CA 1
ATOM 2879 C C . SER B 1 60 ? -5.023 13.508 -12.211 1 98.19 60 SER B C 1
ATOM 2881 O O . SER B 1 60 ? -4.727 12.445 -12.75 1 98.19 60 SER B O 1
ATOM 2883 N N . ASP B 1 61 ? -5.02 14.672 -12.906 1 97.81 61 ASP B N 1
ATOM 2884 C CA . ASP B 1 61 ? -4.688 14.703 -14.32 1 97.81 61 ASP B CA 1
ATOM 2885 C C . ASP B 1 61 ? -3.248 14.242 -14.562 1 97.81 61 ASP B C 1
ATOM 2887 O O . ASP B 1 61 ? -2.992 13.406 -15.422 1 97.81 61 ASP B O 1
ATOM 2891 N N . ALA B 1 62 ? -2.367 14.742 -13.82 1 96.88 62 ALA B N 1
ATOM 2892 C CA . ALA B 1 62 ? -0.958 14.383 -13.953 1 96.88 62 ALA B CA 1
ATOM 2893 C C . ALA B 1 62 ? -0.721 12.93 -13.547 1 96.88 62 ALA B C 1
ATOM 2895 O O . ALA B 1 62 ? 0.158 12.266 -14.102 1 96.88 62 ALA B O 1
ATOM 2896 N N . LEU B 1 63 ? -1.511 12.43 -12.641 1 97.12 63 LEU B N 1
ATOM 2897 C CA . LEU B 1 63 ? -1.362 11.07 -12.117 1 97.12 63 LEU B CA 1
ATOM 2898 C C . LEU B 1 63 ? -2.01 10.055 -13.055 1 97.12 63 LEU B C 1
ATOM 2900 O O . LEU B 1 63 ? -1.76 8.852 -12.938 1 97.12 63 LEU B O 1
ATOM 2904 N N . GLY B 1 64 ? -2.854 10.523 -13.969 1 96 64 GLY B N 1
ATOM 2905 C CA . GLY B 1 64 ? -3.59 9.617 -14.836 1 96 64 GLY B CA 1
ATOM 2906 C C . GLY B 1 64 ? -4.637 8.805 -14.102 1 96 64 GLY B C 1
ATOM 2907 O O . GLY B 1 64 ? -4.773 7.602 -14.328 1 96 64 GLY B O 1
ATOM 2908 N N . CYS B 1 65 ? -5.328 9.398 -13.156 1 95.94 65 CYS B N 1
ATOM 2909 C CA . CYS B 1 65 ? -6.379 8.711 -12.422 1 95.94 65 CYS B CA 1
ATOM 2910 C C . CYS B 1 65 ? -7.605 9.602 -12.258 1 95.94 65 CYS B C 1
ATOM 2912 O O . CYS B 1 65 ? -7.562 10.789 -12.586 1 95.94 65 CYS B O 1
ATOM 2914 N N . GLU B 1 66 ? -8.711 8.961 -11.766 1 95.69 66 GLU B N 1
ATOM 2915 C CA . GLU B 1 66 ? -9.898 9.742 -11.422 1 95.69 66 GLU B CA 1
ATOM 2916 C C . GLU B 1 66 ? -9.648 10.609 -10.195 1 95.69 66 GLU B C 1
ATOM 2918 O O . GLU B 1 66 ? -8.977 10.188 -9.25 1 95.69 66 GLU B O 1
ATOM 2923 N N . GLY B 1 67 ? -10.195 11.836 -10.188 1 94.12 67 GLY B N 1
ATOM 2924 C CA . GLY B 1 67 ? -9.906 12.766 -9.109 1 94.12 67 GLY B CA 1
ATOM 2925 C C . GLY B 1 67 ? -11.141 13.211 -8.352 1 94.12 67 GLY B C 1
ATOM 2926 O O . GLY B 1 67 ? -12.258 12.797 -8.68 1 94.12 67 GLY B O 1
ATOM 2927 N N . PRO B 1 68 ? -10.906 14.039 -7.34 1 98.38 68 PRO B N 1
ATOM 2928 C CA . PRO B 1 68 ? -9.633 14.68 -7.008 1 98.38 68 PRO B CA 1
ATOM 2929 C C . PRO B 1 68 ? -8.688 13.758 -6.254 1 98.38 68 PRO B C 1
ATOM 2931 O O . PRO B 1 68 ? -9.133 12.867 -5.52 1 98.38 68 PRO B O 1
ATOM 2934 N N . ALA B 1 69 ? -7.379 13.852 -6.5 1 98.81 69 ALA B N 1
ATOM 2935 C CA . ALA B 1 69 ? -6.305 13.125 -5.828 1 98.81 69 ALA B CA 1
ATOM 2936 C C . ALA B 1 69 ? -5.012 13.93 -5.82 1 98.81 69 ALA B C 1
ATOM 2938 O O . ALA B 1 69 ? -4.625 14.5 -6.84 1 98.81 69 ALA B O 1
ATOM 2939 N N . THR B 1 70 ? -4.371 14.07 -4.641 1 98.81 70 THR B N 1
ATOM 2940 C CA . THR B 1 70 ? -3.049 14.672 -4.555 1 98.81 70 THR B CA 1
ATOM 2941 C C . THR B 1 70 ? -1.961 13.641 -4.816 1 98.81 70 THR B C 1
ATOM 2943 O O . THR B 1 70 ? -0.911 13.961 -5.375 1 98.81 70 THR B O 1
ATOM 2946 N N . GLY B 1 71 ? -2.096 12.484 -4.316 1 98.12 71 GLY B N 1
ATOM 2947 C CA . GLY B 1 71 ? -1.394 11.25 -4.609 1 98.12 71 GLY B CA 1
ATOM 2948 C C . GLY B 1 71 ? -2.326 10.102 -4.945 1 98.12 71 GLY B C 1
ATOM 2949 O O . GLY B 1 71 ? -3.543 10.219 -4.801 1 98.12 71 GLY B O 1
ATOM 2950 N N . PRO B 1 72 ? -1.751 8.992 -5.363 1 97.44 72 PRO B N 1
ATOM 2951 C CA . PRO B 1 72 ? -2.627 7.918 -5.84 1 97.44 72 PRO B CA 1
ATOM 2952 C C . PRO B 1 72 ? -3.582 7.414 -4.758 1 97.44 72 PRO B C 1
ATOM 2954 O O . PRO B 1 72 ? -4.684 6.957 -5.07 1 97.44 72 PRO B O 1
ATOM 2957 N N . GLY B 1 73 ? -3.197 7.488 -3.52 1 98.62 73 GLY B N 1
ATOM 2958 C CA . GLY B 1 73 ? -4.043 6.941 -2.467 1 98.62 73 GLY B CA 1
ATOM 2959 C C . GLY B 1 73 ? -4.594 8.008 -1.536 1 98.62 73 GLY B C 1
ATOM 2960 O O . GLY B 1 73 ? -5.348 7.695 -0.611 1 98.62 73 GLY B O 1
ATOM 2961 N N . LEU B 1 74 ? -4.246 9.305 -1.751 1 98.88 74 LEU B N 1
ATOM 2962 C CA . LEU B 1 74 ? -4.625 10.344 -0.803 1 98.88 74 LEU B CA 1
ATOM 2963 C C . LEU B 1 74 ? -5.09 11.602 -1.532 1 98.88 74 LEU B C 1
ATOM 2965 O O . LEU B 1 74 ? -4.66 11.859 -2.658 1 98.88 74 LEU B O 1
ATOM 2969 N N . CYS B 1 75 ? -5.891 12.336 -0.835 1 98.94 75 CYS B N 1
ATOM 2970 C CA . CYS B 1 75 ? -6.273 13.672 -1.272 1 98.94 75 CYS B CA 1
ATOM 2971 C C . CYS B 1 75 ? -6.117 14.68 -0.139 1 98.94 75 CYS B C 1
ATOM 2973 O O . CYS B 1 75 ? -6.789 14.57 0.888 1 98.94 75 CYS B O 1
ATOM 2975 N N . ALA B 1 76 ? -5.238 15.547 -0.312 1 98.88 76 ALA B N 1
ATOM 2976 C CA . ALA B 1 76 ? -5.105 16.688 0.584 1 98.88 76 ALA B CA 1
ATOM 2977 C C . ALA B 1 76 ? -6.008 17.844 0.139 1 98.88 76 ALA B C 1
ATOM 2979 O O . ALA B 1 76 ? -6.285 17.984 -1.053 1 98.88 76 ALA B O 1
ATOM 2980 N N . ASN B 1 77 ? -6.434 18.594 1.114 1 98.88 77 ASN B N 1
ATOM 2981 C CA . ASN B 1 77 ? -7.336 19.719 0.891 1 98.88 77 ASN B CA 1
ATOM 2982 C C . ASN B 1 77 ? -7.004 20.906 1.806 1 98.88 77 ASN B C 1
ATOM 2984 O O . ASN B 1 77 ? -6.492 20.703 2.91 1 98.88 77 ASN B O 1
ATOM 2988 N N . PHE B 1 78 ? -7.312 22.047 1.258 1 98.88 78 PHE B N 1
ATOM 2989 C CA . PHE B 1 78 ? -7.512 23.188 2.145 1 98.88 78 PHE B CA 1
ATOM 2990 C C . PHE B 1 78 ? -9 23.422 2.381 1 98.88 78 PHE B C 1
ATOM 2992 O O . PHE B 1 78 ? -9.828 23.109 1.529 1 98.88 78 PHE B O 1
ATOM 2999 N N . MET B 1 79 ? -9.297 23.922 3.561 1 98.69 79 MET B N 1
ATOM 3000 C CA . MET B 1 79 ? -10.664 24.297 3.91 1 98.69 79 MET B CA 1
ATOM 3001 C C . MET B 1 79 ? -10.727 25.734 4.414 1 98.69 79 MET B C 1
ATOM 3003 O O . MET B 1 79 ? -9.969 26.109 5.309 1 98.69 79 MET B O 1
ATOM 3007 N N . ARG B 1 80 ? -11.492 26.484 3.793 1 98.75 80 ARG B N 1
ATOM 3008 C CA . ARG B 1 80 ? -11.875 27.781 4.348 1 98.75 80 ARG B CA 1
ATOM 3009 C C . ARG B 1 80 ? -13.281 27.734 4.926 1 98.75 80 ARG B C 1
ATOM 3011 O O . ARG B 1 80 ? -14.211 27.25 4.273 1 98.75 80 ARG B O 1
ATOM 3018 N N . LEU B 1 81 ? -13.414 28.125 6.105 1 98.75 81 LEU B N 1
ATOM 3019 C CA . LEU B 1 81 ? -14.695 28.156 6.793 1 98.75 81 LEU B CA 1
ATOM 3020 C C . LEU B 1 81 ? -14.914 29.484 7.504 1 98.75 81 LEU B C 1
ATOM 3022 O O . LEU B 1 81 ? -14.336 29.719 8.562 1 98.75 81 LEU B O 1
ATOM 3026 N N . ASN B 1 82 ? -15.742 30.328 6.949 1 98.75 82 ASN B N 1
ATOM 3027 C CA . ASN B 1 82 ? -15.969 31.656 7.5 1 98.75 82 ASN B CA 1
ATOM 3028 C C . ASN B 1 82 ? -16.828 31.594 8.758 1 98.75 82 ASN B C 1
ATOM 3030 O O . ASN B 1 82 ? -17.625 30.672 8.93 1 98.75 82 ASN B O 1
ATOM 3034 N N . ARG B 1 83 ? -16.609 32.656 9.57 1 98.62 83 ARG B N 1
ATOM 3035 C CA . ARG B 1 83 ? -17.391 32.75 10.805 1 98.62 83 ARG B CA 1
ATOM 3036 C C . ARG B 1 83 ? -18.875 32.594 10.531 1 98.62 83 ARG B C 1
ATOM 3038 O O . ARG B 1 83 ? -19.422 33.25 9.648 1 98.62 83 ARG B O 1
ATOM 3045 N N . GLY B 1 84 ? -19.484 31.672 11.297 1 98.56 84 GLY B N 1
ATOM 3046 C CA . GLY B 1 84 ? -20.922 31.5 11.195 1 98.56 84 GLY B CA 1
ATOM 3047 C C . GLY B 1 84 ? -21.328 30.469 10.148 1 98.56 84 GLY B C 1
ATOM 3048 O O . GLY B 1 84 ? -22.469 30.016 10.133 1 98.56 84 GLY B O 1
ATOM 3049 N N . ASP B 1 85 ? -20.438 30.078 9.266 1 98.75 85 ASP B N 1
ATOM 3050 C CA . ASP B 1 85 ? -20.75 29.125 8.203 1 98.75 85 ASP B CA 1
ATOM 3051 C C . ASP B 1 85 ? -20.594 27.688 8.695 1 98.75 85 ASP B C 1
ATOM 3053 O O . ASP B 1 85 ? -20.062 27.438 9.773 1 98.75 85 ASP B O 1
ATOM 3057 N N . THR B 1 86 ? -21.188 26.797 7.922 1 98.56 86 THR B N 1
ATOM 3058 C CA . THR B 1 86 ? -21.078 25.344 8.133 1 98.56 86 THR B CA 1
ATOM 3059 C C . THR B 1 86 ? -20.656 24.641 6.844 1 98.56 86 THR B C 1
ATOM 3061 O O . THR B 1 86 ? -21.062 25.047 5.754 1 98.56 86 THR B O 1
ATOM 3064 N N . LEU B 1 87 ? -19.828 23.672 6.93 1 98.56 87 LEU B N 1
ATOM 3065 C CA . LEU B 1 87 ? -19.484 22.781 5.824 1 98.56 87 LEU B CA 1
ATOM 3066 C C . LEU B 1 87 ? -19.719 21.328 6.203 1 98.56 87 LEU B C 1
ATOM 3068 O O . LEU B 1 87 ? -19.375 20.906 7.309 1 98.56 87 LEU B O 1
ATOM 3072 N N . ASN B 1 88 ? -20.328 20.594 5.336 1 98.25 88 ASN B N 1
ATOM 3073 C CA . ASN B 1 88 ? -20.547 19.172 5.5 1 98.25 88 ASN B CA 1
ATOM 3074 C C . ASN B 1 88 ? -19.594 18.344 4.645 1 98.25 88 ASN B C 1
ATOM 3076 O O . ASN B 1 88 ? -19.516 18.547 3.43 1 98.25 88 ASN B O 1
ATOM 3080 N N . LEU B 1 89 ? -18.859 17.469 5.309 1 98.19 89 LEU B N 1
ATOM 3081 C CA . LEU B 1 89 ? -17.922 16.594 4.617 1 98.19 89 LEU B CA 1
ATOM 3082 C C . LEU B 1 89 ? -18.406 15.141 4.672 1 98.19 89 LEU B C 1
ATOM 3084 O O . LEU B 1 89 ? -18.797 14.648 5.734 1 98.19 89 LEU B O 1
ATOM 3088 N N . ARG B 1 90 ? -18.406 14.406 3.549 1 96.62 90 ARG B N 1
ATOM 3089 C CA . ARG B 1 90 ? -18.75 12.984 3.51 1 96.62 90 ARG B CA 1
ATOM 3090 C C . ARG B 1 90 ? -17.969 12.266 2.412 1 96.62 90 ARG B C 1
ATOM 3092 O O . ARG B 1 90 ? -18.562 11.617 1.55 1 96.62 90 ARG B O 1
ATOM 3099 N N . PRO B 1 91 ? -16.672 12.352 2.498 1 98.06 91 PRO B N 1
ATOM 3100 C CA . PRO B 1 91 ? -15.914 11.555 1.532 1 98.06 91 PRO B CA 1
ATOM 3101 C C . PRO B 1 91 ? -16.078 10.055 1.744 1 98.06 91 PRO B C 1
ATOM 3103 O O . PRO B 1 91 ? -16.328 9.609 2.867 1 98.06 91 PRO B O 1
ATOM 3106 N N . ASN B 1 92 ? -16.031 9.234 0.672 1 98.5 92 ASN B N 1
ATOM 3107 C CA . ASN B 1 92 ? -15.852 7.801 0.851 1 98.5 92 ASN B CA 1
ATOM 3108 C C . ASN B 1 92 ? -14.43 7.457 1.288 1 98.5 92 ASN B C 1
ATOM 3110 O O . ASN B 1 92 ? -13.617 7.004 0.477 1 98.5 92 ASN B O 1
ATOM 3114 N N . ALA B 1 93 ? -14.148 7.676 2.57 1 98.75 93 ALA B N 1
ATOM 3115 C CA . ALA B 1 93 ? -12.836 7.492 3.172 1 98.75 93 ALA B CA 1
ATOM 3116 C C . ALA B 1 93 ? -12.93 6.684 4.461 1 98.75 93 ALA B C 1
ATOM 3118 O O . ALA B 1 93 ? -14.016 6.535 5.031 1 98.75 93 ALA B O 1
ATOM 3119 N N . THR B 1 94 ? -11.844 6.102 4.84 1 98.81 94 THR B N 1
ATOM 3120 C CA . THR B 1 94 ? -11.773 5.43 6.133 1 98.81 94 THR B CA 1
ATOM 3121 C C . THR B 1 94 ? -11 6.273 7.141 1 98.81 94 THR B C 1
ATOM 3123 O O . THR B 1 94 ? -11.102 6.059 8.352 1 98.81 94 THR B O 1
ATOM 3126 N N . SER B 1 95 ? -10.203 7.184 6.613 1 98.69 95 SER B N 1
ATOM 3127 C CA . SER B 1 95 ? -9.281 7.973 7.422 1 98.69 95 SER B CA 1
ATOM 3128 C C . SER B 1 95 ? -9.281 9.438 6.992 1 98.69 95 SER B C 1
ATOM 3130 O O . SER B 1 95 ? -9.109 9.742 5.809 1 98.69 95 SER B O 1
ATOM 3132 N N . GLN B 1 96 ? -9.461 10.312 7.949 1 98.81 96 GLN B N 1
ATOM 3133 C CA . GLN B 1 96 ? -9.375 11.75 7.754 1 98.81 96 GLN B CA 1
ATOM 3134 C C . GLN B 1 96 ? -8.562 12.414 8.867 1 98.81 96 GLN B C 1
ATOM 3136 O O . GLN B 1 96 ? -8.758 12.109 10.047 1 98.81 96 GLN B O 1
ATOM 3141 N N . VAL B 1 97 ? -7.66 13.266 8.5 1 98.94 97 VAL B N 1
ATOM 3142 C CA . VAL B 1 97 ? -6.879 14.016 9.484 1 98.94 97 VAL B CA 1
ATOM 3143 C C . VAL B 1 97 ? -6.918 15.5 9.141 1 98.94 97 VAL B C 1
ATOM 3145 O O . VAL B 1 97 ? -6.758 15.883 7.98 1 98.94 97 VAL B O 1
ATOM 3148 N N . PHE B 1 98 ? -7.16 16.297 10.18 1 98.88 98 PHE B N 1
ATOM 3149 C CA . PHE B 1 98 ? -7.25 17.734 10.031 1 98.88 98 PHE B CA 1
ATOM 3150 C C . PHE B 1 98 ? -6.223 18.438 10.914 1 98.88 98 PHE B C 1
ATOM 3152 O O . PHE B 1 98 ? -5.965 18 12.039 1 98.88 98 PHE B O 1
ATOM 3159 N N . TYR B 1 99 ? -5.684 19.453 10.414 1 98.94 99 TYR B N 1
ATOM 3160 C CA . TYR B 1 99 ? -4.953 20.438 11.203 1 98.94 99 TYR B CA 1
ATOM 3161 C C . TYR B 1 99 ? -5.621 21.812 11.109 1 98.94 99 TYR B C 1
ATOM 3163 O O . TYR B 1 99 ? -5.879 22.312 10.008 1 98.94 99 TYR B O 1
ATOM 3171 N N . VAL B 1 100 ? -5.875 22.406 12.25 1 98.88 100 VAL B N 1
ATOM 3172 C CA . VAL B 1 100 ? -6.512 23.719 12.273 1 98.88 100 VAL B CA 1
ATOM 3173 C C . VAL B 1 100 ? -5.445 24.812 12.18 1 98.88 100 VAL B C 1
ATOM 3175 O O . VAL B 1 100 ? -4.75 25.094 13.164 1 98.88 100 VAL B O 1
ATOM 3178 N N . ILE B 1 101 ? -5.414 25.422 11.047 1 98.81 101 ILE B N 1
ATOM 3179 C CA . ILE B 1 101 ? -4.402 26.453 10.789 1 98.81 101 ILE B CA 1
ATOM 3180 C C . ILE B 1 101 ? -4.734 27.719 11.57 1 98.81 101 ILE B C 1
ATOM 3182 O O . ILE B 1 101 ? -3.846 28.328 12.164 1 98.81 101 ILE B O 1
ATOM 3186 N N . ALA B 1 102 ? -5.961 28.078 11.547 1 98.62 102 ALA B N 1
ATOM 3187 C CA . ALA B 1 102 ? -6.473 29.266 12.227 1 98.62 102 ALA B CA 1
ATOM 3188 C C . ALA B 1 102 ? -7.961 29.125 12.531 1 98.62 102 ALA B C 1
ATOM 3190 O O . ALA B 1 102 ? -8.68 28.406 11.836 1 98.62 102 ALA B O 1
ATOM 3191 N N . GLY B 1 103 ? -8.352 29.812 13.586 1 98.5 103 GLY B N 1
ATOM 3192 C CA . GLY B 1 103 ? -9.773 29.906 13.898 1 98.5 103 GLY B CA 1
ATOM 3193 C C . GLY B 1 103 ? -10.211 28.906 14.961 1 98.5 103 GLY B C 1
ATOM 3194 O O . GLY B 1 103 ? -9.383 28.328 15.656 1 98.5 103 GLY B O 1
ATOM 3195 N N . GLU B 1 104 ? -11.531 28.906 15.18 1 98.44 104 GLU B N 1
ATOM 3196 C CA . GLU B 1 104 ? -12.172 28.062 16.188 1 98.44 104 GLU B CA 1
ATOM 3197 C C . GLU B 1 104 ? -13.57 27.625 15.727 1 98.44 104 GLU B C 1
ATOM 3199 O O . GLU B 1 104 ? -14.219 28.328 14.945 1 98.44 104 GLU B O 1
ATOM 3204 N N . GLY B 1 105 ? -13.961 26.438 16.234 1 98.44 105 GLY B N 1
ATOM 3205 C CA . GLY B 1 105 ? -15.281 25.953 15.891 1 98.44 105 GLY B CA 1
ATOM 3206 C C . GLY B 1 105 ? -15.594 24.594 16.5 1 98.44 105 GLY B C 1
ATOM 3207 O O . GLY B 1 105 ? -15.172 24.297 17.609 1 98.44 105 GLY B O 1
ATOM 3208 N N . ARG B 1 106 ? -16.5 23.953 15.812 1 98.62 106 ARG B N 1
ATOM 3209 C CA . ARG B 1 106 ? -16.969 22.656 16.281 1 98.62 106 ARG B CA 1
ATOM 3210 C C . ARG B 1 106 ? -17.219 21.719 15.102 1 98.62 106 ARG B C 1
ATOM 3212 O O . ARG B 1 106 ? -17.672 22.141 14.039 1 98.62 106 ARG B O 1
ATOM 3219 N N . VAL B 1 107 ? -16.953 20.453 15.328 1 98.69 107 VAL B N 1
ATOM 3220 C CA . VAL B 1 107 ? -17.328 19.438 14.352 1 98.69 107 VAL B CA 1
ATOM 3221 C C . VAL B 1 107 ? -18.188 18.359 15.023 1 98.69 107 VAL B C 1
ATOM 3223 O O . VAL B 1 107 ? -17.922 17.969 16.156 1 98.69 107 VAL B O 1
ATOM 3226 N N . VAL B 1 108 ? -19.234 18 14.352 1 98.5 108 VAL B N 1
ATOM 3227 C CA . VAL B 1 108 ? -20.141 16.953 14.812 1 98.5 108 VAL B CA 1
ATOM 3228 C C . VAL B 1 108 ? -20.125 15.789 13.828 1 98.5 108 VAL B C 1
ATOM 3230 O O . VAL B 1 108 ? -20.281 15.984 12.625 1 98.5 108 VAL B O 1
ATOM 3233 N N . GLN B 1 109 ? -19.875 14.625 14.359 1 97.81 109 GLN B N 1
ATOM 3234 C CA . GLN B 1 109 ? -19.984 13.383 13.594 1 97.81 109 GLN B CA 1
ATOM 3235 C C . GLN B 1 109 ? -20.734 12.312 14.383 1 97.81 109 GLN B C 1
ATOM 3237 O O . GLN B 1 109 ? -20.188 11.742 15.336 1 97.81 109 GLN B O 1
ATOM 3242 N N . GLY B 1 110 ? -21.938 12.031 13.922 1 95.94 110 GLY B N 1
ATOM 3243 C CA . GLY B 1 110 ? -22.781 11.148 14.711 1 95.94 110 GLY B CA 1
ATOM 3244 C C . GLY B 1 110 ? -23 11.648 16.125 1 95.94 110 GLY B C 1
ATOM 3245 O O . GLY B 1 110 ? -23.453 12.781 16.328 1 95.94 110 GLY B O 1
ATOM 3246 N N . GLN B 1 111 ? -22.578 10.836 17.125 1 95.75 111 GLN B N 1
ATOM 3247 C CA . GLN B 1 111 ? -22.781 11.188 18.531 1 95.75 111 GLN B CA 1
ATOM 3248 C C . GLN B 1 111 ? -21.609 12 19.078 1 95.75 111 GLN B C 1
ATOM 3250 O O . GLN B 1 111 ? -21.656 12.461 20.219 1 95.75 111 GLN B O 1
ATOM 3255 N N . PHE B 1 112 ? -20.641 12.156 18.297 1 96.31 112 PHE B N 1
ATOM 3256 C CA . PHE B 1 112 ? -19.438 12.828 18.766 1 96.31 112 PHE B CA 1
ATOM 3257 C C . PHE B 1 112 ? -19.453 14.305 18.406 1 96.31 112 PHE B C 1
ATOM 3259 O O . PHE B 1 112 ? -19.906 14.68 17.312 1 96.31 112 PHE B O 1
ATOM 3266 N N . SER B 1 113 ? -19 15.109 19.312 1 97.75 113 SER B N 1
ATOM 3267 C CA . SER B 1 113 ? -18.812 16.547 19.109 1 97.75 113 SER B CA 1
ATOM 3268 C C . SER B 1 113 ? -17.453 17 19.625 1 97.75 113 SER B C 1
ATOM 3270 O O . SER B 1 113 ? -17.125 16.781 20.797 1 97.75 113 SER B O 1
ATOM 3272 N N . ILE B 1 114 ? -16.672 17.656 18.781 1 97.88 114 ILE B N 1
ATOM 3273 C CA . ILE B 1 114 ? -15.328 18.109 19.141 1 97.88 114 ILE B CA 1
ATOM 3274 C C . ILE B 1 114 ? -15.219 19.609 18.938 1 97.88 114 ILE B C 1
ATOM 3276 O O . ILE B 1 114 ? -15.453 20.109 17.844 1 97.88 114 ILE B O 1
ATOM 3280 N N . GLU B 1 115 ? -14.891 20.312 20 1 98 115 GLU B N 1
ATOM 3281 C CA . GLU B 1 115 ? -14.484 21.703 19.859 1 98 115 GLU B CA 1
ATOM 3282 C C . GLU B 1 115 ? -13.023 21.812 19.406 1 98 115 GLU B C 1
ATOM 3284 O O . GLU B 1 115 ? -12.148 21.141 19.969 1 98 115 GLU B O 1
ATOM 3289 N N . TRP B 1 116 ? -12.836 22.594 18.375 1 97.81 116 TRP B N 1
ATOM 3290 C CA . TRP B 1 116 ? -11.477 22.688 17.844 1 97.81 116 TRP B CA 1
ATOM 3291 C C . TRP B 1 116 ? -11.031 24.141 17.781 1 97.81 116 TRP B C 1
ATOM 3293 O O . TRP B 1 116 ? -11.859 25.062 17.719 1 97.81 116 TRP B O 1
ATOM 3303 N N . SER B 1 117 ? -9.75 24.391 17.875 1 98.19 117 SER B N 1
ATOM 3304 C CA . SER B 1 117 ? -9.125 25.703 17.766 1 98.19 117 SER B CA 1
ATOM 3305 C C . SER B 1 117 ? -7.762 25.609 17.094 1 98.19 117 SER B C 1
ATOM 3307 O O . SER B 1 117 ? -7.254 24.516 16.844 1 98.19 117 SER B O 1
ATOM 3309 N N . LYS B 1 118 ? -7.246 26.766 16.812 1 98.62 118 LYS B N 1
ATOM 3310 C CA . LYS B 1 118 ? -5.969 26.859 16.109 1 98.62 118 LYS B CA 1
ATOM 3311 C C . LYS B 1 118 ? -4.93 25.922 16.719 1 98.62 118 LYS B C 1
ATOM 3313 O O . LYS B 1 118 ? -4.742 25.906 17.922 1 98.62 118 LYS B O 1
ATOM 3318 N N . GLY B 1 119 ? -4.359 25.141 15.844 1 98.62 119 GLY B N 1
ATOM 3319 C CA . GLY B 1 119 ? -3.199 24.359 16.234 1 98.62 119 GLY B CA 1
ATOM 3320 C C . GLY B 1 119 ? -3.543 22.922 16.594 1 98.62 119 GLY B C 1
ATOM 3321 O O . GLY B 1 119 ? -2.652 22.078 16.734 1 98.62 119 GLY B O 1
ATOM 3322 N N . CYS B 1 120 ? -4.785 22.625 16.828 1 98.31 120 CYS B N 1
ATOM 3323 C CA . CYS B 1 120 ? -5.117 21.25 17.188 1 98.31 120 CYS B CA 1
ATOM 3324 C C . CYS B 1 120 ? -5.188 20.359 15.953 1 98.31 120 CYS B C 1
ATOM 3326 O O . CYS B 1 120 ? -5.219 20.859 14.828 1 98.31 120 CYS B O 1
ATOM 3328 N N . PHE B 1 121 ? -5.129 19.062 16.156 1 98.81 121 PHE B N 1
ATOM 3329 C CA . PHE B 1 121 ? -5.371 18.031 15.156 1 98.81 121 PHE B CA 1
ATOM 3330 C C . PHE B 1 121 ? -6.656 17.281 15.453 1 98.81 121 PHE B C 1
ATOM 3332 O O . PHE B 1 121 ? -7.047 17.141 16.625 1 98.81 121 PHE B O 1
ATOM 3339 N N . ILE B 1 122 ? -7.293 16.828 14.406 1 98.81 122 ILE B N 1
ATOM 3340 C CA . ILE B 1 122 ? -8.484 16 14.523 1 98.81 122 ILE B CA 1
ATOM 3341 C C . ILE B 1 122 ? -8.375 14.805 13.586 1 98.81 122 ILE B C 1
ATOM 3343 O O . ILE B 1 122 ? -7.996 14.953 12.422 1 98.81 122 ILE B O 1
ATOM 3347 N N . ALA B 1 123 ? -8.609 13.656 14.078 1 98.81 123 ALA B N 1
ATOM 3348 C CA . ALA B 1 123 ? -8.773 12.469 13.25 1 98.81 123 ALA B CA 1
ATOM 3349 C C . ALA B 1 123 ? -10.227 12.008 13.234 1 98.81 123 ALA B C 1
ATOM 3351 O O . ALA B 1 123 ? -10.852 11.859 14.289 1 98.81 123 ALA B O 1
ATOM 3352 N N . LEU B 1 124 ? -10.805 11.844 12.062 1 98.75 124 LEU B N 1
ATOM 3353 C CA . LEU B 1 124 ? -12.18 11.367 11.914 1 98.75 124 LEU B CA 1
ATOM 3354 C C . LEU B 1 124 ? -12.227 10.109 11.055 1 98.75 124 LEU B C 1
ATOM 3356 O O . LEU B 1 124 ? -11.531 10.008 10.047 1 98.75 124 LEU B O 1
ATOM 3360 N N . PRO B 1 125 ? -13.07 9.125 11.469 1 98.19 125 PRO B N 1
ATOM 3361 C CA . PRO B 1 125 ? -13.352 7.996 10.57 1 98.19 125 PRO B CA 1
ATOM 3362 C C . PRO B 1 125 ? -14.289 8.375 9.422 1 98.19 125 PRO B C 1
ATOM 3364 O O . PRO B 1 125 ? -14.562 9.555 9.211 1 98.19 125 PRO B O 1
ATOM 3367 N N . GLY B 1 126 ? -14.734 7.391 8.602 1 96.44 126 GLY B N 1
ATOM 3368 C CA . GLY B 1 126 ? -15.32 7.773 7.328 1 96.44 126 GLY B CA 1
ATOM 3369 C C . GLY B 1 126 ? -16.781 7.387 7.207 1 96.44 126 GLY B C 1
ATOM 3370 O O . GLY B 1 126 ? -17.469 7.805 6.27 1 96.44 126 GLY B O 1
ATOM 3371 N N . LEU B 1 127 ? -17.375 6.68 8.148 1 96.56 127 LEU B N 1
ATOM 3372 C CA . LEU B 1 127 ? -18.703 6.117 7.949 1 96.56 127 LEU B CA 1
ATOM 3373 C C . LEU B 1 127 ? -19.766 7.215 7.953 1 96.56 127 LEU B C 1
ATOM 3375 O O . LEU B 1 127 ? -20.719 7.16 7.18 1 96.56 127 LEU B O 1
ATOM 3379 N N . GLN B 1 128 ? -19.609 8.172 8.812 1 97.19 128 GLN B N 1
ATOM 3380 C CA . GLN B 1 128 ? -20.609 9.219 8.953 1 97.19 128 GLN B CA 1
ATOM 3381 C C . GLN B 1 128 ? -20.078 10.562 8.445 1 97.19 128 GLN B C 1
ATOM 3383 O O . GLN B 1 128 ? -18.875 10.82 8.5 1 97.19 128 GLN B O 1
ATOM 3388 N N . ALA B 1 129 ? -21 11.344 8.055 1 98.06 129 ALA B N 1
ATOM 3389 C CA . ALA B 1 129 ? -20.641 12.703 7.648 1 98.06 129 ALA B CA 1
ATOM 3390 C C . ALA B 1 129 ? -20.188 13.531 8.844 1 98.06 129 ALA B C 1
ATOM 3392 O O . ALA B 1 129 ? -20.594 13.266 9.977 1 98.06 129 ALA B O 1
ATOM 3393 N N . ALA B 1 130 ? -19.375 14.43 8.562 1 98.62 130 ALA B N 1
ATOM 3394 C CA . ALA B 1 130 ? -18.922 15.375 9.586 1 98.62 130 ALA B CA 1
ATOM 3395 C C . ALA B 1 130 ? -19.375 16.797 9.25 1 98.62 130 ALA B C 1
ATOM 3397 O O . ALA B 1 130 ? -19.219 17.25 8.117 1 98.62 130 ALA B O 1
ATOM 3398 N N . GLN B 1 131 ? -19.953 17.438 10.18 1 98.81 131 GLN B N 1
ATOM 3399 C CA . GLN B 1 131 ? -20.375 18.812 10 1 98.81 131 GLN B CA 1
ATOM 3400 C C . GLN B 1 131 ? -19.484 19.781 10.781 1 98.81 131 GLN B C 1
ATOM 3402 O O . GLN B 1 131 ? -19.469 19.75 12.016 1 98.81 131 GLN B O 1
ATOM 3407 N N . PHE B 1 132 ? -18.781 20.625 10.07 1 98.88 132 PHE B N 1
ATOM 3408 C CA . PHE B 1 132 ? -17.922 21.641 10.688 1 98.88 132 PHE B CA 1
ATOM 3409 C C . PHE B 1 132 ? -18.656 22.969 10.781 1 98.88 132 PHE B C 1
ATOM 3411 O O . PHE B 1 132 ? -19.328 23.375 9.836 1 98.88 132 PHE B O 1
ATOM 3418 N N . SER B 1 133 ? -18.547 23.609 11.867 1 98.81 133 SER B N 1
ATOM 3419 C CA . SER B 1 133 ? -19.016 24.969 12.07 1 98.81 133 SER B CA 1
ATOM 3420 C C . SER B 1 133 ? -17.922 25.844 12.672 1 98.81 133 SER B C 1
ATOM 3422 O O . SER B 1 133 ? -17.109 25.375 13.477 1 98.81 133 SER B O 1
ATOM 3424 N N . ALA B 1 134 ? -17.922 27.109 12.273 1 98.62 134 ALA B N 1
ATOM 3425 C CA . ALA B 1 134 ? -16.859 28 12.727 1 98.62 134 ALA B CA 1
ATOM 3426 C C . ALA B 1 134 ? -17.406 29.156 13.555 1 98.62 134 ALA B C 1
ATOM 3428 O O . ALA B 1 134 ? -18.391 29.781 13.164 1 98.62 134 ALA B O 1
ATOM 3429 N N . SER B 1 135 ? -16.844 29.422 14.672 1 98.56 135 SER B N 1
ATOM 3430 C CA . SER B 1 135 ? -17.172 30.594 15.477 1 98.56 135 SER B CA 1
ATOM 3431 C C . SER B 1 135 ? -16.266 31.766 15.117 1 98.56 135 SER B C 1
ATOM 3433 O O . SER B 1 135 ? -16.562 32.906 15.461 1 98.56 135 SER B O 1
ATOM 3435 N N . GLU B 1 136 ? -15.164 31.516 14.484 1 98.38 136 GLU B N 1
ATOM 3436 C CA . GLU B 1 136 ? -14.242 32.469 13.867 1 98.38 136 GLU B CA 1
ATOM 3437 C C . GLU B 1 136 ? -13.867 32 12.453 1 98.38 136 GLU B C 1
ATOM 3439 O O . GLU B 1 136 ? -13.969 30.828 12.117 1 98.38 136 GLU B O 1
ATOM 3444 N N . ASP B 1 137 ? -13.438 33.031 11.625 1 98.56 137 ASP B N 1
ATOM 3445 C CA . ASP B 1 137 ? -12.898 32.625 10.336 1 98.56 137 ASP B CA 1
ATOM 3446 C C . ASP B 1 137 ? -11.789 31.594 10.516 1 98.56 137 ASP B C 1
ATOM 3448 O O . ASP B 1 137 ? -10.867 31.797 11.305 1 98.56 137 ASP B O 1
ATOM 3452 N N . ALA B 1 138 ? -11.984 30.5 9.766 1 98.69 138 ALA B N 1
ATOM 3453 C CA . ALA B 1 138 ? -11.078 29.375 10.016 1 98.69 138 ALA B CA 1
ATOM 3454 C C . ALA B 1 138 ? -10.477 28.859 8.711 1 98.69 138 ALA B C 1
ATOM 3456 O O . ALA B 1 138 ? -11.047 29.062 7.637 1 98.69 138 ALA B O 1
ATOM 3457 N N . ARG B 1 139 ? -9.336 28.328 8.812 1 98.81 139 ARG B N 1
ATOM 3458 C CA . ARG B 1 139 ? -8.617 27.594 7.77 1 98.81 139 ARG B CA 1
ATOM 3459 C C . ARG B 1 139 ? -8.062 26.281 8.297 1 98.81 139 ARG B C 1
ATOM 3461 O O . ARG B 1 139 ? -7.52 26.219 9.398 1 98.81 139 ARG B O 1
ATOM 3468 N N . LEU B 1 140 ? -8.289 25.203 7.551 1 98.88 140 LEU B N 1
ATOM 3469 C CA . LEU B 1 140 ? -7.797 23.875 7.938 1 98.88 140 LEU B CA 1
ATOM 3470 C C . LEU B 1 140 ? -7.051 23.219 6.785 1 98.88 140 LEU B C 1
ATOM 3472 O O . LEU B 1 140 ? -7.34 23.484 5.617 1 98.88 140 LEU B O 1
ATOM 3476 N N . TYR B 1 141 ? -6.043 22.453 7.117 1 98.94 141 TYR B N 1
ATOM 3477 C CA . TYR B 1 141 ? -5.438 21.469 6.23 1 98.94 141 TYR B CA 1
ATOM 3478 C C . TYR B 1 141 ? -5.996 20.078 6.496 1 98.94 141 TYR B C 1
ATOM 3480 O O . TYR B 1 141 ? -6.078 19.641 7.645 1 98.94 141 TYR B O 1
ATOM 3488 N N . TYR B 1 142 ? -6.383 19.375 5.484 1 97.5 142 TYR B N 1
ATOM 3489 C CA . TYR B 1 142 ? -7.238 18.203 5.586 1 97.5 142 TYR B CA 1
ATOM 3490 C C . TYR B 1 142 ? -6.809 17.125 4.59 1 97.5 142 TYR B C 1
ATOM 3492 O O . TYR B 1 142 ? -6.66 17.406 3.398 1 97.5 142 TYR B O 1
ATOM 3500 N N . VAL B 1 143 ? -6.5 15.883 5.066 1 98.94 143 VAL B N 1
ATOM 3501 C CA . VAL B 1 143 ? -6.094 14.789 4.191 1 98.94 143 VAL B CA 1
ATOM 3502 C C . VAL B 1 143 ? -6.984 13.57 4.43 1 98.94 143 VAL B C 1
ATOM 3504 O O . VAL B 1 143 ? -7.293 13.234 5.578 1 98.94 143 VAL B O 1
ATOM 3507 N N . HIS B 1 144 ? -7.43 12.914 3.359 1 98.94 144 HIS B N 1
ATOM 3508 C CA . HIS B 1 144 ? -8.188 11.672 3.5 1 98.94 144 HIS B CA 1
ATOM 3509 C C . HIS B 1 144 ? -7.777 10.656 2.439 1 98.94 144 HIS B C 1
ATOM 3511 O O . HIS B 1 144 ? -7.027 10.984 1.517 1 98.94 144 HIS B O 1
ATOM 3517 N N . ASP B 1 145 ? -8.25 9.406 2.568 1 98.94 145 ASP B N 1
ATOM 3518 C CA . ASP B 1 145 ? -7.781 8.305 1.724 1 98.94 145 ASP B CA 1
ATOM 3519 C C . ASP B 1 145 ? -8.844 7.918 0.696 1 98.94 145 ASP B C 1
ATOM 3521 O O . ASP B 1 145 ? -8.852 6.785 0.205 1 98.94 145 ASP B O 1
ATOM 3525 N N . GLU B 1 146 ? -9.719 8.797 0.284 1 98.88 146 GLU B N 1
ATOM 3526 C CA . GLU B 1 146 ? -10.766 8.492 -0.688 1 98.88 146 GLU B CA 1
ATOM 3527 C C . GLU B 1 146 ? -10.172 8 -2.004 1 98.88 146 GLU B C 1
ATOM 3529 O O . GLU B 1 146 ? -10.703 7.074 -2.621 1 98.88 146 GLU B O 1
ATOM 3534 N N . PRO B 1 147 ? -9.094 8.609 -2.557 1 98.94 147 PRO B N 1
ATOM 3535 C CA . PRO B 1 147 ? -8.562 8.102 -3.824 1 98.94 147 PRO B CA 1
ATOM 3536 C C . PRO B 1 147 ? -8.219 6.617 -3.773 1 98.94 147 PRO B C 1
ATOM 3538 O O . PRO B 1 147 ? -8.391 5.906 -4.766 1 98.94 147 PRO B O 1
ATOM 3541 N N . LEU B 1 148 ? -7.742 6.148 -2.625 1 98.88 148 LEU B N 1
ATOM 3542 C CA . LEU B 1 148 ? -7.438 4.73 -2.475 1 98.88 148 LEU B CA 1
ATOM 3543 C C . LEU B 1 148 ? -8.703 3.887 -2.605 1 98.88 148 LEU B C 1
ATOM 3545 O O . LEU B 1 148 ? -8.711 2.883 -3.322 1 98.88 148 LEU B O 1
ATOM 3549 N N . LEU B 1 149 ? -9.758 4.301 -1.896 1 98.88 149 LEU B N 1
ATOM 3550 C CA . LEU B 1 149 ? -11.008 3.551 -1.943 1 98.88 149 LEU B CA 1
ATOM 3551 C C . LEU B 1 149 ? -11.602 3.568 -3.348 1 98.88 149 LEU B C 1
ATOM 3553 O O . LEU B 1 149 ? -12.125 2.555 -3.82 1 98.88 149 LEU B O 1
ATOM 3557 N N . ARG B 1 150 ? -11.492 4.707 -3.984 1 98.75 150 ARG B N 1
ATOM 3558 C CA . ARG B 1 150 ? -11.961 4.824 -5.359 1 98.75 150 ARG B CA 1
ATOM 3559 C C . ARG B 1 150 ? -11.211 3.861 -6.277 1 98.75 150 ARG B C 1
ATOM 3561 O O . ARG B 1 150 ? -11.828 3.146 -7.07 1 98.75 150 ARG B O 1
ATOM 3568 N N . TYR B 1 151 ? -9.945 3.795 -6.176 1 98.75 151 TYR B N 1
ATOM 3569 C CA . TYR B 1 151 ? -9.141 2.9 -6.996 1 98.75 151 TYR B CA 1
ATOM 3570 C C . TYR B 1 151 ? -9.547 1.447 -6.777 1 98.75 151 TYR B C 1
ATOM 3572 O O . TYR B 1 151 ? -9.711 0.692 -7.738 1 98.75 151 TYR B O 1
ATOM 3580 N N . LEU B 1 152 ? -9.773 1.063 -5.5 1 98.75 152 LEU B N 1
ATOM 3581 C CA . LEU B 1 152 ? -10.062 -0.322 -5.145 1 98.75 152 LEU B CA 1
ATOM 3582 C C . LEU B 1 152 ? -11.492 -0.696 -5.543 1 98.75 152 LEU B C 1
ATOM 3584 O O . LEU B 1 152 ? -11.789 -1.871 -5.762 1 98.75 152 LEU B O 1
ATOM 3588 N N . GLY B 1 153 ? -12.375 0.272 -5.676 1 98.62 153 GLY B N 1
ATOM 3589 C CA . GLY B 1 153 ? -13.789 -0.007 -5.879 1 98.62 153 GLY B CA 1
ATOM 3590 C C . GLY B 1 153 ? -14.5 -0.45 -4.613 1 98.62 153 GLY B C 1
ATOM 3591 O O . GLY B 1 153 ? -15.258 -1.421 -4.625 1 98.62 153 GLY B O 1
ATOM 3592 N N . VAL B 1 154 ? -14.234 0.28 -3.496 1 98.81 154 VAL B N 1
ATOM 3593 C CA . VAL B 1 154 ? -14.781 -0.14 -2.207 1 98.81 154 VAL B CA 1
ATOM 3594 C C . VAL B 1 154 ? -15.461 1.042 -1.524 1 98.81 154 VAL B C 1
ATOM 3596 O O . VAL B 1 154 ? -15.234 2.197 -1.895 1 98.81 154 VAL B O 1
ATOM 3599 N N . THR B 1 155 ? -16.281 0.769 -0.53 1 98.75 155 THR B N 1
ATOM 3600 C CA . THR B 1 155 ? -16.953 1.758 0.311 1 98.75 155 THR B CA 1
ATOM 3601 C C . THR B 1 155 ? -16.688 1.48 1.787 1 98.75 155 THR B C 1
ATOM 3603 O O . THR B 1 155 ? -16.703 0.327 2.221 1 98.75 155 THR B O 1
ATOM 3606 N N . ALA B 1 156 ? -16.422 2.535 2.486 1 98.69 156 ALA B N 1
ATOM 3607 C CA . ALA B 1 156 ? -16.25 2.385 3.93 1 98.69 156 ALA B CA 1
ATOM 3608 C C . ALA B 1 156 ? -17.484 1.719 4.562 1 98.69 156 ALA B C 1
ATOM 3610 O O . ALA B 1 156 ? -18.609 2.119 4.301 1 98.69 156 ALA B O 1
ATOM 3611 N N . SER B 1 157 ? -17.25 0.709 5.434 1 98.5 157 SER B N 1
ATOM 3612 C CA . SER B 1 157 ? -18.359 -0.043 5.984 1 98.5 157 SER B CA 1
ATOM 3613 C C . SER B 1 157 ? -18.203 -0.245 7.488 1 98.5 157 SER B C 1
ATOM 3615 O O . SER B 1 157 ? -19.156 -0.638 8.172 1 98.5 157 SER B O 1
ATOM 3617 N N . ALA B 1 158 ? -17.031 0.006 8.023 1 98.12 158 ALA B N 1
ATOM 3618 C CA . ALA B 1 158 ? -16.781 -0.076 9.461 1 98.12 158 ALA B CA 1
ATOM 3619 C C . ALA B 1 158 ? -15.703 0.922 9.883 1 98.12 158 ALA B C 1
ATOM 3621 O O . ALA B 1 158 ? -14.633 0.999 9.273 1 98.12 158 ALA B O 1
ATOM 3622 N N . ASP B 1 159 ? -15.984 1.649 10.945 1 98.19 159 ASP B N 1
ATOM 3623 C CA . ASP B 1 159 ? -14.969 2.547 11.5 1 98.19 159 ASP B CA 1
ATOM 3624 C C . ASP B 1 159 ? -13.922 1.773 12.297 1 98.19 159 ASP B C 1
ATOM 3626 O O . ASP B 1 159 ? -14.266 0.851 13.039 1 98.19 159 ASP B O 1
ATOM 3630 N N . ARG B 1 160 ? -12.695 2.146 12.148 1 98.19 160 ARG B N 1
ATOM 3631 C CA . ARG B 1 160 ? -11.617 1.477 12.867 1 98.19 160 ARG B CA 1
ATOM 3632 C C . ARG B 1 160 ? -11.234 2.252 14.125 1 98.19 160 ARG B C 1
ATOM 3634 O O . ARG B 1 160 ? -10.414 1.789 14.922 1 98.19 160 ARG B O 1
ATOM 3641 N N . PHE B 1 161 ? -11.766 3.402 14.289 1 98.12 161 PHE B N 1
ATOM 3642 C CA . PHE B 1 161 ? -11.523 4.27 15.438 1 98.12 161 PHE B CA 1
ATOM 3643 C C . PHE B 1 161 ? -12.641 5.289 15.594 1 98.12 161 PHE B C 1
ATOM 3645 O O . PHE B 1 161 ? -13.57 5.32 14.781 1 98.12 161 PHE B O 1
ATOM 3652 N N . THR B 1 162 ? -12.609 6.125 16.656 1 97.5 162 THR B N 1
ATOM 3653 C CA . THR B 1 162 ? -13.602 7.164 16.906 1 97.5 162 THR B CA 1
ATOM 3654 C C . THR B 1 162 ? -12.984 8.547 16.734 1 97.5 162 THR B C 1
ATOM 3656 O O . THR B 1 162 ? -11.758 8.703 16.75 1 97.5 162 THR B O 1
ATOM 3659 N N . PRO B 1 163 ? -13.844 9.516 16.469 1 98.38 163 PRO B N 1
ATOM 3660 C CA . PRO B 1 163 ? -13.305 10.867 16.375 1 98.38 163 PRO B CA 1
ATOM 3661 C C . PRO B 1 163 ? -12.383 11.211 17.547 1 98.38 163 PRO B C 1
ATOM 3663 O O . PRO B 1 163 ? -12.742 10.984 18.703 1 98.38 163 PRO B O 1
ATOM 3666 N N . THR B 1 164 ? -11.203 11.734 17.203 1 98.56 164 THR B N 1
ATOM 3667 C CA . THR B 1 164 ? -10.172 11.938 18.203 1 98.56 164 THR B CA 1
ATOM 3668 C C . THR B 1 164 ? -9.555 13.336 18.078 1 98.56 164 THR B C 1
ATOM 3670 O O . THR B 1 164 ? -9.156 13.734 16.984 1 98.56 164 THR B O 1
ATOM 3673 N N . LEU B 1 165 ? -9.492 14.039 19.172 1 98.56 165 LEU B N 1
ATOM 3674 C CA . LEU B 1 165 ? -8.891 15.375 19.234 1 98.56 165 LEU B CA 1
ATOM 3675 C C . LEU B 1 165 ? -7.48 15.305 19.812 1 98.56 165 LEU B C 1
ATOM 3677 O O . LEU B 1 165 ? -7.234 14.609 20.797 1 98.56 165 LEU B O 1
ATOM 3681 N N . TYR B 1 166 ? -6.586 15.922 19.172 1 98.62 166 TYR B N 1
ATOM 3682 C CA . TYR B 1 166 ? -5.262 16.234 19.688 1 98.62 166 TYR B CA 1
ATOM 3683 C C . TYR B 1 166 ? -5.125 17.719 19.984 1 98.62 166 TYR B C 1
ATOM 3685 O O . TYR B 1 166 ? -4.801 18.5 19.078 1 98.62 166 TYR B O 1
ATOM 3693 N N . PRO B 1 167 ? -5.324 18.109 21.188 1 97.88 167 PRO B N 1
ATOM 3694 C CA . PRO B 1 167 ? -5.363 19.547 21.516 1 97.88 167 PRO B CA 1
ATOM 3695 C C . PRO B 1 167 ? -4.043 20.25 21.219 1 97.88 167 PRO B C 1
ATOM 3697 O O . PRO B 1 167 ? -2.971 19.672 21.422 1 97.88 167 PRO B O 1
ATOM 3700 N N . ALA B 1 168 ? -4.172 21.5 20.812 1 97.75 168 ALA B N 1
ATOM 3701 C CA . ALA B 1 168 ? -3 22.297 20.453 1 97.75 168 ALA B CA 1
ATOM 3702 C C . ALA B 1 168 ? -2.018 22.375 21.625 1 97.75 168 ALA B C 1
ATOM 3704 O O . ALA B 1 168 ? -0.813 22.188 21.438 1 97.75 168 ALA B O 1
ATOM 3705 N N . ALA B 1 169 ? -2.516 22.641 22.75 1 97.12 169 ALA B N 1
ATOM 3706 C CA . ALA B 1 169 ? -1.661 22.828 23.906 1 97.12 169 ALA B CA 1
ATOM 3707 C C . ALA B 1 169 ? -0.856 21.578 24.219 1 97.12 169 ALA B C 1
ATOM 3709 O O . ALA B 1 169 ? 0.345 21.656 24.484 1 97.12 169 ALA B O 1
ATOM 3710 N N . LEU B 1 170 ? -1.524 20.422 24.188 1 96.81 170 LEU B N 1
ATOM 3711 C CA . LEU B 1 170 ? -0.85 19.172 24.5 1 96.81 170 LEU B CA 1
ATOM 3712 C C . LEU B 1 170 ? 0.144 18.797 23.406 1 96.81 170 LEU B C 1
ATOM 3714 O O . LEU B 1 170 ? 1.264 18.375 23.703 1 96.81 170 LEU B O 1
ATOM 3718 N N . ALA B 1 171 ? -0.233 18.938 22.172 1 97.06 171 ALA B N 1
ATOM 3719 C CA . ALA B 1 171 ? 0.676 18.656 21.062 1 97.06 171 ALA B CA 1
ATOM 3720 C C . ALA B 1 171 ? 1.931 19.531 21.156 1 97.06 171 ALA B C 1
ATOM 3722 O O . ALA B 1 171 ? 3.047 19.031 20.984 1 97.06 171 ALA B O 1
ATOM 3723 N N . ASN B 1 172 ? 1.713 20.812 21.406 1 97.19 172 ASN B N 1
ATOM 3724 C CA . ASN B 1 172 ? 2.844 21.719 21.547 1 97.19 172 ASN B CA 1
ATOM 3725 C C . ASN B 1 172 ? 3.736 21.344 22.719 1 97.19 172 ASN B C 1
ATOM 3727 O O . ASN B 1 172 ? 4.965 21.406 22.625 1 97.19 172 ASN B O 1
ATOM 3731 N N . ALA B 1 173 ? 3.092 21 23.797 1 97.12 173 ALA B N 1
ATOM 3732 C CA . ALA B 1 173 ? 3.869 20.609 24.969 1 97.12 173 ALA B CA 1
ATOM 3733 C C . ALA B 1 173 ? 4.73 19.375 24.672 1 97.12 173 ALA B C 1
ATOM 3735 O O . ALA B 1 173 ? 5.902 19.328 25.062 1 97.12 173 ALA B O 1
ATOM 3736 N N . LYS B 1 174 ? 4.152 18.359 24.031 1 96.12 174 LYS B N 1
ATOM 3737 C CA . LYS B 1 174 ? 4.887 17.141 23.688 1 96.12 174 LYS B CA 1
ATOM 3738 C C . LYS B 1 174 ? 6.023 17.453 22.703 1 96.12 174 LYS B C 1
ATOM 3740 O O . LYS B 1 174 ? 7.102 16.859 22.797 1 96.12 174 LYS B O 1
ATOM 3745 N N . LEU B 1 175 ? 5.773 18.344 21.766 1 96.06 175 LEU B N 1
ATOM 3746 C CA . LEU B 1 175 ? 6.801 18.734 20.812 1 96.06 175 LEU B CA 1
ATOM 3747 C C . LEU B 1 175 ? 7.961 19.438 21.516 1 96.06 175 LEU B C 1
ATOM 3749 O O . LEU B 1 175 ? 9.125 19.156 21.234 1 96.06 175 LEU B O 1
ATOM 3753 N N . ARG B 1 176 ? 7.652 20.328 22.438 1 95.5 176 ARG B N 1
ATOM 3754 C CA . ARG B 1 176 ? 8.688 21.031 23.188 1 95.5 176 ARG B CA 1
ATOM 3755 C C . ARG B 1 176 ? 9.484 20.078 24.047 1 95.5 176 ARG B C 1
ATOM 3757 O O . ARG B 1 176 ? 10.695 20.234 24.219 1 95.5 176 ARG B O 1
ATOM 3764 N N . GLU B 1 177 ? 8.781 19.094 24.625 1 93.81 177 GLU B N 1
ATOM 3765 C CA . GLU B 1 177 ? 9.484 18.062 25.375 1 93.81 177 GLU B CA 1
ATOM 3766 C C . GLU B 1 177 ? 10.508 17.344 24.484 1 93.81 177 GLU B C 1
ATOM 3768 O O . GLU B 1 177 ? 11.633 17.078 24.922 1 93.81 177 GLU B O 1
ATOM 3773 N N . ALA B 1 178 ? 10.148 17.062 23.297 1 91.12 178 ALA B N 1
ATOM 3774 C CA . ALA B 1 178 ? 11.055 16.406 22.359 1 91.12 178 ALA B CA 1
ATOM 3775 C C . ALA B 1 178 ? 12.227 17.312 22 1 91.12 178 ALA B C 1
ATOM 3777 O O . ALA B 1 178 ? 13.359 16.859 21.859 1 91.12 178 ALA B O 1
ATOM 3778 N N . ALA B 1 179 ? 11.945 18.609 21.875 1 90.62 179 ALA B N 1
ATOM 3779 C CA . ALA B 1 179 ? 12.969 19.578 21.5 1 90.62 179 ALA B CA 1
ATOM 3780 C C . ALA B 1 179 ? 13.961 19.797 22.641 1 90.62 179 ALA B C 1
ATOM 3782 O O . ALA B 1 179 ? 15.133 20.094 22.406 1 90.62 179 ALA B O 1
ATOM 3783 N N . ASP B 1 180 ? 13.469 19.641 23.828 1 90.31 180 ASP B N 1
ATOM 3784 C CA . ASP B 1 180 ? 14.289 19.953 25 1 90.31 180 ASP B CA 1
ATOM 3785 C C . ASP B 1 180 ? 15.055 18.719 25.484 1 90.31 180 ASP B C 1
ATOM 3787 O O . ASP B 1 180 ? 15.883 18.812 26.391 1 90.31 180 ASP B O 1
ATOM 3791 N N . ASP B 1 181 ? 14.68 17.625 24.875 1 86.31 181 ASP B N 1
ATOM 3792 C CA . ASP B 1 181 ? 15.438 16.422 25.219 1 86.31 181 ASP B CA 1
ATOM 3793 C C . ASP B 1 181 ? 16.922 16.609 24.953 1 86.31 181 ASP B C 1
ATOM 3795 O O . ASP B 1 181 ? 17.312 17.078 23.875 1 86.31 181 ASP B O 1
ATOM 3799 N N . PRO B 1 182 ? 17.797 16.312 25.906 1 79.56 182 PRO B N 1
ATOM 3800 C CA . PRO B 1 182 ? 19.234 16.5 25.719 1 79.56 182 PRO B CA 1
ATOM 3801 C C . PRO B 1 182 ? 19.781 15.742 24.516 1 79.56 182 PRO B C 1
ATOM 3803 O O . PRO B 1 182 ? 20.812 16.125 23.938 1 79.56 182 PRO B O 1
ATOM 3806 N N . ARG B 1 183 ? 19.156 14.742 24.172 1 78.81 183 ARG B N 1
ATOM 3807 C CA . ARG B 1 183 ? 19.625 13.945 23.047 1 78.81 183 ARG B CA 1
ATOM 3808 C C . ARG B 1 183 ? 19.031 14.445 21.734 1 78.81 183 ARG B C 1
ATOM 3810 O O . ARG B 1 183 ? 19.25 13.836 20.688 1 78.81 183 ARG B O 1
ATOM 3817 N N . ALA B 1 184 ? 18.344 15.445 21.75 1 75.38 184 ALA B N 1
ATOM 3818 C CA . ALA B 1 184 ? 17.641 15.969 20.578 1 75.38 184 ALA B CA 1
ATOM 3819 C C . ALA B 1 184 ? 18.625 16.406 19.5 1 75.38 184 ALA B C 1
ATOM 3821 O O . ALA B 1 184 ? 18.359 16.266 18.312 1 75.38 184 ALA B O 1
ATOM 3822 N N . GLN B 1 185 ? 19.734 16.906 19.906 1 66.94 185 GLN B N 1
ATOM 3823 C CA . GLN B 1 185 ? 20.719 17.406 18.953 1 66.94 185 GLN B CA 1
ATOM 3824 C C . GLN B 1 185 ? 21.281 16.266 18.109 1 66.94 185 GLN B C 1
ATOM 3826 O O . GLN B 1 185 ? 21.781 16.5 17 1 66.94 185 GLN B O 1
ATOM 3831 N N . ASP B 1 186 ? 21.125 15.086 18.609 1 69.31 186 ASP B N 1
ATOM 3832 C CA . ASP B 1 186 ? 21.656 13.922 17.922 1 69.31 186 ASP B CA 1
ATOM 3833 C C . ASP B 1 186 ? 20.625 13.305 16.984 1 69.31 186 ASP B C 1
ATOM 3835 O O . ASP B 1 186 ? 20.938 12.398 16.203 1 69.31 186 ASP B O 1
ATOM 3839 N N . ARG B 1 187 ? 19.531 13.883 17.125 1 73.31 187 ARG B N 1
ATOM 3840 C CA . ARG B 1 187 ? 18.453 13.281 16.328 1 73.31 187 ARG B CA 1
ATOM 3841 C C . ARG B 1 187 ? 18.359 13.922 14.953 1 73.31 187 ARG B C 1
ATOM 3843 O O . ARG B 1 187 ? 18.703 15.102 14.781 1 73.31 187 ARG B O 1
ATOM 3850 N N . SER B 1 188 ? 17.969 13.086 14.031 1 69.38 188 SER B N 1
ATOM 3851 C CA . SER B 1 188 ? 17.828 13.555 12.656 1 69.38 188 SER B CA 1
ATOM 3852 C C . SER B 1 188 ? 16.656 14.531 12.531 1 69.38 188 SER B C 1
ATOM 3854 O O . SER B 1 188 ? 16.609 15.336 11.594 1 69.38 188 SER B O 1
ATOM 3856 N N . ARG B 1 189 ? 15.742 14.406 13.469 1 81.44 189 ARG B N 1
ATOM 3857 C CA . ARG B 1 189 ? 14.57 15.281 13.414 1 81.44 189 ARG B CA 1
ATOM 3858 C C . ARG B 1 189 ? 13.977 15.484 14.797 1 81.44 189 ARG B C 1
ATOM 3860 O O . ARG B 1 189 ? 14.039 14.602 15.648 1 81.44 189 ARG B O 1
ATOM 3867 N N . ILE B 1 190 ? 13.492 16.656 15.047 1 90.62 190 ILE B N 1
ATOM 3868 C CA . ILE B 1 190 ? 12.734 16.969 16.25 1 90.62 190 ILE B CA 1
ATOM 3869 C C . ILE B 1 190 ? 11.242 17 15.938 1 90.62 190 ILE B C 1
ATOM 3871 O O . ILE B 1 190 ? 10.734 17.969 15.391 1 90.62 190 ILE B O 1
ATOM 3875 N N . SER B 1 191 ? 10.562 15.906 16.266 1 94.25 191 SER B N 1
ATOM 3876 C CA . SER B 1 191 ? 9.148 15.797 15.922 1 94.25 191 SER B CA 1
ATOM 3877 C C . SER B 1 191 ? 8.43 14.82 16.844 1 94.25 191 SER B C 1
ATOM 3879 O O . SER B 1 191 ? 9.078 14.047 17.562 1 94.25 191 SER B O 1
ATOM 3881 N N . ILE B 1 192 ? 7.176 14.922 16.875 1 96 192 ILE B N 1
ATOM 3882 C CA . ILE B 1 192 ? 6.328 13.914 17.5 1 96 192 ILE B CA 1
ATOM 3883 C C . ILE B 1 192 ? 5.395 13.297 16.469 1 96 192 ILE B C 1
ATOM 3885 O O . ILE B 1 192 ? 4.973 13.977 15.523 1 96 192 ILE B O 1
ATOM 3889 N N . LEU B 1 193 ? 5.145 12.055 16.688 1 96.62 193 LEU B N 1
ATOM 3890 C CA . LEU B 1 193 ? 4.141 11.336 15.914 1 96.62 193 LEU B CA 1
ATOM 3891 C C . LEU B 1 193 ? 2.812 11.273 16.656 1 96.62 193 LEU B C 1
ATOM 3893 O O . LEU B 1 193 ? 2.777 10.938 17.844 1 96.62 193 LEU B O 1
ATOM 3897 N N . LEU B 1 194 ? 1.757 11.758 15.969 1 97.94 194 LEU B N 1
ATOM 3898 C CA . LEU B 1 194 ? 0.426 11.547 16.531 1 97.94 194 LEU B CA 1
ATOM 3899 C C . LEU B 1 194 ? -0.004 10.094 16.375 1 97.94 194 LEU B C 1
ATOM 3901 O O . LEU B 1 194 ? 0.073 9.531 15.281 1 97.94 194 LEU B O 1
ATOM 3905 N N . GLY B 1 195 ? -0.39 9.469 17.5 1 97.56 195 GLY B N 1
ATOM 3906 C CA . GLY B 1 195 ? -0.836 8.086 17.5 1 97.56 195 GLY B CA 1
ATOM 3907 C C . GLY B 1 195 ? -2.26 7.914 18 1 97.56 195 GLY B C 1
ATOM 3908 O O . GLY B 1 195 ? -2.873 8.867 18.469 1 97.56 195 GLY B O 1
ATOM 3909 N N . ASN B 1 196 ? -2.803 6.828 17.844 1 97.94 196 ASN B N 1
ATOM 3910 C CA . ASN B 1 196 ? -4.102 6.387 18.344 1 97.94 196 ASN B CA 1
ATOM 3911 C C . ASN B 1 196 ? -4.008 5.02 19 1 97.94 196 ASN B C 1
ATOM 3913 O O . ASN B 1 196 ? -3.381 4.102 18.469 1 97.94 196 ASN B O 1
ATOM 3917 N N . ARG B 1 197 ? -4.59 4.84 20.109 1 96.88 197 ARG B N 1
ATOM 3918 C CA . ARG B 1 197 ? -4.48 3.629 20.922 1 96.88 197 ARG B CA 1
ATOM 3919 C C . ARG B 1 197 ? -4.949 2.404 20.141 1 96.88 197 ARG B C 1
ATOM 3921 O O . ARG B 1 197 ? -4.547 1.279 20.438 1 96.88 197 ARG B O 1
ATOM 3928 N N . HIS B 1 198 ? -5.742 2.57 19.188 1 97.25 198 HIS B N 1
ATOM 3929 C CA . HIS B 1 198 ? -6.285 1.468 18.406 1 97.25 198 HIS B CA 1
ATOM 3930 C C . HIS B 1 198 ? -5.262 0.948 17.406 1 97.25 198 HIS B C 1
AT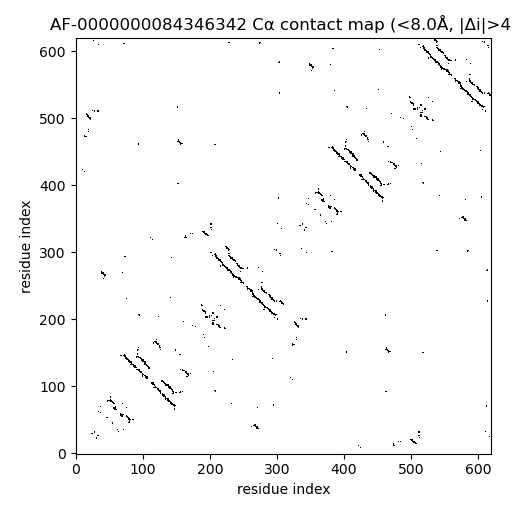OM 3932 O O . HIS B 1 198 ? -5.48 -0.086 16.766 1 97.25 198 HIS B O 1
ATOM 3938 N N . PHE B 1 199 ? -4.176 1.613 17.281 1 97.19 199 PHE B N 1
ATOM 3939 C CA . PHE B 1 199 ? -3.193 1.205 16.281 1 97.19 199 PHE B CA 1
ATOM 3940 C C . PHE B 1 199 ? -1.812 1.067 16.922 1 97.19 199 PHE B C 1
ATOM 3942 O O . PHE B 1 199 ? -0.854 1.702 16.469 1 97.19 199 PHE B O 1
ATOM 3949 N N . PRO B 1 200 ? -1.668 0.184 17.859 1 95.25 200 PRO B N 1
ATOM 3950 C CA . PRO B 1 200 ? -0.405 0.037 18.594 1 95.25 200 PRO B CA 1
ATOM 3951 C C . PRO B 1 200 ? 0.712 -0.538 17.719 1 95.25 200 PRO B C 1
ATOM 3953 O O . PRO B 1 200 ? 1.892 -0.275 17.969 1 95.25 200 PRO B O 1
ATOM 3956 N N . GLN B 1 201 ? 0.414 -1.279 16.703 1 95.81 201 GLN B N 1
ATOM 3957 C CA . GLN B 1 201 ? 1.428 -1.923 15.867 1 95.81 201 GLN B CA 1
ATOM 3958 C C . GLN B 1 201 ? 2.141 -0.905 14.984 1 95.81 201 GLN B C 1
ATOM 3960 O O . GLN B 1 201 ? 3.348 -1.01 14.75 1 95.81 201 GLN B O 1
ATOM 3965 N N . THR B 1 202 ? 1.337 0.084 14.492 1 96.38 202 THR B N 1
ATOM 3966 C CA . THR B 1 202 ? 1.921 1.044 13.562 1 96.38 202 THR B CA 1
ATOM 3967 C C . THR B 1 202 ? 2.229 2.361 14.266 1 96.38 202 THR B C 1
ATOM 3969 O O . THR B 1 202 ? 3.002 3.178 13.766 1 96.38 202 THR B O 1
ATOM 3972 N N . ARG B 1 203 ? 1.586 2.654 15.391 1 96.69 203 ARG B N 1
ATOM 3973 C CA . ARG B 1 203 ? 1.702 3.889 16.156 1 96.69 203 ARG B CA 1
ATOM 3974 C C . ARG B 1 203 ? 1.378 5.105 15.297 1 96.69 203 ARG B C 1
ATOM 3976 O O . ARG B 1 203 ? 2.104 6.102 15.32 1 96.69 203 ARG B O 1
ATOM 3983 N N . THR B 1 204 ? 0.344 4.977 14.523 1 97.75 204 THR B N 1
ATOM 3984 C CA . THR B 1 204 ? -0.058 6.035 13.602 1 97.75 204 THR B CA 1
ATOM 3985 C C . THR B 1 204 ? -1.364 6.68 14.055 1 97.75 204 THR B C 1
ATOM 3987 O O . THR B 1 204 ? -2.064 6.137 14.906 1 97.75 204 THR B O 1
ATOM 3990 N N . VAL B 1 205 ? -1.644 7.855 13.516 1 98.44 205 VAL B N 1
ATOM 3991 C CA . VAL B 1 205 ? -2.816 8.633 13.891 1 98.44 205 VAL B CA 1
ATOM 3992 C C . VAL B 1 205 ? -4.086 7.902 13.461 1 98.44 205 VAL B C 1
ATOM 3994 O O . VAL B 1 205 ? -5.113 7.977 14.141 1 98.44 205 VAL B O 1
ATOM 3997 N N . THR B 1 206 ? -4.094 7.277 12.305 1 98.75 206 THR B N 1
ATOM 3998 C CA . THR B 1 206 ? -5.105 6.328 11.852 1 98.75 206 THR B CA 1
ATOM 3999 C C . THR B 1 206 ? -4.453 5.082 11.266 1 98.75 206 THR B C 1
ATOM 4001 O O . THR B 1 206 ? -3.227 5.004 11.164 1 98.75 206 THR B O 1
ATOM 4004 N N . HIS B 1 207 ? -5.266 4.117 10.875 1 98.56 207 HIS B N 1
ATOM 4005 C CA . HIS B 1 207 ? -4.719 2.883 10.328 1 98.56 207 HIS B CA 1
ATOM 4006 C C . HIS B 1 207 ? -4.117 3.113 8.945 1 98.56 207 HIS B C 1
ATOM 4008 O O . HIS B 1 207 ? -3.34 2.289 8.453 1 98.56 207 HIS B O 1
ATOM 4014 N N . VAL B 1 208 ? -4.406 4.285 8.328 1 98.81 208 VAL B N 1
ATOM 4015 C CA . VAL B 1 208 ? -3.879 4.559 6.992 1 98.81 208 VAL B CA 1
ATOM 4016 C C . VAL B 1 208 ? -2.875 5.707 7.055 1 98.81 208 VAL B C 1
ATOM 4018 O O . VAL B 1 208 ? -1.854 5.688 6.363 1 98.81 208 VAL B O 1
ATOM 4021 N N . LEU B 1 209 ? -3.119 6.656 7.926 1 98.81 209 LEU B N 1
ATOM 4022 C CA . LEU B 1 209 ? -2.381 7.914 7.863 1 98.81 209 LEU B CA 1
ATOM 4023 C C . LEU B 1 209 ? -1.403 8.031 9.023 1 98.81 209 LEU B C 1
ATOM 4025 O O . LEU B 1 209 ? -1.733 7.668 10.156 1 98.81 209 LEU B O 1
ATOM 4029 N N . TRP B 1 210 ? -0.274 8.484 8.656 1 97.94 210 TRP B N 1
ATOM 4030 C CA . TRP B 1 210 ? 0.748 8.977 9.57 1 97.94 210 TRP B CA 1
ATOM 4031 C C . TRP B 1 210 ? 0.776 10.5 9.586 1 97.94 210 TRP B C 1
ATOM 4033 O O . TRP B 1 210 ? 0.703 11.141 8.531 1 97.94 210 TRP B O 1
ATOM 4043 N N . ALA B 1 211 ? 0.773 11.086 10.75 1 98.25 211 ALA B N 1
ATOM 4044 C CA . ALA B 1 211 ? 0.905 12.531 10.906 1 98.25 211 ALA B CA 1
ATOM 4045 C C . ALA B 1 211 ? 1.998 12.875 11.914 1 98.25 211 ALA B C 1
ATOM 4047 O O . ALA B 1 211 ? 1.981 12.398 13.047 1 98.25 211 ALA B O 1
ATOM 4048 N N . MET B 1 212 ? 2.887 13.656 11.492 1 97.25 212 MET B N 1
ATOM 4049 C CA . MET B 1 212 ? 3.994 14.102 12.328 1 97.25 212 MET B CA 1
ATOM 4050 C C . MET B 1 212 ? 3.953 15.617 12.516 1 97.25 212 MET B C 1
ATOM 4052 O O . MET B 1 212 ? 3.584 16.344 11.602 1 97.25 212 MET B O 1
ATOM 4056 N N . TYR B 1 213 ? 4.195 16.078 13.703 1 97.88 213 TYR B N 1
ATOM 4057 C CA . TYR B 1 213 ? 4.379 17.484 14.047 1 97.88 213 TYR B CA 1
ATOM 4058 C C . TYR B 1 213 ? 5.832 17.766 14.391 1 97.88 213 TYR B C 1
ATOM 4060 O O . TYR B 1 213 ? 6.355 17.25 15.383 1 97.88 213 TYR B O 1
ATOM 4068 N N . GLY B 1 214 ? 6.457 18.672 13.578 1 96.44 214 GLY B N 1
ATOM 4069 C CA . GLY B 1 214 ? 7.898 18.781 13.727 1 96.44 214 GLY B CA 1
ATOM 4070 C C . GLY B 1 214 ? 8.398 20.203 13.75 1 96.44 214 GLY B C 1
ATOM 4071 O O . GLY B 1 214 ? 7.73 21.109 13.25 1 96.44 214 GLY B O 1
ATOM 4072 N N . ILE B 1 215 ? 9.594 20.312 14.344 1 96.31 215 ILE B N 1
ATOM 4073 C CA . ILE B 1 215 ? 10.367 21.562 14.352 1 96.31 215 ILE B CA 1
ATOM 4074 C C . ILE B 1 215 ? 11.633 21.391 13.523 1 96.31 215 ILE B C 1
ATOM 4076 O O . ILE B 1 215 ? 12.305 20.359 13.609 1 96.31 215 ILE B O 1
ATOM 4080 N N . LEU B 1 216 ? 11.836 22.281 12.641 1 96.19 216 LEU B N 1
ATOM 4081 C CA . LEU B 1 216 ? 13.156 22.438 12.039 1 96.19 216 LEU B CA 1
ATOM 4082 C C . LEU B 1 216 ? 13.914 23.609 12.672 1 96.19 216 LEU B C 1
ATOM 4084 O O . LEU B 1 216 ? 13.633 24.766 12.383 1 96.19 216 LEU B O 1
ATOM 4088 N N . PRO B 1 217 ? 14.875 23.297 13.523 1 94.88 217 PRO B N 1
ATOM 4089 C CA . PRO B 1 217 ? 15.555 24.344 14.281 1 94.88 217 PRO B CA 1
ATOM 4090 C C . PRO B 1 217 ? 16.328 25.312 13.391 1 94.88 217 PRO B C 1
ATOM 4092 O O . PRO B 1 217 ? 16.641 24.969 12.242 1 94.88 217 PRO B O 1
ATOM 4095 N N . ALA B 1 218 ? 16.688 26.484 14.039 1 94.94 218 ALA B N 1
ATOM 4096 C CA . ALA B 1 218 ? 17.5 27.484 13.359 1 94.94 218 ALA B CA 1
ATOM 4097 C C . ALA B 1 218 ? 18.844 26.891 12.938 1 94.94 218 ALA B C 1
ATOM 4099 O O . ALA B 1 218 ? 19.5 26.203 13.719 1 94.94 218 ALA B O 1
ATOM 4100 N N . GLY B 1 219 ? 19.188 27.125 11.641 1 94.81 219 GLY B N 1
ATOM 4101 C CA . GLY B 1 219 ? 20.5 26.734 11.148 1 94.81 219 GLY B CA 1
ATOM 4102 C C . GLY B 1 219 ? 20.672 25.234 11.055 1 94.81 219 GLY B C 1
ATOM 4103 O O . GLY B 1 219 ? 21.797 24.719 11.086 1 94.81 219 GLY B O 1
ATOM 4104 N N . SER B 1 220 ? 19.594 24.5 10.914 1 93.88 220 SER B N 1
ATOM 4105 C CA . SER B 1 220 ? 19.703 23.047 10.984 1 93.88 220 SER B CA 1
ATOM 4106 C C . SER B 1 220 ? 19.375 22.406 9.641 1 93.88 220 SER B C 1
ATOM 4108 O O . SER B 1 220 ? 18.766 23.031 8.773 1 93.88 220 SER B O 1
ATOM 4110 N N . VAL B 1 221 ? 19.875 21.203 9.461 1 94.19 221 VAL B N 1
ATOM 4111 C CA . VAL B 1 221 ? 19.594 20.359 8.305 1 94.19 221 VAL B CA 1
ATOM 4112 C C . VAL B 1 221 ? 19.062 19 8.773 1 94.19 221 VAL B C 1
ATOM 4114 O O . VAL B 1 221 ? 19.703 18.328 9.602 1 94.19 221 VAL B O 1
ATOM 4117 N N . GLN B 1 222 ? 17.891 18.703 8.367 1 94.25 222 GLN B N 1
ATOM 4118 C CA . GLN B 1 222 ? 17.484 17.297 8.445 1 94.25 222 GLN B CA 1
ATOM 4119 C C . GLN B 1 222 ? 18.031 16.5 7.262 1 94.25 222 GLN B C 1
ATOM 4121 O O . GLN B 1 222 ? 17.594 16.688 6.125 1 94.25 222 GLN B O 1
ATOM 4126 N N . LYS B 1 223 ? 18.891 15.578 7.496 1 93.88 223 LYS B N 1
ATOM 4127 C CA . LYS B 1 223 ? 19.625 14.852 6.465 1 93.88 223 LYS B CA 1
ATOM 4128 C C . LYS B 1 223 ? 18.688 14.047 5.574 1 93.88 223 LYS B C 1
ATOM 4130 O O . LYS B 1 223 ? 17.562 13.727 5.977 1 93.88 223 LYS B O 1
ATOM 4135 N N . PRO B 1 224 ? 19.25 13.703 4.383 1 96.38 224 PRO B N 1
ATOM 4136 C CA . PRO B 1 224 ? 18.406 12.969 3.434 1 96.38 224 PRO B CA 1
ATOM 4137 C C . PRO B 1 224 ? 17.906 11.641 3.988 1 96.38 224 PRO B C 1
ATOM 4139 O O . PRO B 1 224 ? 18.672 10.898 4.613 1 96.38 224 PRO B O 1
ATOM 4142 N N . HIS B 1 225 ? 16.672 11.344 3.803 1 95.56 225 HIS B N 1
ATOM 4143 C CA . HIS B 1 225 ? 16.031 10.078 4.109 1 95.56 225 HIS B CA 1
ATOM 4144 C C . HIS B 1 225 ? 14.938 9.75 3.096 1 95.56 225 HIS B C 1
ATOM 4146 O O . HIS B 1 225 ? 14.508 10.633 2.346 1 95.56 225 HIS B O 1
ATOM 4152 N N . ARG B 1 226 ? 14.562 8.5 3.01 1 96.25 226 ARG B N 1
ATOM 4153 C CA . ARG B 1 226 ? 13.523 8.102 2.066 1 96.25 226 ARG B CA 1
ATOM 4154 C C . ARG B 1 226 ? 12.602 7.055 2.68 1 96.25 226 ARG B C 1
ATOM 4156 O O . ARG B 1 226 ? 12.969 6.387 3.65 1 96.25 226 ARG B O 1
ATOM 4163 N N . HIS B 1 227 ? 11.469 6.922 2.236 1 96.19 227 HIS B N 1
ATOM 4164 C CA . HIS B 1 227 ? 10.445 5.945 2.596 1 96.19 227 HIS B CA 1
ATOM 4165 C C . HIS B 1 227 ? 9.461 5.734 1.452 1 96.19 227 HIS B C 1
ATOM 4167 O O . HIS B 1 227 ? 9.359 6.57 0.55 1 96.19 227 HIS B O 1
ATOM 4173 N N . GLN B 1 228 ? 8.719 4.664 1.476 1 97.25 228 GLN B N 1
ATOM 4174 C CA . GLN B 1 228 ? 7.867 4.305 0.35 1 97.25 228 GLN B CA 1
ATOM 4175 C C . GLN B 1 228 ? 6.461 4.879 0.521 1 97.25 228 GLN B C 1
ATOM 4177 O O . GLN B 1 228 ? 5.598 4.68 -0.334 1 97.25 228 GLN B O 1
ATOM 4182 N N . SER B 1 229 ? 6.184 5.566 1.587 1 97.81 229 SER B N 1
ATOM 4183 C CA . SER B 1 229 ? 4.953 6.336 1.708 1 97.81 229 SER B CA 1
ATOM 4184 C C . SER B 1 229 ? 5.078 7.695 1.028 1 97.81 229 SER B C 1
ATOM 4186 O O . SER B 1 229 ? 6.172 8.266 0.966 1 97.81 229 SER B O 1
ATOM 4188 N N . ILE B 1 230 ? 4.02 8.18 0.497 1 98.25 230 ILE B N 1
ATOM 4189 C CA . ILE B 1 230 ? 3.971 9.555 0.02 1 98.25 230 ILE B CA 1
ATOM 4190 C C . ILE B 1 230 ? 3.957 10.516 1.21 1 98.25 230 ILE B C 1
ATOM 4192 O O . ILE B 1 230 ? 3.438 10.18 2.277 1 98.25 230 ILE B O 1
ATOM 4196 N N . ALA B 1 231 ? 4.523 11.648 1.072 1 98.06 231 ALA B N 1
ATOM 4197 C CA . ALA B 1 231 ? 4.43 12.68 2.1 1 98.06 231 ALA B CA 1
ATOM 4198 C C . ALA B 1 231 ? 3.752 13.938 1.554 1 98.06 231 ALA B C 1
ATOM 4200 O O . ALA B 1 231 ? 4.223 14.531 0.58 1 98.06 231 ALA B O 1
ATOM 4201 N N . LEU B 1 232 ? 2.656 14.219 2.092 1 98.75 232 LEU B N 1
ATOM 4202 C CA . LEU B 1 232 ? 1.983 15.492 1.864 1 98.75 232 LEU B CA 1
ATOM 4203 C C . LEU B 1 232 ? 2.312 16.484 2.973 1 98.75 232 LEU B C 1
ATOM 4205 O O . LEU B 1 232 ? 1.676 16.484 4.027 1 98.75 232 LEU B O 1
ATOM 4209 N N . ASP B 1 233 ? 3.275 17.328 2.697 1 98.44 233 ASP B N 1
ATOM 4210 C CA . ASP B 1 233 ? 3.861 18.203 3.711 1 98.44 233 ASP B CA 1
ATOM 4211 C C . ASP B 1 233 ? 3.119 19.531 3.785 1 98.44 233 ASP B C 1
ATOM 4213 O O . ASP B 1 233 ? 2.854 20.156 2.758 1 98.44 233 ASP B O 1
ATOM 4217 N N . PHE B 1 234 ? 2.777 19.922 4.934 1 98.88 234 PHE B N 1
ATOM 4218 C CA . PHE B 1 234 ? 2.201 21.25 5.184 1 98.88 234 PHE B CA 1
ATOM 4219 C C . PHE B 1 234 ? 3.135 22.094 6.043 1 98.88 234 PHE B C 1
ATOM 4221 O O . PHE B 1 234 ? 3.533 21.672 7.133 1 98.88 234 PHE B O 1
ATOM 4228 N N . ILE B 1 235 ? 3.477 23.266 5.551 1 98.88 235 ILE B N 1
ATOM 4229 C CA . ILE B 1 235 ? 4.324 24.188 6.297 1 98.88 235 ILE B CA 1
ATOM 4230 C C . ILE B 1 235 ? 3.459 25.109 7.164 1 98.88 235 ILE B C 1
ATOM 4232 O O . ILE B 1 235 ? 2.762 25.984 6.648 1 98.88 235 ILE B O 1
ATOM 4236 N N . ILE B 1 236 ? 3.537 24.906 8.445 1 98.56 236 ILE B N 1
ATOM 4237 C CA . ILE B 1 236 ? 2.752 25.719 9.359 1 98.56 236 ILE B CA 1
ATOM 4238 C C . ILE B 1 236 ? 3.279 27.156 9.359 1 98.56 236 ILE B C 1
ATOM 4240 O O . ILE B 1 236 ? 2.523 28.109 9.133 1 98.56 236 ILE B O 1
ATOM 4244 N N . ASP B 1 237 ? 4.516 27.25 9.648 1 98 237 ASP B N 1
ATOM 4245 C CA . ASP B 1 237 ? 5.215 28.531 9.695 1 98 237 ASP B CA 1
ATOM 4246 C C . ASP B 1 237 ? 6.711 28.359 9.453 1 98 237 ASP B C 1
ATOM 4248 O O . ASP B 1 237 ? 7.289 27.328 9.844 1 98 237 ASP B O 1
ATOM 4252 N N . CYS B 1 238 ? 7.273 29.344 8.789 1 98.19 238 CYS B N 1
ATOM 4253 C CA . CYS B 1 238 ? 8.719 29.328 8.555 1 98.19 238 CYS B CA 1
ATOM 4254 C C . CYS B 1 238 ? 9.227 30.719 8.227 1 98.19 238 CYS B C 1
ATOM 4256 O O . CYS B 1 238 ? 8.492 31.531 7.656 1 98.19 238 CYS B O 1
ATOM 4258 N N . PRO B 1 239 ? 10.43 31 8.602 1 97.19 239 PRO B N 1
ATOM 4259 C CA . PRO B 1 239 ? 11.094 32.188 8.078 1 97.19 239 PRO B CA 1
ATOM 4260 C C . PRO B 1 239 ? 11.609 32 6.652 1 97.19 239 PRO B C 1
ATOM 4262 O O . PRO B 1 239 ? 11.617 30.891 6.137 1 97.19 239 PRO B O 1
ATOM 4265 N N . PRO B 1 240 ? 11.93 33.156 5.992 1 97 240 PRO B N 1
ATOM 4266 C CA . PRO B 1 240 ? 12.656 32.969 4.742 1 97 240 PRO B CA 1
ATOM 4267 C C . PRO B 1 240 ? 13.93 32.125 4.922 1 97 240 PRO B C 1
ATOM 4269 O O . PRO B 1 240 ? 14.617 32.25 5.938 1 97 240 PRO B O 1
ATOM 4272 N N . GLY B 1 241 ? 14.203 31.281 3.936 1 97.88 241 GLY B N 1
ATOM 4273 C CA . GLY B 1 241 ? 15.43 30.5 3.992 1 97.88 241 GLY B CA 1
ATOM 4274 C C . GLY B 1 241 ? 15.195 29.031 4.305 1 97.88 241 GLY B C 1
ATOM 4275 O O . GLY B 1 241 ? 16.141 28.266 4.465 1 97.88 241 GLY B O 1
ATOM 4276 N N . CYS B 1 242 ? 13.977 28.641 4.418 1 98.5 242 CYS B N 1
ATOM 4277 C CA . CYS B 1 242 ? 13.648 27.234 4.621 1 98.5 242 CYS B CA 1
ATOM 4278 C C . CYS B 1 242 ? 13.266 26.562 3.301 1 98.5 242 CYS B C 1
ATOM 4280 O O . CYS B 1 242 ? 12.562 27.156 2.48 1 98.5 242 CYS B O 1
ATOM 4282 N N . TYR B 1 243 ? 13.789 25.359 3.078 1 98.62 243 TYR B N 1
ATOM 4283 C CA . TYR B 1 243 ? 13.484 24.656 1.835 1 98.62 243 TYR B CA 1
ATOM 4284 C C . TYR B 1 243 ? 13.742 23.172 1.976 1 98.62 243 TYR B C 1
ATOM 4286 O O . TYR B 1 243 ? 14.336 22.719 2.963 1 98.62 243 TYR B O 1
ATOM 4294 N N . SER B 1 244 ? 13.266 22.422 1.007 1 98.44 244 SER B N 1
ATOM 4295 C CA . SER B 1 244 ? 13.539 20.984 0.879 1 98.44 244 SER B CA 1
ATOM 4296 C C . SER B 1 244 ? 14.258 20.688 -0.432 1 98.44 244 SER B C 1
ATOM 4298 O O . SER B 1 244 ? 14.023 21.344 -1.444 1 98.44 244 SER B O 1
ATOM 4300 N N . LEU B 1 245 ? 15.148 19.75 -0.397 1 98.5 245 LEU B N 1
ATOM 4301 C CA . LEU B 1 245 ? 15.703 19.141 -1.597 1 98.5 245 LEU B CA 1
ATOM 4302 C C . LEU B 1 245 ? 15.18 17.719 -1.769 1 98.5 245 LEU B C 1
ATOM 4304 O O . LEU B 1 245 ? 15.164 16.938 -0.811 1 98.5 245 LEU B O 1
ATOM 4308 N N . VAL B 1 246 ? 14.688 17.422 -2.986 1 98.06 246 VAL B N 1
ATOM 4309 C CA . VAL B 1 246 ? 14.086 16.109 -3.268 1 98.06 246 VAL B CA 1
ATOM 4310 C C . VAL B 1 246 ? 14.727 15.508 -4.516 1 98.06 246 VAL B C 1
ATOM 4312 O O . VAL B 1 246 ? 14.969 16.219 -5.5 1 98.06 246 VAL B O 1
ATOM 4315 N N . GLY B 1 247 ? 15.031 14.211 -4.477 1 97.38 247 GLY B N 1
ATOM 4316 C CA . GLY B 1 247 ? 15.602 13.516 -5.617 1 97.38 247 GLY B CA 1
ATOM 4317 C C . GLY B 1 247 ? 15.531 12.008 -5.5 1 97.38 247 GLY B C 1
ATOM 4318 O O . GLY B 1 247 ? 15.047 11.484 -4.492 1 97.38 247 GLY B O 1
ATOM 4319 N N . THR B 1 248 ? 16.078 11.266 -6.477 1 95.31 248 THR B N 1
ATOM 4320 C CA . THR B 1 248 ? 15.867 9.828 -6.547 1 95.31 248 THR B CA 1
ATOM 4321 C C . THR B 1 248 ? 17.141 9.07 -6.184 1 95.31 248 THR B C 1
ATOM 4323 O O . THR B 1 248 ? 17.109 7.859 -5.957 1 95.31 248 THR B O 1
ATOM 4326 N N . GLU B 1 249 ? 18.234 9.883 -6.137 1 96.38 249 GLU B N 1
ATOM 4327 C CA . GLU B 1 249 ? 19.531 9.227 -5.902 1 96.38 249 GLU B CA 1
ATOM 4328 C C . GLU B 1 249 ? 20.391 10.031 -4.941 1 96.38 249 GLU B C 1
ATOM 4330 O O . GLU B 1 249 ? 20.188 11.234 -4.777 1 96.38 249 GLU B O 1
ATOM 4335 N N . LEU B 1 250 ? 21.328 9.359 -4.363 1 97.44 250 LEU B N 1
ATOM 4336 C CA . LEU B 1 250 ? 22.312 10.008 -3.506 1 97.44 250 LEU B CA 1
ATOM 4337 C C . LEU B 1 250 ? 23.688 10 -4.156 1 97.44 250 LEU B C 1
ATOM 4339 O O . LEU B 1 250 ? 24.031 9.055 -4.867 1 97.44 250 LEU B O 1
ATOM 4343 N N . GLU B 1 251 ? 24.438 11 -3.92 1 97.12 251 GLU B N 1
ATOM 4344 C CA . GLU B 1 251 ? 25.875 10.992 -4.184 1 97.12 251 GLU B CA 1
ATOM 4345 C C . GLU B 1 251 ? 26.641 10.203 -3.123 1 97.12 251 GLU B C 1
ATOM 4347 O O . GLU B 1 251 ? 26.094 9.93 -2.043 1 97.12 251 GLU B O 1
ATOM 4352 N N . PRO B 1 252 ? 27.828 9.789 -3.428 1 94.62 252 PRO B N 1
ATOM 4353 C CA . PRO B 1 252 ? 28.609 9.016 -2.457 1 94.62 252 PRO B CA 1
ATOM 4354 C C . PRO B 1 252 ? 28.75 9.734 -1.114 1 94.62 252 PRO B C 1
ATOM 4356 O O . PRO B 1 252 ? 28.891 9.078 -0.075 1 94.62 252 PRO B O 1
ATOM 4359 N N . ASP B 1 253 ? 28.641 10.992 -1.095 1 95.25 253 ASP B N 1
ATOM 4360 C CA . ASP B 1 253 ? 28.828 11.742 0.147 1 95.25 253 ASP B CA 1
ATOM 4361 C C . ASP B 1 253 ? 27.5 11.859 0.908 1 95.25 253 ASP B C 1
ATOM 4363 O O . ASP B 1 253 ? 27.422 12.555 1.923 1 95.25 253 ASP B O 1
ATOM 4367 N N . GLY B 1 254 ? 26.438 11.32 0.333 1 95.44 254 GLY B N 1
ATOM 4368 C CA . GLY B 1 254 ? 25.172 11.25 1.043 1 95.44 254 GLY B CA 1
ATOM 4369 C C . GLY B 1 254 ? 24.219 12.359 0.667 1 95.44 254 GLY B C 1
ATOM 4370 O O . GLY B 1 254 ? 23.078 12.398 1.151 1 95.44 254 GLY B O 1
ATOM 4371 N N . GLN B 1 255 ? 24.672 13.234 -0.225 1 96.5 255 GLN B N 1
ATOM 4372 C CA . GLN B 1 255 ? 23.797 14.312 -0.662 1 96.5 255 GLN B CA 1
ATOM 4373 C C . GLN B 1 255 ? 22.938 13.883 -1.847 1 96.5 255 GLN B C 1
ATOM 4375 O O . GLN B 1 255 ? 23.297 12.961 -2.582 1 96.5 255 GLN B O 1
ATOM 4380 N N . ILE B 1 256 ? 21.844 14.547 -1.986 1 98 256 ILE B N 1
ATOM 4381 C CA . ILE B 1 256 ? 20.938 14.195 -3.066 1 98 2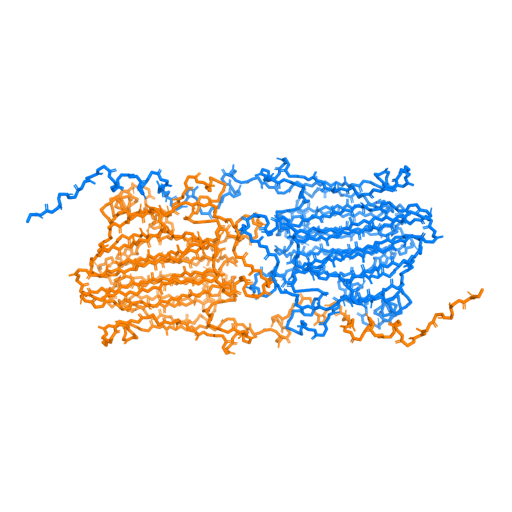56 ILE B CA 1
ATOM 4382 C C . ILE B 1 256 ? 21.516 14.664 -4.402 1 98 256 ILE B C 1
ATOM 4384 O O . ILE B 1 256 ? 21.906 15.82 -4.547 1 98 256 ILE B O 1
ATOM 4388 N N . ARG B 1 257 ? 21.516 13.719 -5.32 1 98 257 ARG B N 1
ATOM 4389 C CA . ARG B 1 257 ? 22.031 14.008 -6.656 1 98 257 ARG B CA 1
ATOM 4390 C C . ARG B 1 257 ? 21 14.773 -7.48 1 98 257 ARG B C 1
ATOM 4392 O O . ARG B 1 257 ? 19.844 14.344 -7.598 1 98 257 ARG B O 1
ATOM 4399 N N . ASN B 1 258 ? 21.359 15.953 -8.078 1 97.25 258 ASN B N 1
ATOM 4400 C CA . ASN B 1 258 ? 20.531 16.781 -8.938 1 97.25 258 ASN B CA 1
ATOM 4401 C C . ASN B 1 258 ? 19.141 17 -8.328 1 97.25 258 ASN B C 1
ATOM 4403 O O . ASN B 1 258 ? 18.125 16.688 -8.961 1 97.25 258 ASN B O 1
ATOM 4407 N N . PRO B 1 259 ? 19.109 17.547 -7.195 1 97.88 259 PRO B N 1
ATOM 4408 C CA . PRO B 1 259 ? 17.844 17.656 -6.484 1 97.88 259 PRO B CA 1
ATOM 4409 C C . PRO B 1 259 ? 16.922 18.734 -7.066 1 97.88 259 PRO B C 1
ATOM 4411 O O . PRO B 1 259 ? 17.391 19.688 -7.691 1 97.88 259 PRO B O 1
ATOM 4414 N N . VAL B 1 260 ? 15.664 18.594 -6.926 1 97.62 260 VAL B N 1
ATOM 4415 C CA . VAL B 1 260 ? 14.664 19.656 -7.086 1 97.62 260 VAL B CA 1
ATOM 4416 C C . VAL B 1 260 ? 14.445 20.375 -5.758 1 97.62 260 VAL B C 1
ATOM 4418 O O . VAL B 1 260 ? 14.281 19.734 -4.719 1 97.62 260 VAL B O 1
ATOM 4421 N N . ARG B 1 261 ? 14.461 21.656 -5.84 1 97.94 261 ARG B N 1
ATOM 4422 C CA . ARG B 1 261 ? 14.297 22.453 -4.625 1 97.94 261 ARG B CA 1
ATOM 4423 C C . ARG B 1 261 ? 12.852 22.922 -4.473 1 97.94 261 ARG B C 1
ATOM 4425 O O . ARG B 1 261 ? 12.219 23.312 -5.453 1 97.94 261 ARG B O 1
ATOM 4432 N N . VAL B 1 262 ? 12.312 22.828 -3.291 1 98.06 262 VAL B N 1
ATOM 4433 C CA . VAL B 1 262 ? 11.016 23.375 -2.912 1 98.06 262 VAL B CA 1
ATOM 4434 C C . VAL B 1 262 ? 11.203 24.438 -1.827 1 98.06 262 VAL B C 1
ATOM 4436 O O . VAL B 1 262 ? 11.484 24.109 -0.672 1 98.06 262 VAL B O 1
ATOM 4439 N N . ASP B 1 263 ? 10.953 25.672 -2.148 1 98.44 263 ASP B N 1
ATOM 4440 C CA . ASP B 1 263 ? 11.016 26.734 -1.153 1 98.44 263 ASP B CA 1
ATOM 4441 C C . ASP B 1 263 ? 9.758 26.766 -0.294 1 98.44 263 ASP B C 1
ATOM 4443 O O . ASP B 1 263 ? 8.641 26.688 -0.816 1 98.44 263 ASP B O 1
ATOM 4447 N N . TRP B 1 264 ? 10 26.891 0.989 1 98.5 264 TRP B N 1
ATOM 4448 C CA . TRP B 1 264 ? 8.875 26.891 1.918 1 98.5 264 TRP B CA 1
ATOM 4449 C C . TRP B 1 264 ? 8.258 28.266 2.021 1 98.5 264 TRP B C 1
ATOM 4451 O O . TRP B 1 264 ? 8.93 29.281 1.785 1 98.5 264 TRP B O 1
ATOM 4461 N N . ALA B 1 265 ? 7.039 28.344 2.26 1 98.38 265 ALA B N 1
ATOM 4462 C CA . ALA B 1 265 ? 6.27 29.5 2.686 1 98.38 265 ALA B CA 1
ATOM 4463 C C . ALA B 1 265 ? 5.188 29.109 3.688 1 98.38 265 ALA B C 1
ATOM 4465 O O . ALA B 1 265 ? 4.625 28.016 3.609 1 98.38 265 ALA B O 1
ATOM 4466 N N . PRO B 1 266 ? 4.953 30.016 4.684 1 98.38 266 PRO B N 1
ATOM 4467 C CA . PRO B 1 266 ? 3.877 29.688 5.617 1 98.38 266 PRO B CA 1
ATOM 4468 C C . PRO B 1 266 ? 2.568 29.328 4.91 1 98.38 266 PRO B C 1
ATOM 4470 O O . PRO B 1 266 ? 2.113 30.078 4.043 1 98.38 266 PRO B O 1
ATOM 4473 N N . GLY B 1 267 ? 2.021 28.188 5.281 1 98.56 267 GLY B N 1
ATOM 4474 C CA . GLY B 1 267 ? 0.736 27.781 4.734 1 98.56 267 GLY B CA 1
ATOM 4475 C C . GLY B 1 267 ? 0.859 26.984 3.441 1 98.56 267 GLY B C 1
ATOM 4476 O O . GLY B 1 267 ? -0.148 26.609 2.846 1 98.56 267 GLY B O 1
ATOM 4477 N N . LEU B 1 268 ? 2.025 26.734 3.023 1 98.44 268 LEU B N 1
ATOM 4478 C CA . LEU B 1 268 ? 2.279 26 1.783 1 98.44 268 LEU B CA 1
ATOM 4479 C C . LEU B 1 268 ? 2.205 24.5 2.008 1 98.44 268 LEU B C 1
ATOM 4481 O O . LEU B 1 268 ? 2.697 23.984 3.018 1 98.44 268 LEU B O 1
ATOM 4485 N N . ALA B 1 269 ? 1.584 23.781 1.031 1 98.81 269 ALA B N 1
ATOM 4486 C CA . ALA B 1 269 ? 1.65 22.312 0.996 1 98.81 269 ALA B CA 1
ATOM 4487 C C . ALA B 1 269 ? 2.432 21.828 -0.221 1 98.81 269 ALA B C 1
ATOM 4489 O O . ALA B 1 269 ? 2.396 22.469 -1.281 1 98.81 269 ALA B O 1
ATOM 4490 N N . PHE B 1 270 ? 3.145 20.734 -0.082 1 98.44 270 PHE B N 1
ATOM 4491 C CA . PHE B 1 270 ? 3.836 20.172 -1.234 1 98.44 270 PHE B CA 1
ATOM 4492 C C . PHE B 1 270 ? 3.947 18.656 -1.108 1 98.44 270 PHE B C 1
ATOM 4494 O O . PHE B 1 270 ? 3.717 18.094 -0.033 1 98.44 270 PHE B O 1
ATOM 4501 N N . VAL B 1 271 ? 4.273 17.984 -2.236 1 98.19 271 VAL B N 1
ATOM 4502 C CA . VAL B 1 271 ? 4.254 16.531 -2.322 1 98.19 271 VAL B CA 1
ATOM 4503 C C . VAL B 1 271 ? 5.68 16 -2.418 1 98.19 271 VAL B C 1
ATOM 4505 O O . VAL B 1 271 ? 6.484 16.5 -3.209 1 98.19 271 VAL B O 1
ATOM 4508 N N . THR B 1 272 ? 6.035 15.078 -1.633 1 97.38 272 THR B N 1
ATOM 4509 C CA . THR B 1 272 ? 7.215 14.234 -1.795 1 97.38 272 THR B CA 1
ATOM 4510 C C . THR B 1 272 ? 6.82 12.82 -2.211 1 97.38 272 THR B C 1
ATOM 4512 O O . THR B 1 272 ? 6.188 12.094 -1.442 1 97.38 272 THR B O 1
ATOM 4515 N N . PRO B 1 273 ? 7.234 12.383 -3.369 1 97.31 273 PRO B N 1
ATOM 4516 C CA . PRO B 1 273 ? 6.797 11.078 -3.885 1 97.31 273 PRO B CA 1
ATOM 4517 C C . PRO B 1 273 ? 7.402 9.906 -3.117 1 97.31 273 PRO B C 1
ATOM 4519 O O . PRO B 1 273 ? 8.469 10.047 -2.51 1 97.31 273 PRO B O 1
ATOM 4522 N N . PRO B 1 274 ? 6.734 8.742 -3.176 1 97.44 274 PRO B N 1
ATOM 4523 C CA . PRO B 1 274 ? 7.289 7.531 -2.559 1 97.44 274 PRO B CA 1
ATOM 4524 C C . PRO B 1 274 ? 8.664 7.168 -3.104 1 97.44 274 PRO B C 1
ATOM 4526 O O . PRO B 1 274 ? 8.883 7.191 -4.316 1 97.44 274 PRO B O 1
ATOM 4529 N N . GLY B 1 275 ? 9.555 6.902 -2.176 1 96.44 275 GLY B N 1
ATOM 4530 C CA . GLY B 1 275 ? 10.859 6.391 -2.547 1 96.44 275 GLY B CA 1
ATOM 4531 C C . GLY B 1 275 ? 11.867 7.484 -2.855 1 96.44 275 GLY B C 1
ATOM 4532 O O . GLY B 1 275 ? 13.039 7.203 -3.113 1 96.44 275 GLY B O 1
ATOM 4533 N N . TYR B 1 276 ? 11.484 8.727 -2.875 1 97.44 276 TYR B N 1
ATOM 4534 C CA . TYR B 1 276 ? 12.414 9.812 -3.172 1 97.44 276 TYR B CA 1
ATOM 4535 C C . TYR B 1 276 ? 13.172 10.242 -1.919 1 97.44 276 TYR B C 1
ATOM 4537 O O . TYR B 1 276 ? 12.586 10.344 -0.837 1 97.44 276 TYR B O 1
ATOM 4545 N N . TRP B 1 277 ? 14.414 10.469 -2.115 1 97.75 277 TRP B N 1
ATOM 4546 C CA . TRP B 1 277 ? 15.219 11.078 -1.056 1 97.75 277 TRP B CA 1
ATOM 4547 C C . TRP B 1 277 ? 14.836 12.539 -0.854 1 97.75 277 TRP B C 1
ATOM 4549 O O . TRP B 1 277 ? 14.625 13.273 -1.824 1 97.75 277 TRP B O 1
ATOM 4559 N N . HIS B 1 278 ? 14.742 12.977 0.389 1 97.81 278 HIS B N 1
ATOM 4560 C CA . HIS B 1 278 ? 14.445 14.375 0.66 1 97.81 278 HIS B CA 1
ATOM 4561 C C . HIS B 1 278 ? 15.086 14.836 1.964 1 97.81 278 HIS B C 1
ATOM 4563 O O . HIS B 1 278 ? 15.289 14.031 2.877 1 97.81 278 HIS B O 1
ATOM 4569 N N . ALA B 1 279 ? 15.438 16.031 1.987 1 97.44 279 ALA B N 1
ATOM 4570 C CA . ALA B 1 279 ? 16.078 16.734 3.1 1 97.44 279 ALA B CA 1
ATOM 4571 C C . ALA B 1 279 ? 15.445 18.109 3.324 1 97.44 279 ALA B C 1
ATOM 4573 O O . ALA B 1 279 ? 14.922 18.719 2.389 1 97.44 279 ALA B O 1
ATOM 4574 N N . HIS B 1 280 ? 15.445 18.562 4.508 1 97.62 280 HIS B N 1
ATOM 4575 C CA . HIS B 1 280 ? 14.906 19.875 4.852 1 97.62 280 HIS B CA 1
ATOM 4576 C C . HIS B 1 280 ? 15.992 20.781 5.422 1 97.62 280 HIS B C 1
ATOM 4578 O O . HIS B 1 280 ? 16.844 20.344 6.199 1 97.62 280 HIS B O 1
ATOM 4584 N N . PHE B 1 281 ? 15.914 21.984 5.043 1 97.75 281 PHE B N 1
ATOM 4585 C CA . PHE B 1 281 ? 16.922 22.969 5.414 1 97.75 281 PHE B CA 1
ATOM 4586 C C . PHE B 1 281 ? 16.281 24.203 6.027 1 97.75 281 PHE B C 1
ATOM 4588 O O . PHE B 1 281 ? 15.258 24.688 5.547 1 97.75 281 PHE B O 1
ATOM 4595 N N . ASN B 1 282 ? 16.875 24.688 7.102 1 97.75 282 ASN B N 1
ATOM 4596 C CA . ASN B 1 282 ? 16.578 25.984 7.703 1 97.75 282 ASN B CA 1
ATOM 4597 C C . ASN B 1 282 ? 17.828 26.844 7.832 1 97.75 282 ASN B C 1
ATOM 4599 O O . ASN B 1 282 ? 18.578 26.734 8.805 1 97.75 282 ASN B O 1
ATOM 4603 N N . GLU B 1 283 ? 17.969 27.766 6.992 1 97.94 283 GLU B N 1
ATOM 4604 C CA . GLU B 1 283 ? 19.156 28.609 6.977 1 97.94 283 GLU B CA 1
ATOM 4605 C C . GLU B 1 283 ? 18.922 29.906 7.754 1 97.94 283 GLU B C 1
ATOM 4607 O O . GLU B 1 283 ? 19.766 30.797 7.758 1 97.94 283 GLU B O 1
ATOM 4612 N N . SER B 1 284 ? 17.844 29.984 8.375 1 97.38 284 SER B N 1
ATOM 4613 C CA . SER B 1 284 ? 17.5 31.172 9.133 1 97.38 284 SER B CA 1
ATOM 4614 C C . SER B 1 284 ? 17.891 31.047 10.602 1 97.38 284 SER B C 1
ATOM 4616 O O . SER B 1 284 ? 18.547 30.078 10.984 1 97.38 284 SER B O 1
ATOM 4618 N N . ASP B 1 285 ? 17.453 32.062 11.453 1 96.94 285 ASP B N 1
ATOM 4619 C CA . ASP B 1 285 ? 17.844 32.094 12.867 1 96.94 285 ASP B CA 1
ATOM 4620 C C . ASP B 1 285 ? 16.641 31.797 13.766 1 96.94 285 ASP B C 1
ATOM 4622 O O . ASP B 1 285 ? 16.703 32 14.977 1 96.94 285 ASP B O 1
ATOM 4626 N N . THR B 1 286 ? 15.609 31.344 13.156 1 97 286 THR B N 1
ATOM 4627 C CA . THR B 1 286 ? 14.422 31 13.93 1 97 286 THR B CA 1
ATOM 4628 C C . THR B 1 286 ? 13.891 29.625 13.539 1 97 286 THR B C 1
ATOM 4630 O O . THR B 1 286 ? 14.203 29.125 12.461 1 97 286 THR B O 1
ATOM 4633 N N . GLU B 1 287 ? 13.141 29 14.383 1 96.56 287 GLU B N 1
ATOM 4634 C CA . GLU B 1 287 ? 12.609 27.656 14.141 1 96.56 287 GLU B CA 1
ATOM 4635 C C . GLU B 1 287 ? 11.508 27.672 13.086 1 96.56 287 GLU B C 1
ATOM 4637 O O . GLU B 1 287 ? 10.789 28.672 12.945 1 96.56 287 GLU B O 1
ATOM 4642 N N . ALA B 1 288 ? 11.359 26.672 12.344 1 97.81 288 ALA B N 1
ATOM 4643 C CA . ALA B 1 288 ? 10.258 26.422 11.422 1 97.81 288 ALA B CA 1
ATOM 4644 C C . ALA B 1 288 ? 9.43 25.219 11.875 1 97.81 288 ALA B C 1
ATOM 4646 O O . ALA B 1 288 ? 9.906 24.375 12.633 1 97.81 288 ALA B O 1
ATOM 4647 N N . PHE B 1 289 ? 8.133 25.188 11.469 1 98.19 289 PHE B N 1
ATOM 4648 C CA . PHE B 1 289 ? 7.203 24.141 11.859 1 98.19 289 PHE B CA 1
ATOM 4649 C C . PHE B 1 289 ? 6.555 23.5 10.641 1 98.19 289 PHE B C 1
ATOM 4651 O O . PHE B 1 289 ? 6.129 24.203 9.719 1 98.19 289 PHE B O 1
ATOM 4658 N N . LEU B 1 290 ? 6.512 22.203 10.617 1 98.06 290 LEU B N 1
ATOM 4659 C CA . LEU B 1 290 ? 5.918 21.5 9.484 1 98.06 290 LEU B CA 1
ATOM 4660 C C . LEU B 1 290 ? 5.141 20.281 9.945 1 98.06 290 LEU B C 1
ATOM 4662 O O . LEU B 1 290 ? 5.371 19.766 11.039 1 98.06 290 LEU B O 1
ATOM 4666 N N . ILE B 1 291 ? 4.211 19.797 9.062 1 98.56 291 ILE B N 1
ATOM 4667 C CA . ILE B 1 291 ? 3.402 18.594 9.281 1 98.56 291 ILE B CA 1
ATOM 4668 C C . ILE B 1 291 ? 3.426 17.734 8.031 1 98.56 291 ILE B C 1
ATOM 4670 O O . ILE B 1 291 ? 2.664 17.953 7.09 1 98.56 291 ILE B O 1
ATOM 4674 N N . PRO B 1 292 ? 4.23 16.75 7.977 1 97.88 292 PRO B N 1
ATOM 4675 C CA . PRO B 1 292 ? 4.051 15.711 6.949 1 97.88 292 PRO B CA 1
ATOM 4676 C C . PRO B 1 292 ? 2.912 14.75 7.277 1 97.88 292 PRO B C 1
ATOM 4678 O O . PRO B 1 292 ? 2.873 14.188 8.375 1 97.88 292 PRO B O 1
ATOM 4681 N N . ILE B 1 293 ? 1.964 14.586 6.414 1 98.69 293 ILE B N 1
ATOM 4682 C CA . ILE B 1 293 ? 0.954 13.539 6.473 1 98.69 293 ILE B CA 1
ATOM 4683 C C . ILE B 1 293 ? 1.211 12.516 5.371 1 98.69 293 ILE B C 1
ATOM 4685 O O . ILE B 1 293 ? 1.382 12.875 4.207 1 98.69 293 ILE B O 1
ATOM 4689 N N . GLN B 1 294 ? 1.285 11.266 5.762 1 98.44 294 GLN B N 1
ATOM 4690 C CA . GLN B 1 294 ? 1.685 10.188 4.859 1 98.44 294 GLN B CA 1
ATOM 4691 C C . GLN B 1 294 ? 0.688 9.039 4.906 1 98.44 294 GLN B C 1
ATOM 4693 O O . GLN B 1 294 ? -0.079 8.906 5.863 1 98.44 294 GLN B O 1
ATOM 4698 N N . ASP B 1 295 ? 0.677 8.195 3.838 1 98.69 295 ASP B N 1
ATOM 4699 C CA . ASP B 1 295 ? -0.018 6.914 3.92 1 98.69 295 ASP B CA 1
ATOM 4700 C C . ASP B 1 295 ? 0.853 5.859 4.602 1 98.69 295 ASP B C 1
ATOM 4702 O O . ASP B 1 295 ? 0.749 4.668 4.297 1 98.69 295 ASP B O 1
ATOM 4706 N N . ALA B 1 296 ? 1.658 6.258 5.504 1 97.94 296 ALA B N 1
ATOM 4707 C CA . ALA B 1 296 ? 2.629 5.387 6.164 1 97.94 296 ALA B CA 1
ATOM 4708 C C . ALA B 1 296 ? 1.936 4.402 7.102 1 97.94 296 ALA B C 1
ATOM 4710 O O . ALA B 1 296 ? 2.494 3.354 7.434 1 97.94 296 ALA B O 1
ATOM 4711 N N . GLY B 1 297 ? 0.76 4.73 7.629 1 98.06 297 GLY B N 1
ATOM 4712 C CA . GLY B 1 297 ? 0.035 3.719 8.383 1 98.06 297 GLY B CA 1
ATOM 4713 C C . GLY B 1 297 ? -0.217 2.449 7.59 1 98.06 297 GLY B C 1
ATOM 4714 O O . GLY B 1 297 ? 0.044 1.347 8.078 1 98.06 297 GLY B O 1
ATOM 4715 N N . LEU B 1 298 ? -0.679 2.656 6.395 1 98.62 298 LEU B N 1
ATOM 4716 C CA . LEU B 1 298 ? -0.943 1.523 5.512 1 98.62 298 LEU B CA 1
ATOM 4717 C C . LEU B 1 298 ? 0.354 0.821 5.129 1 98.62 298 LEU B C 1
ATOM 4719 O O . LEU B 1 298 ? 0.455 -0.404 5.227 1 98.62 298 LEU B O 1
ATOM 4723 N N . GLN B 1 299 ? 1.339 1.59 4.68 1 98.25 299 GLN B N 1
ATOM 4724 C CA . GLN B 1 299 ? 2.598 1.01 4.223 1 98.25 299 GLN B CA 1
ATOM 4725 C C . GLN B 1 299 ? 3.279 0.227 5.344 1 98.25 299 GLN B C 1
ATOM 4727 O O . GLN B 1 299 ? 3.857 -0.835 5.102 1 98.25 299 GLN B O 1
ATOM 4732 N N . THR B 1 300 ? 3.219 0.752 6.57 1 97.56 300 THR B N 1
ATOM 4733 C CA . THR B 1 300 ? 3.797 0.055 7.711 1 97.56 300 THR B CA 1
ATOM 4734 C C . THR B 1 300 ? 3.055 -1.251 7.98 1 97.56 300 THR B C 1
ATOM 4736 O O . THR B 1 300 ? 3.678 -2.289 8.211 1 97.56 300 THR B O 1
ATOM 4739 N N . TYR B 1 301 ? 1.75 -1.19 7.953 1 98.19 301 TYR B N 1
ATOM 4740 C CA . TYR B 1 301 ? 0.963 -2.396 8.188 1 98.19 301 TYR B CA 1
ATOM 4741 C C . TYR B 1 301 ? 1.31 -3.475 7.164 1 98.19 301 TYR B C 1
ATOM 4743 O O . TYR B 1 301 ? 1.401 -4.656 7.508 1 98.19 301 TYR B O 1
ATOM 4751 N N . LEU B 1 302 ? 1.585 -3.055 5.949 1 98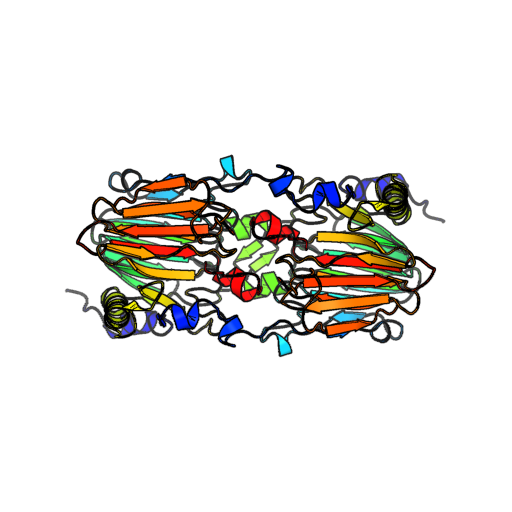.25 302 LEU B N 1
ATOM 4752 C CA . LEU B 1 302 ? 1.896 -3.982 4.867 1 98.25 302 LEU B CA 1
ATOM 4753 C C . LEU B 1 302 ? 3.355 -4.422 4.93 1 98.25 302 LEU B C 1
ATOM 4755 O O . LEU B 1 302 ? 3.797 -5.242 4.125 1 98.25 302 LEU B O 1
ATOM 4759 N N . ARG B 1 303 ? 4.141 -3.855 5.855 1 97.5 303 ARG B N 1
ATOM 4760 C CA . ARG B 1 303 ? 5.57 -4.098 6.02 1 97.5 303 ARG B CA 1
ATOM 4761 C C . ARG B 1 303 ? 6.348 -3.6 4.805 1 97.5 303 ARG B C 1
ATOM 4763 O O . ARG B 1 303 ? 7.379 -4.172 4.445 1 97.5 303 ARG B O 1
ATOM 4770 N N . ALA B 1 304 ? 5.824 -2.502 4.207 1 96.94 304 ALA B N 1
ATOM 4771 C CA . ALA B 1 304 ? 6.387 -2.057 2.936 1 96.94 304 ALA B CA 1
ATOM 4772 C C . ALA B 1 304 ? 6.93 -0.633 3.047 1 96.94 304 ALA B C 1
ATOM 4774 O O . ALA B 1 304 ? 7.293 -0.022 2.039 1 96.94 304 ALA B O 1
ATOM 4775 N N . LEU B 1 305 ? 7.016 -0.063 4.219 1 96.5 305 LEU B N 1
ATOM 4776 C CA . LEU B 1 305 ? 7.379 1.34 4.383 1 96.5 305 LEU B CA 1
ATOM 4777 C C . LEU B 1 305 ? 8.812 1.591 3.914 1 96.5 305 LEU B C 1
ATOM 4779 O O . LEU B 1 305 ? 9.086 2.613 3.283 1 96.5 305 LEU B O 1
ATOM 4783 N N . ASP B 1 306 ? 9.773 0.729 4.281 1 94.88 306 ASP B N 1
ATOM 4784 C CA . ASP B 1 306 ? 11.172 0.759 3.867 1 94.88 306 ASP B CA 1
ATOM 4785 C C . ASP B 1 306 ? 11.797 2.125 4.141 1 94.88 306 ASP B C 1
ATOM 4787 O O . ASP B 1 306 ? 12.367 2.744 3.24 1 94.88 306 ASP B O 1
ATOM 4791 N N . ILE B 1 307 ? 11.703 2.613 5.305 1 93.06 307 ILE B N 1
ATOM 4792 C CA . ILE B 1 307 ? 12.312 3.891 5.66 1 93.06 307 ILE B CA 1
ATOM 4793 C C . ILE B 1 307 ? 13.828 3.729 5.754 1 93.06 307 ILE B C 1
ATOM 4795 O O . ILE B 1 307 ? 14.32 2.76 6.34 1 93.06 307 ILE B O 1
ATOM 4799 N N . ARG B 1 308 ? 14.562 4.637 5.141 1 91.44 308 ARG B N 1
ATOM 4800 C CA . ARG B 1 308 ? 16.016 4.605 5.09 1 91.44 308 ARG B CA 1
ATOM 4801 C C . ARG B 1 308 ? 16.609 5.996 5.316 1 91.44 308 ARG B C 1
ATOM 4803 O O . ARG B 1 308 ? 15.992 7 4.953 1 91.44 308 ARG B O 1
ATOM 4810 N N . PHE B 1 309 ? 17.766 6.039 5.824 1 90.44 309 PHE B N 1
ATOM 4811 C CA . PHE B 1 309 ? 18.5 7.277 6.082 1 90.44 309 PHE B CA 1
ATOM 4812 C C . PHE B 1 309 ? 19.859 7.258 5.398 1 90.44 309 PHE B C 1
ATOM 4814 O O . PHE B 1 309 ? 20.438 6.191 5.188 1 90.44 309 PHE B O 1
ATOM 4821 N N . SER B 1 310 ? 20.328 8.383 5.055 1 88.94 310 SER B N 1
ATOM 4822 C CA . SER B 1 310 ? 21.625 8.477 4.402 1 88.94 310 SER B CA 1
ATOM 4823 C C . SER B 1 310 ? 22.766 8.211 5.391 1 88.94 310 SER B C 1
ATOM 4825 O O . SER B 1 310 ? 22.594 8.414 6.594 1 88.94 310 SER B O 1
#

Foldseek 3Di:
DPPDPPVVVVVVVCVPDDDDDCVCPVDCDVNVVWAFQDWDKDDQVQAVDDAWDKAKPAPCVRRVHDDRDNDQFKIKIKTKAAAFGKDKDAAQFQKKKKAWLAFWWWKDWPPDIDTAGHQKMKMAGHPTMMMIHTNHTTMMMMMTGRSNCVVVVHGDDDHLDHIDMGHRVNLVVVLVVQVPPPCNVVDLFRKDKQADPSQPQQRANDLFKTKIKGKDFAFDKNAKKAWQWKWWKFWSAADFAKKKWKAQDADPVRHHDPTDIGGDDHGMIIIHHHRIIMMIGHHHHGMTIMMIMIRSSNCVVVVNTPMGGD/DPPDPPVVVVVVVCVPDDDDDCVCPVDCDVNVVWAFQDWDKDDQVQAVDDAWDKAKPAPCVRRVHDDRDNDQFKIKIKTKAAAFDKDKDAAQFQKKKKAWLAFWWWKDWPPDIDTAGHQKMKMAGHPTMMMIHTNHTTMMMMMTGRSNCVVVVHGDDDHLDHIDMGHRVNLVVVLVVQVPPPCNVVDLFRKDKQADPSQPQQRANDLFKTKIKGKDAAFDKNAKKAWQWKWWKFWSAADFAKKKWKAQDADPVRHHDPTDIGGDDHGMIIIHHHRIIMMIGHHHHGMTIMMIMIRSSNCVVVVNTPMGGD

Sequence (620 aa):
MNREFDPALSAVNQVDAEYFEYSKAANPISANLIPRIPYHSFPASLYDSGPSRVVPLDLSDALGCEGPATGPGLCANFMRLNRGDTLNLRPNATSQVFYVIAGEGRVVQGQFSIEWSKGCFIALPGLQAAQFSASEDARLYYVHDEPLLRYLGVTASADRFTPTLYPAALANAKLREAADDPRAQDRSRISILLGNRHFPQTRTVTHVLWAMYGILPAGSVQKPHRHQSIALDFIIDCPPGCYSLVGTELEPDGQIRNPVRVDWAPGLAFVTPPGYWHAHFNESDTEAFLIPIQDAGLQTYLRALDIRFSMNREFDPALSAVNQVDAEYFEYSKAANPISANLIPRIPYHSFPASLYDSGPSRVVPLDLSDALGCEGPATGPGLCANFMRLNRGDTLNLRPNATSQVFYVIAGEGRVVQGQFSIEWSKGCFIALPGLQAAQFSASEDARLYYVHDEPLLRYLGVTASADRFTPTLYPAALANAKLREAADDPRAQDRSRISILLGNRHFPQTRTVTHVLWAMYGILPAGSVQKPHRHQSIALDFIIDCPPGCYSLVGTELEPDGQIRNPVRVDWAPGLAFVTPPGYWHAHFNESDTEAFLIPIQDAGLQTYLRALDIRFS

InterPro domains:
  IPR011051 RmlC-like cupin domain superfamily [SSF51182] (33-309)
  IPR014710 RmlC-like jelly roll fold [G3DSA:2.60.120.10] (64-157)
  IPR014710 RmlC-like jelly roll fold [G3DSA:2.60.120.10] (158-310)
  IPR047183 Gentisate 1,2-dioxygenase-like [PTHR41517] (19-309)

Solvent-accessible surface area (backbone atoms only — not comparable to full-atom values): 30590 Å² total; per-residue (Å²): 134,81,79,72,81,55,67,66,60,62,46,62,30,30,69,47,49,40,78,36,55,37,93,76,44,76,49,27,59,86,64,65,47,28,63,66,72,68,80,51,75,45,61,39,78,79,43,76,62,82,70,64,44,75,43,70,49,59,38,15,76,69,50,71,51,82,65,67,10,51,45,64,45,27,27,39,29,37,31,22,35,36,54,77,39,70,51,79,48,69,62,60,15,53,39,32,42,36,37,28,71,34,33,33,33,38,36,39,41,84,93,45,68,45,79,46,40,49,58,16,37,38,36,37,43,22,75,54,49,35,39,38,35,22,77,30,55,26,32,33,43,38,39,32,32,31,26,37,28,60,75,57,21,40,39,50,74,44,65,83,60,65,62,29,41,42,52,28,69,58,54,50,50,55,35,50,51,44,59,64,36,88,63,35,83,76,41,68,65,40,31,26,27,38,18,22,68,84,31,66,41,50,50,12,46,38,74,41,33,25,38,34,46,33,48,45,48,47,63,35,67,31,66,37,32,29,27,29,31,41,33,45,32,33,27,66,37,52,57,77,59,29,33,32,41,38,22,80,46,64,41,95,87,45,44,62,42,86,48,49,76,46,76,62,45,54,49,23,33,36,49,44,51,31,54,31,33,36,28,41,40,23,71,31,89,52,60,26,34,38,33,44,37,23,46,37,16,41,28,44,62,56,52,29,26,71,70,46,70,101,134,81,79,69,81,54,66,66,61,62,47,64,29,30,69,47,50,41,79,37,55,37,93,76,44,75,49,26,59,85,62,66,47,29,64,66,72,66,79,49,75,45,61,38,78,79,44,75,62,82,71,63,44,74,44,69,49,60,37,14,77,67,50,71,50,83,65,68,10,51,45,66,44,28,27,39,28,38,31,20,35,38,53,75,39,73,49,77,48,70,61,61,14,53,40,32,41,36,36,28,72,35,34,33,32,38,36,38,42,84,94,44,69,46,80,46,41,48,58,17,36,39,35,35,43,23,75,54,48,35,39,38,36,21,76,28,58,26,32,32,42,36,38,31,31,30,27,36,27,61,74,57,22,38,38,50,73,45,64,82,61,68,61,32,42,42,51,29,68,60,53,49,49,55,36,50,52,43,60,64,36,85,64,34,84,76,41,69,65,40,32,26,26,38,16,21,69,83,30,67,42,51,50,13,47,37,73,41,34,26,40,35,46,33,49,46,46,46,64,34,67,31,66,37,30,31,28,29,32,39,31,47,30,34,28,66,38,51,57,78,59,28,33,32,42,36,24,78,45,64,39,97,87,46,46,62,43,86,48,49,76,47,77,61,46,54,47,22,33,35,48,43,51,32,54,32,33,34,29,42,39,21,71,32,90,53,63,25,34,39,33,42,36,22,47,36,17,41,27,43,64,56,52,30,26,69,70,47,71,101

Radius of gyration: 25.61 Å; Cα contacts (8 Å, |Δi|>4): 1738; chains: 2; bounding box: 56×70×60 Å

Nearest PDB structures (foldseek):
  3nw4-assembly1_A  TM=7.122E-01  e=4.461E-16  Pseudaminobacter salicylatoxidans
  3nl1-assembly1_A  TM=7.128E-01  e=1.021E-15  Pseudaminobacter salicylatoxidans
  2phd-assembly1_A  TM=7.137E-01  e=4.787E-15  Pseudaminobacter salicylatoxidans
  3nst-assembly1_A  TM=6.646E-01  e=7.045E-15  Pseudaminobacter salicylatoxidans
  3rns-assembly1_A  TM=7.440E-01  e=1.194E-12  Leptotrichia buccalis C-1013-b